Protein AF-A0A251U1X6-F1 (afdb_monomer)

InterPro domains:
  IPR000109 Proton-dependent oligopeptide transporter family [PF00854] (71-468)
  IPR036259 MFS transporter superfamily [G3DSA:1.20.1250.20] (7-477)
  IPR036259 MFS transporter superfamily [SSF103473] (5-472)

pLDDT: mean 87.87, std 9.25, range [47.47, 98.69]

Organism: Helianthus annuus (NCBI:txid4232)

Sequence (477 aa):
MATFVRISALSWADVLAAFAMFVMMNYLTNVWKLSTTHTAGIINIWNGITPVLAFAFAFFSDAFIGDFYMLVSSSISYSVGLGLLSMSTPPVFGTCKDYNQECIGHTQKVLFYTALSLIAVGMAGHMVSLAPFLDLNTKSEKDDKNENGKGNKILVQIPGLIMVLIVILAAGIGLPYIKPWSLRFGIPAICSVVATVFFLTGWARGDYIPAPIEGSPLTTTVRVFVATVCNFSKPIPSPNELYNEKDTRSTRSLRCFDKAAIKLPEGQRPDKWKVCDVREVEDTKIGIRILPMWLTFIVVGIVLSIGNTYFLEQANHMDRKLGKIKVSIPIFLLFYNATSPIFAKFYIYLAKRTKKYAPPLGIATGMVLSVLCCITAAKVETRRLHRIRDHDLLDKPDEKIPMSIFALLPQFMLLAAVDGMANSSIKGFFKNQTPESMYKYLTYCTNGVLGLGKMASVLSVYVVGKVSERNGKPNWF

Nearest PDB structures (foldseek):
  4oh3-assembly1_B  TM=7.977E-01  e=5.932E-14  Arabidopsis thaliana
  4oh3-assembly1_A  TM=7.940E-01  e=8.900E-14  Arabidopsis thaliana
  9bis-assembly1_A  TM=6.481E-01  e=1.434E-10  Rattus norvegicus
  8wx1-assembly1_A  TM=6.617E-01  e=1.005E-09  Mus musculus
  7s8u-assembly1_A  TM=7.164E-01  e=1.124E-06  Equus caballus

Solvent-accessible surface area (backbone atoms only — not comparable to full-atom values): 24238 Å² total; per-residue (Å²): 104,71,61,59,52,29,57,48,33,44,57,48,23,50,55,36,37,49,49,43,57,52,50,42,50,58,47,38,40,68,28,57,60,43,55,70,67,62,42,37,36,57,52,21,39,52,65,8,47,20,34,38,47,17,34,56,42,43,46,45,21,33,58,74,60,22,41,61,55,38,35,52,56,13,42,51,33,26,22,52,10,31,42,31,42,17,41,28,30,23,68,71,70,41,98,31,73,52,78,42,48,89,33,61,47,70,67,28,50,52,31,35,56,54,9,53,53,28,32,30,51,10,51,13,24,42,74,49,20,46,62,58,49,51,50,53,51,55,48,54,61,43,57,67,29,58,78,70,54,87,62,64,77,62,71,71,49,47,64,59,55,50,49,47,52,51,44,52,50,44,30,42,59,50,45,69,71,50,80,55,65,47,54,44,34,34,52,31,16,53,43,27,43,52,20,42,53,49,33,50,53,37,56,79,69,64,70,62,74,75,70,81,74,82,52,37,63,64,57,50,39,51,28,34,53,49,4,17,61,77,33,56,89,53,76,74,63,56,80,93,44,39,24,78,46,90,88,57,86,84,63,89,68,72,47,68,46,50,25,7,11,48,51,74,66,90,92,63,82,84,48,65,59,60,34,38,45,44,62,57,37,51,53,38,52,50,56,60,72,44,46,71,65,54,61,60,40,27,59,57,13,31,60,61,37,39,61,63,25,58,53,49,54,56,49,68,44,28,33,43,64,58,86,92,46,74,62,56,75,49,47,54,58,53,51,32,67,60,44,12,59,50,35,23,51,52,48,52,61,71,31,60,86,42,65,89,54,32,23,66,50,29,35,52,50,17,53,53,36,46,54,52,21,52,55,45,43,50,54,48,48,52,53,52,54,48,53,33,60,78,64,69,38,78,92,37,86,89,58,68,41,100,44,59,44,71,70,50,48,65,33,45,51,31,46,16,35,21,51,16,24,22,54,50,14,50,53,50,37,39,62,74,71,43,57,80,77,49,36,62,54,54,51,35,42,49,45,16,38,29,8,51,9,15,37,46,38,46,56,52,54,53,52,52,28,58,60,42,28,54,93,82,39,69,54,79,115

Foldseek 3Di:
DLLLLLLLLLVLLVLLVVLLLLCQQVLCCVQQVDDLLVSLLVSLLLLLVLLLVLLVLLQCQLAPPHLVVLLLQLLVLQLQLLVLLLCLQLCNPWPDNDSHNVRRDPSSVVSNVSSSVSNSSSSSSCVNRSVVQSVVLLVVVVVVVVVVDDDDSPPVCVVSVVSSVVSNCCSLPPLLPPPDSSCSSVVSSVSSVVSSVSSVVCVVVVSGDTDDNPHALVVLLVLLVQLLVLQVPPDQDDCVQFAASPPDDQDPPPSSSSSQGGDDDPPDDDDSSNHPHSVSSVLSVLVVVCVVVLLVCLQLLLLLSCQSRVLLVVLVQAQQDDDPDRHGSSVLVVVLVVLLQVLLVVLCVVCVVVLPCSLVVLQVVLVVLSVVLVVLVVVLVVVQVVQCVVVVCPVPRPHHRHHYSCSCVVSSNSNSNSNNRNLSSQLSVCVVRHDPSCSSSVNSVSSSSSSSSSSCNSVVLVVQQVVCCPPNHHGPD

Secondary structure (DSSP, 8-state):
-HHHHHHHHHHHHHHHHHHHHHTHHHHHHHTS---HHHHHHHHHHHHHHHHHHHHHHHHHIIIIIHHHHHHHHHHHHHHHHHHHHHHTSHHHHSS--S-SGGG--HHHHHHHHHHHHHHHHHHHHHHHHHHHHHHHHHHHHHHHHHHTS---TTTTTHHHHHHHHHHHHIIIIIGGG---HHHHHHHHHHHHHHHHHHHHHHHHTT---PPP----HHHHHHHHHHHHHHTTTSPPPPGGGBTT-TT-PPPSSSGGGGGGGBPPPTTPPP-TTT---HHHHHHHHHHHHHHHHHHTHHHHHHHHHHHTTHHHHHHHHEE-EETTEE--TTHHHHHHHHHHHHHHHHHHHHGGGGTTTHHHHHHHHHHHHHHHHHHHHHHHHHHHHHHHHHTT-TT-TTSPEEEEGGGGHHHHHHHHHHHHHHHHHHHHHHHHHS-HHHHHHHHHHHHHHHHHHHHHHHHHHHHHHHHHTTTTPPP--

Mean predicted aligned error: 7.1 Å

Structure (mmCIF, N/CA/C/O backbone):
data_AF-A0A251U1X6-F1
#
_entry.id   AF-A0A251U1X6-F1
#
loop_
_atom_site.group_PDB
_atom_site.id
_atom_site.type_symbol
_atom_site.label_atom_id
_atom_site.label_alt_id
_atom_site.label_comp_id
_atom_site.label_asym_id
_atom_site.label_entity_id
_atom_site.label_seq_id
_atom_site.pdbx_PDB_ins_code
_atom_site.Cartn_x
_atom_site.Cartn_y
_atom_site.Cartn_z
_atom_site.occupancy
_atom_site.B_iso_or_equiv
_atom_site.auth_seq_id
_atom_site.auth_comp_id
_atom_site.auth_asym_id
_atom_site.auth_atom_id
_atom_site.pdbx_PDB_model_num
ATOM 1 N N . MET A 1 1 ? 10.129 25.174 -7.044 1.00 58.00 1 MET A N 1
ATOM 2 C CA . MET A 1 1 ? 9.535 25.276 -5.675 1.00 58.00 1 MET A CA 1
ATOM 3 C C . MET A 1 1 ? 8.025 25.107 -5.752 1.00 58.00 1 MET A C 1
ATOM 5 O O . MET A 1 1 ? 7.512 24.236 -5.063 1.00 58.00 1 MET A O 1
ATOM 9 N N . ALA A 1 2 ? 7.323 25.863 -6.608 1.00 76.38 2 ALA A N 1
ATOM 10 C CA . ALA A 1 2 ? 5.884 25.681 -6.822 1.00 76.38 2 ALA A CA 1
ATOM 11 C C . ALA A 1 2 ? 5.527 24.269 -7.336 1.00 76.38 2 ALA A C 1
ATOM 13 O O . ALA A 1 2 ? 4.604 23.655 -6.808 1.00 76.38 2 ALA A O 1
ATOM 14 N N . THR A 1 3 ? 6.296 23.713 -8.280 1.00 82.50 3 THR A N 1
ATOM 15 C CA . THR A 1 3 ? 6.062 22.378 -8.866 1.00 82.50 3 THR A CA 1
ATOM 16 C C . THR A 1 3 ? 6.163 21.262 -7.824 1.00 82.50 3 THR A C 1
ATOM 18 O O . THR A 1 3 ? 5.229 20.477 -7.670 1.00 82.50 3 THR A O 1
ATOM 21 N N . PHE A 1 4 ? 7.242 21.248 -7.029 1.00 84.62 4 PHE A N 1
ATOM 22 C CA . PHE A 1 4 ? 7.419 20.298 -5.921 1.00 84.62 4 PHE A CA 1
ATOM 23 C C . PHE A 1 4 ? 6.251 20.329 -4.927 1.00 84.62 4 PHE A C 1
ATOM 25 O O . PHE A 1 4 ? 5.736 19.277 -4.553 1.00 84.62 4 PHE A O 1
ATOM 32 N N . VAL A 1 5 ? 5.821 21.525 -4.515 1.00 86.44 5 VAL A N 1
ATOM 33 C CA . VAL A 1 5 ? 4.736 21.695 -3.538 1.00 86.44 5 VAL A CA 1
ATOM 34 C C . VAL A 1 5 ? 3.391 21.243 -4.116 1.00 86.44 5 VAL A C 1
ATOM 36 O O . VAL A 1 5 ? 2.649 20.549 -3.427 1.00 86.44 5 VAL A O 1
ATOM 39 N N . ARG A 1 6 ? 3.099 21.549 -5.388 1.00 89.62 6 ARG A N 1
ATOM 40 C CA . ARG A 1 6 ? 1.867 21.098 -6.062 1.00 89.62 6 ARG A CA 1
ATOM 41 C C . ARG A 1 6 ? 1.766 19.583 -6.172 1.00 89.62 6 ARG A C 1
ATOM 43 O O . ARG A 1 6 ? 0.710 19.034 -5.889 1.00 89.62 6 ARG A O 1
ATOM 50 N N . ILE A 1 7 ? 2.855 18.908 -6.540 1.00 91.19 7 ILE A N 1
ATOM 51 C CA . ILE A 1 7 ? 2.867 17.440 -6.627 1.00 91.19 7 ILE A CA 1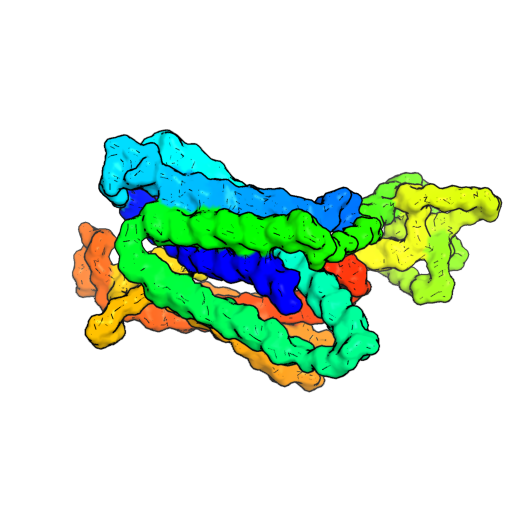
ATOM 52 C C . ILE A 1 7 ? 2.813 16.826 -5.218 1.00 91.19 7 ILE A C 1
ATOM 54 O O . ILE A 1 7 ? 2.061 15.885 -4.976 1.00 91.19 7 ILE A O 1
ATOM 58 N N . SER A 1 8 ? 3.553 17.390 -4.255 1.00 90.19 8 SER A N 1
ATOM 59 C CA . SER A 1 8 ? 3.578 16.895 -2.868 1.00 90.19 8 SER A CA 1
ATOM 60 C C . SER A 1 8 ? 2.233 17.031 -2.149 1.00 90.19 8 SER A C 1
ATOM 62 O O . SER A 1 8 ? 1.958 16.248 -1.243 1.00 90.19 8 SER A O 1
ATOM 64 N N . ALA A 1 9 ? 1.378 17.975 -2.558 1.00 92.56 9 ALA A N 1
ATOM 65 C CA . ALA A 1 9 ? 0.043 18.142 -1.989 1.00 92.56 9 ALA A CA 1
ATOM 66 C C . ALA A 1 9 ? -0.817 16.872 -2.108 1.00 92.56 9 ALA A C 1
ATOM 68 O O . ALA A 1 9 ? -1.558 16.559 -1.175 1.00 92.56 9 ALA A O 1
ATOM 69 N N . LEU A 1 10 ? -0.672 16.107 -3.200 1.00 95.06 10 LEU A N 1
ATOM 70 C CA . LEU A 1 10 ? -1.338 14.808 -3.360 1.00 95.06 10 LEU A CA 1
ATOM 71 C C . LEU A 1 10 ? -0.903 13.833 -2.258 1.00 95.06 10 LEU A C 1
ATOM 73 O O . LEU A 1 10 ? -1.742 13.252 -1.577 1.00 95.06 10 LEU A O 1
ATOM 77 N N . SER A 1 11 ? 0.404 13.745 -1.991 1.00 92.56 11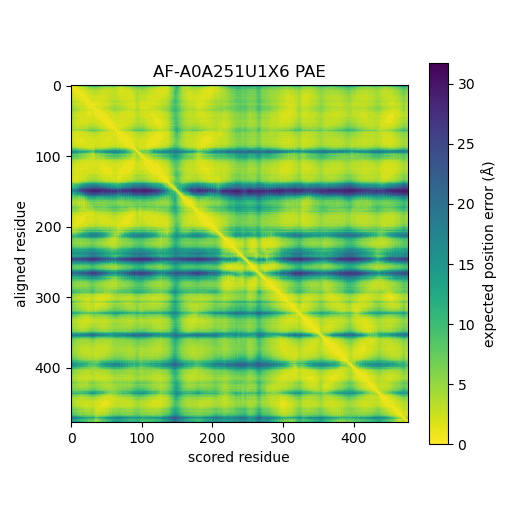 SER A N 1
ATOM 78 C CA . SER A 1 11 ? 0.938 12.895 -0.919 1.00 92.56 11 SER A CA 1
ATOM 79 C C . SER A 1 11 ? 0.423 13.306 0.465 1.00 92.56 11 SER A C 1
ATOM 81 O O . SER A 1 11 ? 0.163 12.449 1.307 1.00 92.56 11 SER A O 1
ATOM 83 N N . TRP A 1 12 ? 0.248 14.604 0.720 1.00 92.12 12 TRP A N 1
ATOM 84 C CA . TRP A 1 12 ? -0.302 15.084 1.991 1.00 92.12 12 TRP A CA 1
ATOM 85 C C . TRP A 1 12 ? -1.765 14.672 2.170 1.00 92.12 12 TRP A C 1
ATOM 87 O O . TRP A 1 12 ? -2.148 14.222 3.252 1.00 92.12 12 TRP A O 1
ATOM 97 N N . ALA A 1 13 ? -2.571 14.776 1.111 1.00 94.62 13 ALA A N 1
ATOM 98 C CA . ALA A 1 13 ? -3.946 14.292 1.128 1.00 94.62 13 ALA A CA 1
ATOM 99 C C . ALA A 1 13 ? -4.009 12.769 1.348 1.00 94.62 13 ALA A C 1
ATOM 101 O O . ALA A 1 13 ? -4.799 12.314 2.178 1.00 94.62 13 ALA A O 1
ATOM 102 N N . ASP A 1 14 ? -3.128 12.003 0.695 1.00 94.06 14 ASP A N 1
ATOM 103 C CA . ASP A 1 14 ? -3.029 10.547 0.861 1.00 94.06 14 ASP A CA 1
ATOM 104 C C . ASP A 1 14 ? -2.721 10.154 2.312 1.00 94.06 14 ASP A C 1
ATOM 106 O O . ASP A 1 14 ? -3.337 9.235 2.853 1.00 94.06 14 ASP A O 1
ATOM 110 N N . VAL A 1 15 ? -1.800 10.866 2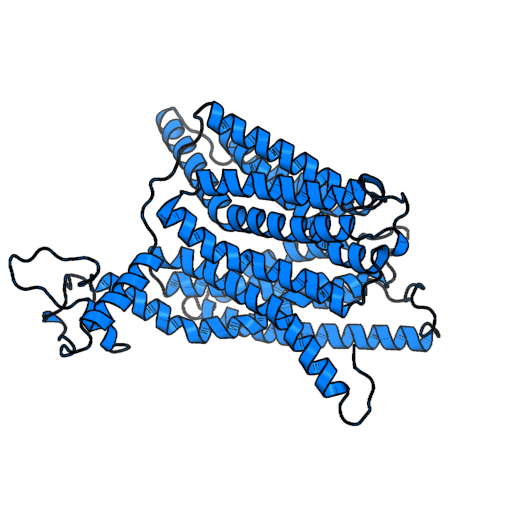.976 1.00 92.25 15 VAL A N 1
ATOM 111 C CA . VAL A 1 15 ? -1.481 10.629 4.395 1.00 92.25 15 VAL A CA 1
ATOM 112 C C . VAL A 1 15 ? -2.725 10.809 5.258 1.00 92.25 15 VAL A C 1
ATOM 114 O O . VAL A 1 15 ? -3.042 9.944 6.074 1.00 92.25 15 VAL A O 1
ATOM 117 N N . LEU A 1 16 ? -3.447 11.916 5.083 1.00 92.69 16 LEU A N 1
ATOM 118 C CA . LEU A 1 16 ? -4.642 12.209 5.872 1.00 92.69 16 LEU A CA 1
ATOM 119 C C . LEU A 1 16 ? -5.739 11.154 5.659 1.00 92.69 16 LEU A C 1
ATOM 121 O O . LEU A 1 16 ? -6.338 10.666 6.621 1.00 92.69 16 LEU A O 1
ATOM 125 N N . ALA A 1 17 ? -5.969 10.763 4.408 1.00 94.81 17 ALA A N 1
ATOM 126 C CA . ALA A 1 17 ? -6.921 9.722 4.056 1.00 94.81 17 ALA A CA 1
ATOM 127 C C . ALA A 1 17 ? -6.495 8.334 4.564 1.00 94.81 17 ALA A C 1
ATOM 129 O O . ALA A 1 17 ? -7.353 7.571 5.001 1.00 94.81 17 ALA A O 1
ATOM 130 N N . ALA A 1 18 ? -5.197 8.019 4.623 1.00 93.56 18 ALA A N 1
ATOM 131 C CA . ALA A 1 18 ? -4.708 6.770 5.210 1.00 93.56 18 ALA A CA 1
ATOM 132 C C . ALA A 1 18 ? -5.094 6.637 6.694 1.00 93.56 18 ALA A C 1
ATOM 134 O O . ALA A 1 18 ? -5.503 5.560 7.125 1.00 93.56 18 ALA A O 1
ATOM 135 N N . PHE A 1 19 ? -5.046 7.726 7.470 1.00 92.75 19 PHE A N 1
ATOM 136 C CA . PHE A 1 19 ? -5.525 7.730 8.860 1.00 92.75 19 PHE A CA 1
ATOM 137 C C . PHE A 1 19 ? -7.042 7.543 8.968 1.00 92.75 19 PHE A C 1
ATOM 139 O O . PHE A 1 19 ? -7.513 6.849 9.873 1.00 92.75 19 PHE A O 1
ATOM 146 N N . ALA A 1 20 ? -7.809 8.126 8.046 1.00 93.00 20 ALA A N 1
ATOM 147 C CA . ALA A 1 20 ? -9.256 7.939 7.991 1.00 93.00 20 ALA A CA 1
ATOM 148 C C . ALA A 1 20 ? -9.626 6.490 7.632 1.00 93.00 20 ALA A C 1
ATOM 150 O O . ALA A 1 20 ? -10.471 5.881 8.287 1.00 93.00 20 ALA A O 1
ATOM 151 N N . MET A 1 21 ? -8.936 5.908 6.650 1.00 93.75 21 MET A N 1
ATOM 152 C CA . MET A 1 21 ? -9.103 4.510 6.254 1.00 93.75 21 MET A CA 1
ATOM 153 C C . MET A 1 21 ? -8.608 3.536 7.324 1.00 93.75 21 MET A C 1
ATOM 155 O O . MET A 1 21 ? -9.174 2.456 7.471 1.00 93.75 21 MET A O 1
ATOM 159 N N . PHE A 1 22 ? -7.607 3.911 8.124 1.00 91.62 22 PHE A N 1
ATOM 160 C CA . PHE A 1 22 ? -7.131 3.076 9.225 1.00 91.62 22 PHE A CA 1
ATOM 161 C C . PHE A 1 22 ? -8.240 2.791 10.237 1.00 91.62 22 PHE A C 1
ATOM 163 O O . PHE A 1 22 ? -8.386 1.653 10.651 1.00 91.62 22 PHE A O 1
ATOM 170 N N . VAL A 1 23 ? -9.083 3.772 10.577 1.00 91.31 23 VAL A N 1
ATOM 171 C CA . VAL A 1 23 ? -10.206 3.581 11.520 1.00 91.31 23 VAL A CA 1
ATOM 172 C C . VAL A 1 23 ? -11.468 2.985 10.882 1.00 91.31 23 VAL A C 1
ATOM 174 O O . VAL A 1 23 ? -12.513 2.928 11.534 1.00 91.31 23 VAL A O 1
ATOM 177 N N . MET A 1 24 ? -11.393 2.519 9.631 1.00 93.81 24 MET A N 1
ATOM 178 C CA . MET A 1 24 ? -12.531 1.928 8.918 1.00 93.81 24 MET A CA 1
ATOM 179 C C . MET A 1 24 ? -13.091 0.694 9.632 1.00 93.81 24 MET A C 1
ATOM 181 O O . MET A 1 24 ? -14.306 0.510 9.668 1.00 93.81 24 MET A O 1
ATOM 185 N N . MET A 1 25 ? -12.220 -0.105 10.264 1.00 93.62 25 MET A N 1
ATOM 186 C CA . MET A 1 25 ? -12.624 -1.262 11.077 1.00 93.62 25 MET A CA 1
ATOM 187 C C . MET A 1 25 ? -13.646 -0.839 12.127 1.00 93.62 25 MET A C 1
ATOM 189 O O . MET A 1 25 ? -14.740 -1.385 12.185 1.00 93.62 25 MET A O 1
ATOM 193 N N . ASN A 1 26 ? -13.332 0.220 12.875 1.00 91.81 26 ASN A N 1
ATOM 194 C CA . ASN A 1 26 ? -14.201 0.737 13.923 1.00 91.81 26 ASN A CA 1
ATOM 195 C C . ASN A 1 26 ? -15.492 1.351 13.370 1.00 91.81 26 ASN A C 1
ATOM 197 O O . ASN A 1 26 ? -16.501 1.353 14.066 1.00 91.81 26 ASN A O 1
ATOM 201 N N . TYR A 1 27 ? -15.481 1.925 12.166 1.00 93.44 27 TYR A N 1
ATOM 202 C CA . TYR A 1 27 ? -16.706 2.446 11.557 1.00 93.44 27 TYR A CA 1
ATOM 203 C C . TYR A 1 27 ? -17.682 1.308 11.243 1.00 93.44 27 TYR A C 1
ATOM 205 O O . TYR A 1 27 ? -18.846 1.356 11.640 1.00 93.44 27 TYR A O 1
ATOM 213 N N . LEU A 1 28 ? -17.192 0.253 10.598 1.00 95.38 28 LEU A N 1
ATOM 214 C CA . LEU A 1 28 ? -17.999 -0.902 10.221 1.00 95.38 28 LEU A CA 1
ATOM 215 C C . LEU A 1 28 ? -18.453 -1.729 11.439 1.00 95.38 28 LEU A C 1
ATOM 217 O O . LEU A 1 28 ? -19.602 -2.169 11.478 1.00 95.38 28 LEU A O 1
ATOM 221 N N . THR A 1 29 ? -17.623 -1.883 12.475 1.00 93.12 29 THR A N 1
ATOM 222 C CA . THR A 1 29 ? -18.044 -2.595 13.696 1.00 93.12 29 THR A CA 1
ATOM 223 C C . THR A 1 29 ? -18.981 -1.764 14.570 1.00 93.12 29 THR A C 1
ATOM 225 O O . THR A 1 29 ? -19.986 -2.282 15.046 1.00 93.12 29 THR A O 1
ATOM 228 N N . ASN A 1 30 ? -18.735 -0.461 14.752 1.00 90.69 30 ASN A N 1
ATOM 229 C CA . ASN A 1 30 ? -19.557 0.348 15.663 1.00 90.69 30 ASN A CA 1
ATOM 230 C C . ASN A 1 30 ? -20.852 0.876 15.023 1.00 90.69 30 ASN A C 1
ATOM 232 O O . ASN A 1 30 ? -21.864 0.950 15.716 1.00 90.69 30 ASN A O 1
ATOM 236 N N . VAL A 1 31 ? -20.826 1.267 13.741 1.00 92.38 31 VAL A N 1
ATOM 237 C CA . VAL A 1 31 ? -21.976 1.895 13.055 1.00 92.38 31 VAL A CA 1
ATOM 238 C C . VAL A 1 31 ? -22.774 0.871 12.260 1.00 92.38 31 VAL A C 1
ATOM 240 O O . VAL A 1 31 ? -23.992 0.814 12.387 1.00 92.38 31 VAL A O 1
ATOM 243 N N . TRP A 1 32 ? -22.101 0.046 11.453 1.00 94.12 32 TRP A N 1
ATOM 244 C CA . TRP A 1 32 ? -22.784 -0.977 10.654 1.00 94.12 32 TRP A CA 1
ATOM 245 C C . TRP A 1 32 ? -23.083 -2.248 11.450 1.00 94.12 32 TRP A C 1
ATOM 247 O O . TRP A 1 32 ? -23.838 -3.087 10.963 1.00 94.12 32 TRP A O 1
ATOM 257 N N . LYS A 1 33 ? -22.492 -2.389 12.648 1.00 92.69 33 LYS A N 1
ATOM 258 C CA . LYS A 1 33 ? -22.658 -3.544 13.543 1.00 92.69 33 LYS A CA 1
ATOM 259 C C . LYS A 1 33 ? -22.359 -4.879 12.847 1.00 92.69 33 LYS A C 1
ATOM 261 O O . LYS A 1 33 ? -22.953 -5.910 13.149 1.00 92.69 33 LYS A O 1
ATOM 266 N N . LEU A 1 34 ? -21.415 -4.866 11.903 1.00 93.88 34 LEU A N 1
ATOM 267 C CA . LEU A 1 34 ? -20.926 -6.081 11.258 1.00 93.88 34 LEU A CA 1
ATOM 268 C C . LEU A 1 34 ? -20.057 -6.882 12.235 1.00 93.88 34 LEU A C 1
ATOM 270 O O . LEU A 1 34 ? -19.300 -6.310 13.017 1.00 93.88 34 LEU A O 1
ATOM 274 N N . SER A 1 35 ? -20.095 -8.213 12.131 1.00 92.44 35 SER A N 1
ATOM 275 C CA . SER A 1 35 ? -19.172 -9.086 12.869 1.00 92.44 35 SER A CA 1
ATOM 276 C C . SER A 1 35 ? -17.710 -8.728 12.571 1.00 92.44 35 SER A C 1
ATOM 278 O O . SER A 1 35 ? -17.381 -8.345 11.440 1.00 92.44 35 SER A O 1
ATOM 280 N N . THR A 1 36 ? -16.821 -8.931 13.543 1.00 91.50 36 THR A N 1
ATOM 281 C CA . THR A 1 36 ? -15.379 -8.670 13.413 1.00 91.50 36 THR A CA 1
ATOM 282 C C . THR A 1 36 ? -14.764 -9.364 12.198 1.00 91.50 36 THR A C 1
ATOM 284 O O . THR A 1 36 ? -14.010 -8.742 11.454 1.00 91.50 36 THR A O 1
ATOM 287 N N . THR A 1 37 ? -15.119 -10.624 11.939 1.00 92.75 37 THR A N 1
ATOM 288 C CA . THR A 1 37 ? -14.593 -11.397 10.802 1.00 92.75 37 THR A CA 1
ATOM 289 C C . THR A 1 37 ? -15.063 -10.863 9.454 1.00 92.75 37 THR A C 1
ATOM 291 O O . THR A 1 37 ? -14.241 -10.678 8.557 1.00 92.75 37 THR A O 1
ATOM 294 N N . HIS A 1 38 ? -16.353 -10.547 9.309 1.00 94.25 38 HIS A N 1
ATOM 295 C CA . HIS A 1 38 ? -16.883 -9.931 8.088 1.00 94.25 38 HIS A CA 1
ATOM 296 C C . HIS A 1 38 ? -16.225 -8.570 7.818 1.00 94.25 38 HIS A C 1
ATOM 298 O O . HIS A 1 38 ? -15.777 -8.303 6.702 1.00 94.25 38 HIS A O 1
ATOM 304 N N . THR A 1 39 ? -16.083 -7.740 8.854 1.00 95.62 39 THR A N 1
ATOM 305 C CA . THR A 1 39 ? -15.432 -6.429 8.741 1.00 95.62 39 THR A CA 1
ATOM 306 C C . THR A 1 39 ? -13.964 -6.552 8.340 1.00 95.62 39 THR A C 1
ATOM 308 O O . THR A 1 39 ? -13.514 -5.888 7.401 1.00 95.62 39 THR A O 1
ATOM 311 N N . ALA A 1 40 ? -13.221 -7.438 9.011 1.00 95.62 40 ALA A N 1
ATOM 312 C CA . ALA A 1 40 ? -11.837 -7.735 8.665 1.00 95.62 40 ALA A CA 1
ATOM 313 C C . ALA A 1 40 ? -11.729 -8.241 7.220 1.00 95.62 40 ALA A C 1
ATOM 315 O O . ALA A 1 40 ? -10.800 -7.860 6.512 1.00 95.62 40 ALA A O 1
ATOM 316 N N . GLY A 1 41 ? -12.704 -9.030 6.757 1.00 96.62 41 GLY A N 1
ATOM 317 C CA . GLY A 1 41 ? -12.815 -9.487 5.375 1.00 96.62 41 GLY A CA 1
ATOM 318 C C . GLY A 1 41 ? -12.869 -8.344 4.363 1.00 96.62 41 GLY A C 1
ATOM 319 O O . GLY A 1 41 ? -12.030 -8.288 3.463 1.00 96.62 41 GLY A O 1
ATOM 320 N N . ILE A 1 42 ? -13.795 -7.398 4.547 1.00 96.94 42 ILE A N 1
ATOM 321 C CA . ILE A 1 42 ? -13.942 -6.218 3.675 1.00 96.94 42 ILE A CA 1
ATOM 322 C C . ILE A 1 42 ? -12.624 -5.431 3.609 1.00 96.94 42 ILE A C 1
ATOM 324 O O . ILE A 1 42 ? -12.123 -5.121 2.526 1.00 96.94 42 ILE A O 1
ATOM 328 N N . ILE A 1 43 ? -12.028 -5.147 4.770 1.00 96.44 43 ILE A N 1
ATOM 329 C CA . ILE A 1 43 ? -10.814 -4.327 4.874 1.00 96.44 43 ILE A CA 1
ATOM 330 C C . ILE A 1 43 ? -9.594 -5.041 4.293 1.00 96.44 43 ILE A C 1
ATOM 332 O O . ILE A 1 43 ? -8.779 -4.409 3.622 1.00 96.44 43 ILE A O 1
ATOM 336 N N . ASN A 1 44 ? -9.453 -6.346 4.521 1.00 96.94 44 ASN A N 1
ATOM 337 C CA . ASN A 1 44 ? -8.326 -7.124 4.013 1.00 96.94 44 ASN A CA 1
ATOM 338 C C . ASN A 1 44 ? -8.400 -7.337 2.500 1.00 96.94 44 ASN A C 1
ATOM 340 O O . ASN A 1 44 ? -7.360 -7.288 1.841 1.00 96.94 44 ASN A O 1
ATOM 344 N N . ILE A 1 45 ? -9.604 -7.498 1.940 1.00 97.06 45 ILE A N 1
ATOM 345 C CA . ILE A 1 45 ? -9.805 -7.523 0.487 1.00 97.06 45 ILE A CA 1
ATOM 346 C C . ILE A 1 45 ? -9.404 -6.177 -0.116 1.00 97.06 45 ILE A C 1
ATOM 348 O O . ILE A 1 45 ? -8.591 -6.140 -1.036 1.00 97.06 45 ILE A O 1
ATOM 352 N N . TRP A 1 46 ? -9.899 -5.070 0.438 1.00 97.00 46 TRP A N 1
ATOM 353 C CA . TRP A 1 46 ? -9.595 -3.726 -0.057 1.00 97.00 46 TRP A CA 1
ATOM 354 C C . TRP A 1 46 ? -8.101 -3.351 0.063 1.00 97.00 46 TRP A C 1
ATOM 356 O O . TRP A 1 46 ? -7.475 -2.888 -0.897 1.00 97.00 46 TRP A O 1
ATOM 366 N N . ASN A 1 47 ? -7.484 -3.626 1.216 1.00 95.06 47 ASN A N 1
ATOM 367 C CA . ASN A 1 47 ? -6.045 -3.424 1.430 1.00 95.06 47 ASN A CA 1
ATOM 368 C C . ASN A 1 47 ? -5.179 -4.341 0.556 1.00 95.06 47 ASN A C 1
ATOM 370 O O . ASN A 1 47 ? -4.008 -4.036 0.321 1.00 95.06 47 ASN A O 1
ATOM 374 N N . GLY A 1 48 ? -5.718 -5.490 0.149 1.00 96.19 48 GLY A N 1
ATOM 375 C CA . GLY A 1 48 ? -5.029 -6.472 -0.673 1.00 96.19 48 GLY A CA 1
ATOM 376 C C . GLY A 1 48 ? -5.121 -6.184 -2.169 1.00 96.19 48 GLY A C 1
ATOM 377 O O . GLY A 1 48 ? -4.107 -6.259 -2.860 1.00 96.19 48 GLY A O 1
ATOM 378 N N . ILE A 1 49 ? -6.295 -5.777 -2.661 1.00 97.00 49 ILE A N 1
ATOM 379 C CA . ILE A 1 49 ? -6.510 -5.481 -4.083 1.00 97.00 49 ILE A CA 1
ATOM 380 C C . ILE A 1 49 ? -5.764 -4.220 -4.531 1.00 97.00 49 ILE A C 1
ATOM 382 O O . ILE A 1 49 ? -5.269 -4.176 -5.650 1.00 97.00 49 ILE A O 1
ATOM 386 N N . THR A 1 50 ? -5.608 -3.222 -3.654 1.00 96.94 50 THR A N 1
ATOM 387 C CA . THR A 1 50 ? -4.902 -1.964 -3.964 1.00 96.94 50 THR A CA 1
ATOM 388 C C . THR A 1 50 ? -3.485 -2.194 -4.525 1.00 96.94 50 THR A C 1
ATOM 390 O O . THR A 1 50 ? -3.206 -1.758 -5.641 1.00 96.94 50 THR A O 1
ATOM 393 N N . PRO A 1 51 ? -2.562 -2.890 -3.831 1.00 95.25 51 PRO A N 1
ATOM 394 C CA . PRO A 1 51 ? -1.228 -3.134 -4.378 1.00 95.25 51 PRO A CA 1
ATOM 395 C C . PRO A 1 51 ? -1.208 -4.138 -5.548 1.00 95.25 51 PRO A C 1
ATOM 397 O O . PRO A 1 51 ? -0.279 -4.097 -6.352 1.00 95.25 51 PRO A O 1
ATOM 400 N N . VAL A 1 52 ? -2.216 -5.012 -5.685 1.00 95.75 52 VAL A N 1
ATOM 401 C CA . VAL A 1 52 ? -2.379 -5.866 -6.880 1.00 95.75 52 VAL A CA 1
ATOM 402 C C . VAL A 1 52 ? -2.711 -5.009 -8.105 1.00 95.75 52 VAL A C 1
ATOM 404 O O . VAL A 1 52 ? -2.085 -5.163 -9.153 1.00 95.75 52 VAL A O 1
ATOM 407 N N . LEU A 1 53 ? -3.633 -4.052 -7.961 1.00 96.94 53 LEU A N 1
ATOM 408 C CA . LEU A 1 53 ? -3.941 -3.061 -8.995 1.00 96.94 53 LEU A CA 1
ATOM 409 C C . LEU A 1 53 ? -2.724 -2.191 -9.315 1.00 96.94 53 LEU A C 1
ATOM 411 O O . LEU A 1 53 ? -2.477 -1.925 -10.485 1.00 96.94 53 LEU A O 1
ATOM 415 N N . ALA A 1 54 ? -1.925 -1.806 -8.315 1.00 96.00 54 ALA A N 1
ATOM 416 C CA . ALA A 1 54 ? -0.708 -1.024 -8.535 1.00 96.00 54 ALA A CA 1
ATOM 417 C C . ALA A 1 54 ? 0.284 -1.752 -9.462 1.00 96.00 54 ALA A C 1
ATOM 419 O O . ALA A 1 54 ? 0.893 -1.130 -10.326 1.00 96.00 54 ALA A O 1
ATOM 420 N N . PHE A 1 55 ? 0.413 -3.077 -9.355 1.00 93.00 55 PHE A N 1
ATOM 421 C CA . PHE A 1 55 ? 1.229 -3.845 -10.300 1.00 93.00 55 PHE A CA 1
ATOM 422 C C . PHE A 1 55 ? 0.699 -3.756 -11.741 1.00 93.00 55 PHE A C 1
ATOM 424 O O . PHE A 1 55 ? 1.477 -3.513 -12.663 1.00 93.00 55 PHE A O 1
ATOM 431 N N . ALA A 1 56 ? -0.617 -3.876 -11.939 1.00 92.81 56 ALA A N 1
ATOM 432 C CA . ALA A 1 56 ? -1.226 -3.692 -13.256 1.00 92.81 56 ALA A CA 1
ATOM 433 C C . ALA A 1 56 ? -1.052 -2.251 -13.768 1.00 92.81 56 ALA A C 1
ATOM 435 O O . ALA A 1 56 ? -0.730 -2.032 -14.932 1.00 92.81 56 ALA A O 1
ATOM 436 N N . PHE A 1 57 ? -1.208 -1.253 -12.903 1.00 95.12 57 PHE A N 1
ATOM 437 C CA . PHE A 1 57 ? -1.072 0.156 -13.269 1.00 95.12 57 PHE A CA 1
ATOM 438 C C . PHE A 1 57 ? 0.369 0.551 -13.587 1.00 95.12 57 PHE A C 1
ATOM 440 O O . PHE A 1 57 ? 0.570 1.388 -14.460 1.00 95.12 57 PHE A O 1
ATOM 447 N N . ALA A 1 58 ? 1.371 -0.094 -12.984 1.00 92.56 58 ALA A N 1
ATOM 448 C CA . ALA A 1 58 ? 2.767 0.064 -13.392 1.00 92.56 58 ALA A CA 1
ATOM 449 C C . ALA A 1 58 ? 2.970 -0.304 -14.865 1.00 92.56 58 ALA A C 1
ATOM 451 O O . ALA A 1 58 ? 3.591 0.454 -15.608 1.00 92.56 58 ALA A O 1
ATOM 452 N N . PHE A 1 59 ? 2.373 -1.413 -15.306 1.00 91.00 59 PHE A N 1
ATOM 453 C CA . PHE A 1 59 ? 2.364 -1.789 -16.716 1.00 91.00 59 PHE A CA 1
ATOM 454 C C . PHE A 1 59 ? 1.636 -0.756 -17.583 1.00 91.00 59 PHE A C 1
ATOM 456 O O . PHE A 1 59 ? 2.184 -0.315 -18.589 1.00 91.00 59 PHE A O 1
ATOM 463 N N . PHE A 1 60 ? 0.424 -0.343 -17.194 1.00 91.81 60 PHE A N 1
ATOM 464 C CA . PHE A 1 60 ? -0.357 0.615 -17.985 1.00 91.81 60 PHE A CA 1
ATOM 465 C C . PHE A 1 60 ? 0.315 1.987 -18.113 1.00 91.81 60 PHE A C 1
ATOM 467 O O . PHE A 1 60 ? 0.284 2.579 -19.195 1.00 91.81 60 PHE A O 1
ATOM 474 N N . SER A 1 61 ? 0.929 2.475 -17.032 1.00 91.69 61 SER A N 1
ATOM 475 C CA . SER A 1 61 ? 1.669 3.737 -17.023 1.00 91.69 61 SER A CA 1
ATOM 476 C C . SER A 1 61 ? 2.847 3.675 -17.994 1.00 91.69 61 SER A C 1
ATOM 478 O O . SER A 1 61 ? 2.915 4.472 -18.925 1.00 91.69 61 SER A O 1
ATOM 480 N N . ASP A 1 62 ? 3.717 2.672 -17.859 1.00 89.19 62 ASP A N 1
ATOM 481 C CA . ASP A 1 62 ? 4.946 2.593 -18.655 1.00 89.19 62 ASP A CA 1
ATOM 482 C C . ASP A 1 62 ? 4.700 2.187 -20.124 1.00 89.19 62 ASP A C 1
ATOM 484 O O . ASP A 1 62 ? 5.542 2.455 -20.980 1.00 89.19 62 ASP A O 1
ATOM 488 N N . ALA A 1 63 ? 3.583 1.513 -20.435 1.00 88.25 63 ALA A N 1
ATOM 489 C CA . ALA A 1 63 ? 3.298 1.013 -21.784 1.00 88.25 63 ALA A CA 1
ATOM 490 C C . ALA A 1 63 ? 2.367 1.906 -22.620 1.00 88.25 63 ALA A C 1
ATOM 492 O O . ALA A 1 63 ? 2.472 1.870 -23.845 1.00 88.25 63 ALA A O 1
ATOM 493 N N . PHE A 1 64 ? 1.450 2.665 -22.003 1.00 88.50 64 PHE A N 1
ATOM 494 C CA . PHE A 1 64 ? 0.371 3.329 -22.750 1.00 88.50 64 PHE A CA 1
ATOM 495 C C . PHE A 1 64 ? 0.150 4.797 -22.397 1.00 88.50 64 PHE A C 1
ATOM 497 O O . PHE A 1 64 ? 0.063 5.615 -23.308 1.00 88.50 64 PHE A O 1
ATOM 504 N N . ILE A 1 65 ? -0.009 5.134 -21.111 1.00 90.62 65 ILE A N 1
ATOM 505 C CA . ILE A 1 65 ? -0.549 6.453 -20.724 1.00 90.62 65 ILE A CA 1
ATOM 506 C C . ILE A 1 65 ? 0.473 7.392 -20.077 1.00 90.62 65 ILE A C 1
ATOM 508 O O . ILE A 1 65 ? 0.266 8.600 -20.083 1.00 90.62 65 ILE A O 1
ATOM 512 N N . GLY A 1 66 ? 1.573 6.872 -19.535 1.00 91.69 66 GLY A N 1
ATOM 513 C CA . GLY A 1 66 ? 2.570 7.646 -18.799 1.00 91.69 66 GLY A CA 1
ATOM 514 C C . GLY A 1 66 ? 2.137 8.062 -17.386 1.00 91.69 66 GLY A C 1
ATOM 515 O O . GLY A 1 66 ? 0.952 8.111 -17.041 1.00 91.69 66 GLY A O 1
ATOM 516 N N . ASP A 1 67 ? 3.129 8.423 -16.565 1.00 92.00 67 ASP A N 1
ATOM 517 C CA . ASP A 1 67 ? 2.928 8.709 -15.138 1.00 92.00 67 ASP A CA 1
ATOM 518 C C . ASP A 1 67 ? 2.024 9.921 -14.880 1.00 92.00 67 ASP A C 1
ATOM 520 O O . ASP A 1 67 ? 1.272 9.940 -13.906 1.00 92.00 67 ASP A O 1
ATOM 524 N N . PHE A 1 68 ? 2.056 10.925 -15.760 1.00 93.25 68 PHE A N 1
ATOM 525 C CA . PHE A 1 68 ? 1.226 12.120 -15.613 1.00 93.25 68 PHE A CA 1
ATOM 526 C C . PHE A 1 68 ? -0.272 11.801 -15.738 1.00 93.25 68 PHE A C 1
ATOM 528 O O . PHE A 1 68 ? -1.050 12.120 -14.840 1.00 93.25 68 PHE A O 1
ATOM 535 N N . TYR A 1 69 ? -0.688 11.143 -16.825 1.00 94.00 69 TYR A N 1
ATOM 536 C CA . TYR A 1 69 ? -2.099 10.811 -17.041 1.00 94.00 69 TYR A CA 1
ATOM 537 C C . TYR A 1 69 ? -2.592 9.737 -16.066 1.00 94.00 69 TYR A C 1
ATOM 539 O O . TYR A 1 69 ? -3.748 9.790 -15.629 1.00 94.00 69 TYR A O 1
ATOM 547 N N . MET A 1 70 ? -1.712 8.812 -15.660 1.00 95.88 70 MET A N 1
ATOM 548 C CA . MET A 1 70 ? -1.997 7.891 -14.560 1.00 95.88 70 MET A CA 1
ATOM 549 C C . MET A 1 70 ? -2.322 8.666 -13.278 1.00 95.88 70 MET A C 1
ATOM 551 O O . MET A 1 70 ? -3.376 8.437 -12.694 1.00 95.88 70 MET A O 1
ATOM 555 N N . LEU A 1 71 ? -1.497 9.650 -12.897 1.00 95.75 71 LEU A N 1
ATOM 556 C CA . LEU A 1 71 ? -1.744 10.487 -11.717 1.00 95.75 71 LEU A CA 1
ATOM 557 C C . LEU A 1 71 ? -3.020 11.318 -11.805 1.00 95.75 71 LEU A C 1
ATOM 559 O O . LEU A 1 71 ? -3.739 11.422 -10.813 1.00 95.75 71 LEU A O 1
ATOM 563 N N . VAL A 1 72 ? -3.315 11.918 -12.960 1.00 96.62 72 VAL A N 1
ATOM 564 C CA . VAL A 1 72 ? -4.542 12.709 -13.144 1.00 96.62 72 VAL A CA 1
ATOM 565 C C . VAL A 1 72 ? -5.773 11.826 -12.947 1.00 96.62 72 VAL A C 1
ATOM 567 O O . VAL A 1 72 ? -6.635 12.137 -12.123 1.00 96.62 72 VAL A O 1
ATOM 570 N N . SER A 1 73 ? -5.845 10.708 -13.672 1.00 97.06 73 SER A N 1
ATOM 571 C CA . SER A 1 73 ? -6.988 9.793 -13.596 1.00 97.06 73 SER A CA 1
ATOM 572 C C . SER A 1 73 ? -7.138 9.174 -12.202 1.00 97.06 73 SER A C 1
ATOM 574 O O . SER A 1 73 ? -8.247 9.127 -11.662 1.00 97.06 73 SER A O 1
ATOM 576 N N . SER A 1 74 ? -6.030 8.787 -11.565 1.00 97.81 74 SER A N 1
ATOM 577 C CA . SER A 1 74 ? -6.048 8.235 -10.214 1.00 97.81 74 SER A CA 1
ATOM 578 C C . SER A 1 74 ? -6.422 9.276 -9.157 1.00 97.81 74 SER A C 1
ATOM 580 O O . SER A 1 74 ? -7.200 8.952 -8.266 1.00 97.81 74 SER A O 1
ATOM 582 N N . SER A 1 75 ? -5.959 10.528 -9.270 1.00 98.12 75 SER A N 1
ATOM 583 C CA . SER A 1 75 ? -6.300 11.609 -8.324 1.00 98.12 75 SER A CA 1
ATOM 584 C C . SER A 1 75 ? -7.791 11.947 -8.366 1.00 98.12 75 SER A C 1
ATOM 586 O O . SER A 1 75 ? -8.422 12.153 -7.325 1.00 98.12 75 SER A O 1
ATOM 588 N N . ILE A 1 76 ? -8.381 11.947 -9.568 1.00 98.25 76 ILE A N 1
ATOM 589 C CA . ILE A 1 76 ? -9.826 12.127 -9.755 1.00 98.25 76 ILE A CA 1
ATOM 590 C C . ILE A 1 76 ? -10.582 10.947 -9.136 1.00 98.25 76 ILE A C 1
ATOM 592 O O . ILE A 1 76 ? -11.476 11.165 -8.318 1.00 98.25 76 ILE A O 1
ATOM 596 N N . SER A 1 77 ? -10.194 9.705 -9.457 1.00 98.50 77 SER A N 1
ATOM 597 C CA . SER A 1 77 ? -10.796 8.498 -8.866 1.00 98.50 77 SER A CA 1
ATOM 598 C C . SER A 1 77 ? -10.713 8.512 -7.338 1.00 98.50 77 SER A C 1
ATOM 600 O O . SER A 1 77 ? -11.694 8.217 -6.659 1.00 98.50 77 SER A O 1
ATOM 602 N N . TYR A 1 78 ? -9.563 8.903 -6.787 1.00 98.44 78 TYR A N 1
ATOM 603 C CA . TYR A 1 78 ? -9.332 8.988 -5.350 1.00 98.44 78 TYR A CA 1
ATOM 604 C C . TYR A 1 78 ? -10.239 10.027 -4.685 1.00 98.44 78 TYR A C 1
ATOM 606 O O . TYR A 1 78 ? -10.921 9.714 -3.709 1.00 98.44 78 TYR A O 1
ATOM 614 N N . SER A 1 79 ? -10.309 11.232 -5.258 1.00 98.50 79 SER A N 1
ATOM 615 C CA . SER A 1 79 ? -11.144 12.329 -4.757 1.00 98.50 79 SER A CA 1
ATOM 616 C C . SER A 1 79 ? -12.630 11.968 -4.780 1.00 98.50 79 SER A C 1
ATOM 618 O O . SER A 1 79 ? -13.331 12.151 -3.783 1.00 98.50 79 SER A O 1
ATOM 620 N N . VAL A 1 80 ? -13.111 11.406 -5.896 1.00 98.56 80 VAL A N 1
ATOM 621 C CA . VAL A 1 80 ? -14.501 10.943 -6.031 1.00 98.56 80 VAL A CA 1
ATOM 622 C C . VAL A 1 80 ? -14.780 9.814 -5.044 1.00 98.56 80 VAL A C 1
ATOM 624 O O . VAL A 1 80 ? -15.795 9.847 -4.352 1.00 98.56 80 VAL A O 1
ATOM 627 N N . GLY A 1 81 ? -13.868 8.849 -4.921 1.00 98.44 81 GLY A N 1
ATOM 628 C CA . GLY A 1 81 ? -13.987 7.744 -3.977 1.00 98.44 81 GLY A CA 1
ATOM 629 C C . GLY A 1 81 ? -14.102 8.217 -2.526 1.00 98.44 81 GLY A C 1
ATOM 630 O O . GLY A 1 81 ? -15.022 7.808 -1.820 1.00 98.44 81 GLY A O 1
ATOM 631 N N . LEU A 1 82 ? -13.236 9.131 -2.080 1.00 98.25 82 LEU A N 1
ATOM 632 C CA . LEU A 1 82 ? -13.317 9.712 -0.734 1.00 98.25 82 LEU A CA 1
ATOM 633 C C . LEU A 1 82 ? -14.597 10.540 -0.532 1.00 98.25 82 LEU A C 1
ATOM 635 O O . LEU A 1 82 ? -15.203 10.483 0.541 1.00 98.25 82 LEU A O 1
ATOM 639 N N . GLY A 1 83 ? -15.043 11.263 -1.562 1.00 97.62 83 GLY A N 1
ATOM 640 C CA . GLY A 1 83 ? -16.324 11.970 -1.554 1.00 97.62 83 GLY A CA 1
ATOM 641 C C . GLY A 1 83 ? -17.502 11.018 -1.348 1.00 97.62 83 GLY A C 1
ATOM 642 O O . GLY A 1 83 ? -18.307 11.223 -0.442 1.00 97.62 83 GLY A O 1
ATOM 643 N N . LEU A 1 84 ? -17.567 9.933 -2.125 1.00 97.94 84 LEU A N 1
ATOM 644 C CA . LEU A 1 84 ? -18.581 8.881 -1.987 1.00 97.94 84 LEU A CA 1
ATOM 645 C C . LEU A 1 84 ? -18.522 8.199 -0.622 1.00 97.94 84 LEU A C 1
ATOM 647 O O . LEU A 1 84 ? -19.569 7.915 -0.044 1.00 97.94 84 LEU A O 1
ATOM 651 N N . LEU A 1 85 ? -17.327 8.003 -0.061 1.00 97.44 85 LEU A N 1
ATOM 652 C CA . LEU A 1 85 ? -17.183 7.470 1.290 1.00 97.44 85 LEU A CA 1
ATOM 653 C C . LEU A 1 85 ? -17.789 8.419 2.331 1.00 97.44 85 LEU A C 1
ATOM 655 O O . LEU A 1 85 ? -18.544 7.976 3.194 1.00 97.44 85 LEU A O 1
ATOM 659 N N . SER A 1 86 ? -17.512 9.721 2.241 1.00 96.06 86 SER A N 1
ATOM 660 C CA . SER A 1 86 ? -18.127 10.714 3.130 1.00 96.06 86 SER A CA 1
ATOM 661 C C . SER A 1 86 ? -19.652 10.749 2.966 1.00 96.06 86 SER A C 1
ATOM 663 O O . SER A 1 86 ? -20.379 10.700 3.962 1.00 96.06 86 SER A O 1
ATOM 665 N N . MET A 1 87 ? -20.141 10.722 1.723 1.00 94.94 87 MET A N 1
ATOM 666 C CA . MET A 1 87 ? -21.572 10.667 1.401 1.00 94.94 87 MET A CA 1
ATOM 667 C C . MET A 1 87 ? -22.254 9.376 1.871 1.00 94.94 87 MET A C 1
ATOM 669 O O . MET A 1 87 ? -23.436 9.400 2.198 1.00 94.94 87 MET A O 1
ATOM 673 N N . SER A 1 88 ? -21.527 8.258 1.968 1.00 95.25 88 SER A N 1
ATOM 674 C CA . SER A 1 88 ? -22.064 6.992 2.486 1.00 95.25 88 SER A CA 1
ATOM 675 C C . SER A 1 88 ? -22.431 7.047 3.973 1.00 95.25 88 SER A C 1
ATOM 677 O O . SER A 1 88 ? -23.148 6.175 4.465 1.00 95.25 88 SER A O 1
ATOM 679 N N . THR A 1 89 ? -21.974 8.070 4.705 1.00 94.00 89 THR A N 1
ATOM 680 C CA . THR A 1 89 ? -22.341 8.230 6.113 1.00 94.00 89 THR A CA 1
ATOM 681 C C . THR A 1 89 ? -23.804 8.679 6.257 1.00 94.00 89 THR A C 1
ATOM 683 O O . THR A 1 89 ? -24.235 9.578 5.528 1.00 94.00 89 THR A O 1
ATOM 686 N N . PRO A 1 90 ? -24.574 8.110 7.211 1.00 90.06 90 PRO A N 1
ATOM 687 C CA . PRO A 1 90 ? -26.001 8.411 7.361 1.00 90.06 90 PRO A CA 1
ATOM 688 C C . PRO A 1 90 ? -26.357 9.906 7.394 1.00 90.06 90 PRO A C 1
ATOM 690 O O . PRO A 1 90 ? -27.263 10.302 6.668 1.00 90.06 90 PRO A O 1
ATOM 693 N N . PRO A 1 91 ? -25.632 10.787 8.113 1.00 87.50 91 PRO A N 1
ATOM 694 C CA . PRO A 1 91 ? -26.058 12.182 8.234 1.00 87.50 91 PRO A CA 1
ATOM 695 C C . PRO A 1 91 ? -25.944 13.018 6.954 1.00 87.50 91 PRO A C 1
ATOM 697 O O . PRO A 1 91 ? -26.440 14.142 6.947 1.00 87.50 91 PRO A O 1
ATOM 700 N N . VAL A 1 92 ? -25.250 12.531 5.916 1.00 84.00 92 VAL A N 1
ATOM 701 C CA . VAL A 1 92 ? -24.984 13.305 4.691 1.00 84.00 92 VAL A CA 1
ATOM 702 C C . VAL A 1 92 ? -26.021 13.002 3.609 1.00 84.00 92 VAL A C 1
ATOM 704 O O . VAL A 1 92 ? -26.646 13.925 3.100 1.00 84.00 92 VAL A O 1
ATOM 707 N N . PHE A 1 93 ? -26.225 11.721 3.278 1.00 76.56 93 PHE A N 1
ATOM 708 C CA . PHE A 1 93 ? -27.175 11.268 2.244 1.00 76.56 93 PHE A CA 1
ATOM 709 C C . PHE A 1 93 ? -28.127 10.160 2.731 1.00 76.56 93 PHE A C 1
ATOM 711 O O . PHE A 1 93 ? -28.689 9.404 1.937 1.00 76.56 93 PHE A O 1
ATOM 718 N N . GLY A 1 94 ? -28.293 10.013 4.045 1.00 72.50 94 GLY A N 1
ATOM 719 C CA . GLY A 1 94 ? -29.226 9.069 4.652 1.00 72.50 94 GLY A CA 1
ATOM 720 C C . GLY A 1 94 ? -30.585 9.659 4.984 1.00 72.50 94 GLY A C 1
ATOM 721 O O . GLY A 1 94 ? -30.768 10.865 5.117 1.00 72.50 94 GLY A O 1
ATOM 722 N N . THR A 1 95 ? -31.546 8.756 5.159 1.00 73.56 95 THR A N 1
ATOM 723 C CA . THR A 1 95 ? -32.887 9.054 5.680 1.00 73.56 95 THR A CA 1
ATOM 724 C C . THR A 1 95 ? -32.874 9.352 7.181 1.00 73.56 95 THR A C 1
ATOM 726 O O . THR A 1 95 ? -33.872 9.800 7.734 1.00 73.56 95 THR A O 1
ATOM 729 N N . CYS A 1 96 ? -31.742 9.107 7.841 1.00 82.06 96 CYS A N 1
ATOM 730 C CA . CYS A 1 96 ? -31.547 9.205 9.277 1.00 82.06 96 CYS A CA 1
ATOM 731 C C . CYS A 1 96 ? -30.213 9.906 9.583 1.00 82.06 96 CYS A C 1
ATOM 733 O O . CYS A 1 96 ? -29.222 9.714 8.878 1.00 82.06 96 CYS A O 1
ATOM 735 N N . LYS A 1 97 ? -30.189 10.709 10.655 1.00 84.81 97 LYS A N 1
ATOM 736 C CA . LYS A 1 97 ? -29.006 11.467 11.101 1.00 84.81 97 LYS A CA 1
ATOM 737 C C . LYS A 1 97 ? -28.157 10.744 12.151 1.00 84.81 97 LYS A C 1
ATOM 739 O O . LYS A 1 97 ? -27.074 11.224 12.477 1.00 84.81 97 LYS A O 1
ATOM 744 N N . ASP A 1 98 ? -28.619 9.610 12.661 1.00 87.62 98 ASP A N 1
ATOM 745 C CA . ASP A 1 98 ? -27.919 8.843 13.685 1.00 87.62 98 ASP A CA 1
ATOM 746 C C . ASP A 1 98 ? -26.962 7.811 13.082 1.00 87.62 98 ASP A C 1
ATOM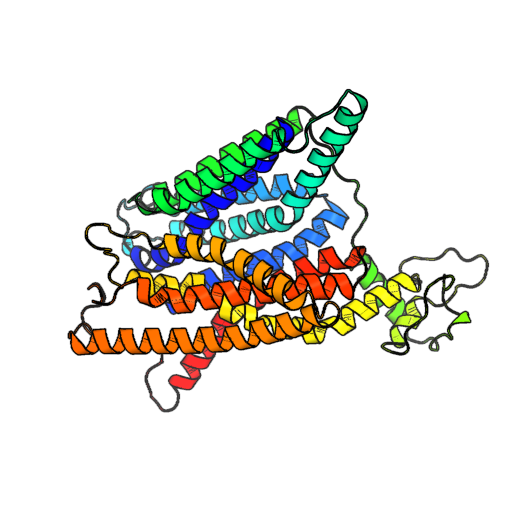 748 O O . ASP A 1 98 ? -27.158 7.279 11.987 1.00 87.62 98 ASP A O 1
ATOM 752 N N . TYR A 1 99 ? -25.892 7.513 13.819 1.00 88.44 99 TYR A N 1
ATOM 753 C CA . TYR A 1 99 ? -24.882 6.529 13.428 1.00 88.44 99 TYR A CA 1
ATOM 754 C C . TYR A 1 99 ? -25.253 5.124 13.907 1.00 88.44 99 TYR A C 1
ATOM 756 O O . TYR A 1 99 ? -24.489 4.492 14.638 1.00 88.44 99 TYR A O 1
ATOM 764 N N . ASN A 1 100 ? -26.412 4.643 13.460 1.00 88.00 100 ASN A N 1
ATOM 765 C CA . ASN A 1 100 ? -26.975 3.355 13.858 1.00 88.00 100 ASN A CA 1
ATOM 766 C C . ASN A 1 100 ? -27.136 2.425 12.647 1.00 88.00 100 ASN A C 1
ATOM 768 O O . ASN A 1 100 ? -27.256 2.887 11.510 1.00 88.00 100 ASN A O 1
ATOM 772 N N . GLN A 1 101 ? -27.195 1.114 12.897 1.00 88.31 101 GLN A N 1
ATOM 773 C CA . GLN A 1 101 ? -27.327 0.093 11.850 1.00 88.31 101 GLN A CA 1
ATOM 774 C C . GLN A 1 101 ? -28.594 0.283 10.999 1.00 88.31 101 GLN A C 1
ATOM 776 O O . GLN A 1 101 ? -28.544 0.117 9.783 1.00 88.31 101 GLN A O 1
ATOM 781 N N . GLU A 1 102 ? -29.710 0.676 11.615 1.00 88.44 102 GLU A N 1
ATOM 782 C CA . GLU A 1 102 ? -30.998 0.921 10.942 1.00 88.44 102 GLU A CA 1
ATOM 783 C C . GLU A 1 102 ? -30.919 2.039 9.894 1.00 88.44 102 GLU A C 1
ATOM 785 O O . GLU A 1 102 ? -31.657 2.045 8.912 1.00 88.44 102 GLU A O 1
ATOM 790 N N . CYS A 1 103 ? -29.970 2.959 10.067 1.00 88.38 103 CYS A N 1
ATOM 791 C CA . CYS A 1 103 ? -29.751 4.095 9.182 1.00 88.38 103 CYS A CA 1
ATOM 792 C C . CYS A 1 103 ? -28.838 3.746 7.988 1.00 88.38 103 CYS A C 1
ATOM 794 O O . CYS A 1 103 ? -28.603 4.586 7.117 1.00 88.38 103 CYS A O 1
ATOM 796 N N . ILE A 1 104 ? -28.332 2.506 7.920 1.00 91.25 104 ILE A N 1
ATOM 797 C CA . ILE A 1 104 ? -27.520 1.985 6.813 1.00 91.25 104 ILE A CA 1
ATOM 798 C C . ILE A 1 104 ? -28.418 1.245 5.814 1.00 91.25 104 ILE A C 1
ATOM 800 O O . ILE A 1 104 ? -28.575 0.020 5.839 1.00 91.25 104 ILE A O 1
ATOM 804 N N . GLY A 1 105 ? -28.992 2.019 4.895 1.00 90.50 105 GLY A N 1
ATOM 805 C CA . GLY A 1 105 ? -29.818 1.520 3.802 1.00 90.50 105 GLY A CA 1
ATO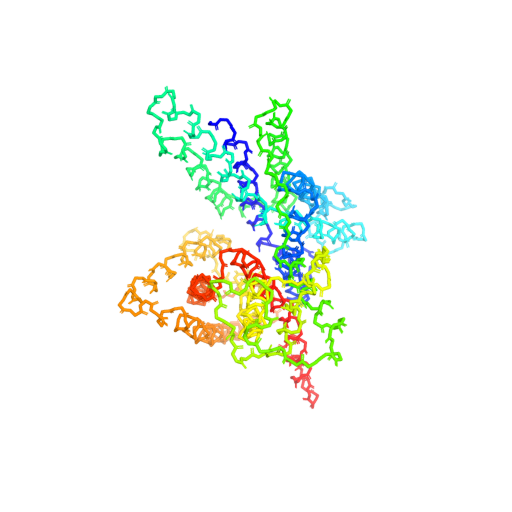M 806 C C . GLY A 1 105 ? -29.018 1.015 2.597 1.00 90.50 105 GLY A C 1
ATOM 807 O O . GLY A 1 105 ? -27.786 0.947 2.589 1.00 90.50 105 GLY A O 1
ATOM 808 N N . HIS A 1 106 ? -29.745 0.665 1.533 1.00 92.19 106 HIS A N 1
ATOM 809 C CA . HIS A 1 106 ? -29.159 0.212 0.269 1.00 92.19 106 HIS A CA 1
ATOM 810 C C . HIS A 1 106 ? -28.247 1.279 -0.360 1.00 92.19 106 HIS A C 1
ATOM 812 O O . HIS A 1 106 ? -27.135 0.973 -0.783 1.00 92.19 106 HIS A O 1
ATOM 818 N N . THR A 1 107 ? -28.678 2.543 -0.357 1.00 92.25 107 THR A N 1
ATOM 819 C CA . THR A 1 107 ? -27.917 3.666 -0.923 1.00 92.25 107 THR A CA 1
ATOM 820 C C . THR A 1 107 ? -26.555 3.832 -0.251 1.00 92.25 107 THR A C 1
ATOM 822 O O . THR A 1 107 ? -25.544 3.910 -0.942 1.00 92.25 107 THR A O 1
ATOM 825 N N . GLN A 1 108 ? -26.497 3.808 1.086 1.00 93.81 108 GLN A N 1
ATOM 826 C CA . GLN A 1 108 ? -25.244 3.922 1.845 1.00 93.81 108 GLN A CA 1
ATOM 827 C C . GLN A 1 108 ? -24.291 2.779 1.493 1.00 93.81 108 GLN A C 1
ATOM 829 O O . GLN A 1 108 ? -23.102 3.014 1.288 1.00 93.81 108 GLN A O 1
ATOM 834 N N . LYS A 1 109 ? -24.815 1.554 1.357 1.00 95.06 109 LYS A N 1
ATOM 835 C CA . LYS A 1 109 ? -24.021 0.380 0.972 1.00 95.06 109 LYS A CA 1
ATOM 836 C C . LYS A 1 109 ? -23.445 0.511 -0.437 1.00 95.06 109 LYS A C 1
ATOM 838 O O . LYS A 1 109 ? -22.253 0.276 -0.619 1.00 95.06 109 LYS A O 1
ATOM 843 N N . VAL A 1 110 ? -24.255 0.926 -1.415 1.00 96.62 110 VAL A N 1
ATOM 844 C CA . VAL A 1 110 ? -23.798 1.142 -2.800 1.00 96.62 110 VAL A CA 1
ATOM 845 C C . VAL A 1 110 ? -22.727 2.228 -2.855 1.00 96.62 110 VAL A C 1
ATOM 847 O O . VAL A 1 110 ? -21.670 2.008 -3.449 1.00 96.62 110 VAL A O 1
ATOM 850 N N . LEU A 1 111 ? -22.958 3.367 -2.193 1.00 97.00 111 LEU A N 1
ATOM 851 C CA . LEU A 1 111 ? -21.980 4.453 -2.105 1.00 97.00 111 LEU A CA 1
ATOM 852 C C . LEU A 1 111 ? -20.673 3.972 -1.468 1.00 97.00 111 LEU A C 1
ATOM 854 O O . LEU A 1 111 ? -19.605 4.226 -2.015 1.00 97.00 111 LEU A O 1
ATOM 858 N N . PHE A 1 112 ? -20.753 3.231 -0.362 1.00 97.50 112 PHE A N 1
ATOM 859 C CA . PHE A 1 112 ? -19.596 2.718 0.367 1.00 97.50 112 PHE A CA 1
ATOM 860 C C . PHE A 1 112 ? -18.741 1.752 -0.465 1.00 97.50 112 PHE A C 1
ATOM 862 O O . PHE A 1 112 ? -17.527 1.930 -0.563 1.00 97.50 112 PHE A O 1
ATOM 869 N N . TYR A 1 113 ? -19.343 0.743 -1.100 1.00 97.88 113 TYR A N 1
ATOM 870 C CA . TYR A 1 113 ? -18.575 -0.219 -1.899 1.00 97.88 113 TYR A CA 1
ATOM 871 C C . TYR A 1 113 ? -18.028 0.399 -3.190 1.00 97.88 113 TYR A C 1
ATOM 873 O O . TYR A 1 113 ? -16.900 0.096 -3.581 1.00 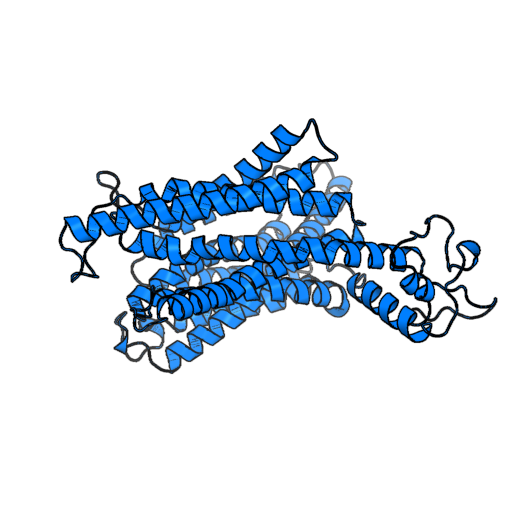97.88 113 TYR A O 1
ATOM 881 N N . THR A 1 114 ? -18.773 1.320 -3.810 1.00 98.25 114 THR A N 1
ATOM 882 C CA . THR A 1 114 ? -18.275 2.100 -4.956 1.00 98.25 114 THR A CA 1
ATOM 883 C C . THR A 1 114 ? -17.093 2.974 -4.540 1.00 98.25 114 THR A C 1
ATOM 885 O O . THR A 1 114 ? -16.071 3.010 -5.226 1.00 98.25 114 THR A O 1
ATOM 888 N N . ALA A 1 115 ? -17.198 3.623 -3.376 1.00 98.44 115 ALA A N 1
ATOM 889 C CA . ALA A 1 115 ? -16.127 4.412 -2.793 1.00 98.44 115 ALA A CA 1
ATOM 890 C C . ALA A 1 115 ? -14.869 3.572 -2.571 1.00 98.44 115 ALA A C 1
ATOM 892 O O . ALA A 1 115 ? -13.807 3.947 -3.056 1.00 98.44 115 ALA A O 1
ATOM 893 N N . LEU A 1 116 ? -14.972 2.417 -1.904 1.00 98.12 116 LEU A N 1
ATOM 894 C CA . LEU A 1 116 ? -13.819 1.545 -1.660 1.00 98.12 116 LEU A CA 1
ATOM 895 C C . LEU A 1 116 ? -13.095 1.159 -2.957 1.00 98.12 116 LEU A C 1
ATOM 897 O O . LEU A 1 116 ? -11.866 1.254 -3.007 1.00 98.12 116 LEU A O 1
ATOM 901 N N . SER A 1 117 ? -13.827 0.791 -4.011 1.00 98.31 117 SER A N 1
ATOM 902 C CA . SER A 1 117 ? -13.234 0.472 -5.316 1.00 98.31 117 SER A CA 1
ATOM 903 C C . SER A 1 117 ? -12.499 1.664 -5.932 1.00 98.31 117 SER A C 1
ATOM 905 O O . SER A 1 117 ? -11.350 1.527 -6.352 1.00 98.31 117 SER A O 1
ATOM 907 N N . LEU A 1 118 ? -13.119 2.848 -5.946 1.00 98.69 118 LEU A N 1
ATOM 908 C CA . LEU A 1 118 ? -12.514 4.056 -6.522 1.00 98.69 118 LEU A CA 1
ATOM 909 C C . LEU A 1 118 ? -11.309 4.558 -5.720 1.00 98.69 118 LEU A C 1
ATOM 911 O O . LEU A 1 118 ? -10.320 5.003 -6.308 1.00 98.69 118 LEU A O 1
ATOM 915 N N . ILE A 1 119 ? -11.360 4.443 -4.390 1.00 98.62 119 ILE A N 1
ATOM 916 C CA . ILE A 1 119 ? -10.230 4.751 -3.508 1.00 98.62 119 ILE A CA 1
ATOM 917 C C . ILE A 1 119 ? -9.081 3.767 -3.782 1.00 98.62 119 ILE A C 1
ATOM 919 O O . ILE A 1 119 ? -7.937 4.201 -3.886 1.00 98.62 119 ILE A O 1
ATOM 923 N N . ALA A 1 120 ? -9.359 2.468 -3.956 1.00 98.31 120 ALA A N 1
ATOM 924 C CA . ALA A 1 120 ? -8.333 1.473 -4.289 1.00 98.31 120 ALA A CA 1
ATOM 925 C C . ALA A 1 120 ? -7.648 1.773 -5.633 1.00 98.31 120 ALA A C 1
ATOM 927 O O . ALA A 1 120 ? -6.421 1.742 -5.709 1.00 98.31 120 ALA A O 1
ATOM 928 N N . VAL A 1 121 ? -8.423 2.126 -6.666 1.00 98.50 121 VAL A N 1
ATOM 929 C CA . VAL A 1 121 ? -7.907 2.571 -7.975 1.00 98.50 121 VAL A CA 1
ATOM 930 C C . VAL A 1 121 ? -7.038 3.823 -7.824 1.00 98.50 121 VAL A C 1
ATOM 932 O O . VAL A 1 121 ? -5.914 3.862 -8.324 1.00 98.50 121 VAL A O 1
ATOM 935 N N . GLY A 1 122 ? -7.522 4.826 -7.090 1.00 98.19 122 GLY A N 1
ATOM 936 C CA . GLY A 1 122 ? -6.797 6.074 -6.867 1.00 98.19 122 GLY A CA 1
ATOM 937 C C . GLY A 1 122 ? -5.453 5.876 -6.161 1.00 98.19 122 GLY A C 1
ATOM 938 O O . GLY A 1 122 ? -4.410 6.306 -6.654 1.00 98.19 122 GLY A O 1
ATOM 939 N N . MET A 1 123 ? -5.453 5.131 -5.054 1.00 97.56 123 MET A N 1
ATOM 940 C CA . MET A 1 123 ? -4.225 4.810 -4.321 1.00 97.56 123 MET A CA 1
ATOM 941 C C . MET A 1 123 ? -3.261 3.959 -5.144 1.00 97.56 123 MET A C 1
ATOM 943 O O . MET A 1 123 ? -2.056 4.186 -5.080 1.00 97.56 123 MET A O 1
ATOM 947 N N . ALA A 1 124 ? -3.763 2.990 -5.915 1.00 97.81 124 ALA A N 1
ATOM 948 C CA . ALA A 1 124 ? -2.929 2.163 -6.779 1.00 97.81 124 ALA A CA 1
ATOM 949 C C . ALA A 1 124 ? -2.168 3.014 -7.808 1.00 97.81 124 ALA A C 1
ATOM 951 O O . ALA A 1 124 ? -0.966 2.818 -7.986 1.00 97.81 124 ALA A O 1
ATOM 952 N N . GLY A 1 125 ? -2.833 3.994 -8.430 1.00 97.06 125 GLY A N 1
ATOM 953 C CA . GLY A 1 125 ? -2.191 4.922 -9.366 1.00 97.06 125 GLY A CA 1
ATOM 954 C C . GLY A 1 125 ? -1.155 5.824 -8.688 1.00 97.06 125 GLY A C 1
ATOM 955 O O . GLY A 1 125 ? -0.035 5.953 -9.186 1.00 97.06 125 GLY A O 1
ATOM 956 N N . HIS A 1 126 ? -1.462 6.362 -7.500 1.00 96.50 126 HIS A N 1
ATOM 957 C CA . HIS A 1 126 ? -0.498 7.155 -6.721 1.00 96.50 126 HIS A CA 1
ATOM 958 C C . HIS A 1 126 ? 0.738 6.335 -6.329 1.00 96.50 126 HIS A C 1
ATOM 960 O O . HIS A 1 126 ? 1.863 6.818 -6.468 1.00 96.50 126 HIS A O 1
ATOM 966 N N . MET A 1 127 ? 0.556 5.082 -5.891 1.00 93.69 127 MET A N 1
ATOM 967 C CA . MET A 1 127 ? 1.662 4.184 -5.531 1.00 93.69 127 MET A CA 1
ATOM 968 C C . MET A 1 127 ? 2.646 3.966 -6.685 1.00 93.69 127 MET A C 1
ATOM 970 O O . MET A 1 127 ? 3.842 3.787 -6.442 1.00 93.69 127 MET A O 1
ATOM 974 N N . VAL A 1 128 ? 2.152 3.955 -7.923 1.00 93.75 128 VAL A N 1
ATOM 975 C CA . VAL A 1 128 ? 2.968 3.738 -9.119 1.00 93.75 128 VAL A CA 1
ATOM 976 C C . VAL A 1 128 ? 3.643 5.026 -9.560 1.00 93.75 128 VAL A C 1
ATOM 978 O O . VAL A 1 128 ? 4.865 5.052 -9.675 1.00 93.75 128 VAL A O 1
ATOM 981 N N . SER A 1 129 ? 2.866 6.085 -9.775 1.00 94.31 129 SER A N 1
ATOM 982 C CA . SER A 1 129 ? 3.306 7.219 -10.589 1.00 94.31 129 SER A CA 1
ATOM 983 C C . SER A 1 129 ? 3.693 8.461 -9.785 1.00 94.31 129 SER A C 1
ATOM 985 O O . SER A 1 129 ? 4.420 9.302 -10.305 1.00 94.31 129 SER A O 1
ATOM 987 N N . LEU A 1 130 ? 3.307 8.579 -8.505 1.00 94.19 130 LEU A N 1
ATOM 988 C CA . LEU A 1 130 ? 3.562 9.800 -7.722 1.00 94.19 130 LEU A CA 1
ATOM 989 C C . LEU A 1 130 ? 5.052 10.042 -7.477 1.00 94.19 130 LEU A C 1
ATOM 991 O O . LEU A 1 130 ? 5.555 11.139 -7.718 1.00 94.19 130 LEU A O 1
ATOM 995 N N . ALA A 1 131 ? 5.766 9.019 -7.003 1.00 90.94 131 ALA A N 1
ATOM 996 C CA . ALA A 1 131 ? 7.188 9.143 -6.697 1.00 90.94 131 ALA A CA 1
ATOM 997 C C . ALA A 1 131 ? 8.062 9.320 -7.957 1.00 90.94 131 ALA A C 1
ATOM 999 O O . ALA A 1 131 ? 8.885 10.238 -7.945 1.00 90.94 131 ALA A O 1
ATOM 1000 N N . PRO A 1 132 ? 7.888 8.535 -9.045 1.00 89.88 132 PRO A N 1
ATOM 1001 C CA . PRO A 1 132 ? 8.615 8.765 -10.297 1.00 89.88 132 PRO A CA 1
ATOM 1002 C C . PRO A 1 132 ? 8.358 10.153 -10.892 1.00 89.88 132 PRO A C 1
ATOM 1004 O O . PRO A 1 132 ? 9.306 10.855 -11.244 1.00 89.88 132 PRO A O 1
ATOM 1007 N N . PHE A 1 133 ? 7.096 10.595 -10.924 1.00 91.50 133 PHE A N 1
ATOM 1008 C CA . PHE A 1 133 ? 6.736 11.905 -11.462 1.00 91.50 133 PHE A CA 1
ATOM 1009 C C . PHE A 1 133 ? 7.334 13.057 -10.644 1.00 91.50 133 PHE A C 1
ATOM 1011 O O . PHE A 1 133 ? 7.855 14.024 -11.208 1.00 91.50 133 PHE A O 1
ATOM 1018 N N . LEU A 1 134 ? 7.315 12.950 -9.310 1.00 89.75 134 LEU A N 1
ATOM 1019 C CA . LEU A 1 134 ? 7.955 13.921 -8.422 1.00 89.75 134 LEU A CA 1
ATOM 1020 C C . LEU A 1 134 ? 9.480 13.949 -8.616 1.00 89.75 134 LEU A C 1
ATOM 1022 O O . LEU A 1 134 ? 10.075 15.026 -8.656 1.00 89.75 134 LEU A O 1
ATOM 1026 N N . ASP A 1 135 ? 10.130 12.790 -8.736 1.00 87.00 135 ASP A N 1
ATOM 1027 C CA . ASP A 1 135 ? 11.582 12.713 -8.937 1.00 87.00 135 ASP A CA 1
ATOM 1028 C C . ASP A 1 135 ? 12.001 13.340 -10.275 1.00 87.00 135 ASP A C 1
ATOM 1030 O O . ASP A 1 135 ? 12.919 14.159 -10.293 1.00 87.00 135 ASP A O 1
ATOM 1034 N N . LEU A 1 136 ? 11.275 13.059 -11.362 1.00 87.75 136 LEU A N 1
ATOM 1035 C CA . LEU A 1 136 ? 11.527 13.645 -12.681 1.00 87.75 136 LEU A CA 1
ATOM 1036 C C . LEU A 1 136 ? 11.434 15.177 -12.656 1.00 87.75 136 LEU A C 1
ATOM 1038 O O . LEU A 1 136 ? 12.395 15.874 -12.988 1.00 87.75 136 LEU A O 1
ATOM 1042 N N . ASN A 1 137 ? 10.304 15.707 -12.181 1.00 85.56 137 ASN A N 1
ATOM 1043 C CA . ASN A 1 137 ? 10.052 17.150 -12.158 1.00 85.56 137 ASN A CA 1
ATOM 1044 C C . ASN A 1 137 ? 10.967 17.888 -11.167 1.00 85.56 137 ASN A C 1
ATOM 1046 O O . ASN A 1 137 ? 11.271 19.065 -11.348 1.00 85.56 137 ASN A O 1
ATOM 1050 N N . THR A 1 138 ? 11.453 17.212 -10.122 1.00 79.75 138 THR A N 1
ATOM 1051 C CA . THR A 1 138 ? 12.430 17.810 -9.202 1.00 79.75 138 THR A CA 1
ATOM 1052 C C . THR A 1 138 ? 13.872 17.671 -9.665 1.00 79.75 138 THR A C 1
ATOM 1054 O O . THR A 1 138 ? 14.717 18.387 -9.133 1.00 79.75 138 THR A O 1
ATOM 1057 N N . LYS A 1 139 ? 14.217 16.731 -10.550 1.00 76.00 139 LYS A N 1
ATOM 1058 C CA . LYS A 1 139 ? 15.556 16.634 -11.153 1.00 76.00 139 LYS A CA 1
ATOM 1059 C C . LYS A 1 139 ? 15.736 17.693 -12.232 1.00 76.00 139 LYS A C 1
ATOM 1061 O O . LYS A 1 139 ? 16.690 18.448 -12.129 1.00 76.00 139 LYS A O 1
ATOM 1066 N N . SER A 1 140 ? 14.771 17.849 -13.134 1.00 64.25 140 SER A N 1
ATOM 1067 C CA . SER A 1 140 ? 14.834 18.901 -14.155 1.00 64.25 140 SER A CA 1
ATOM 1068 C C . SER A 1 140 ? 14.868 20.314 -13.551 1.00 64.25 140 SER A C 1
ATOM 1070 O O . SER A 1 140 ? 15.732 21.098 -13.923 1.00 64.25 140 SER A O 1
ATOM 1072 N N . GLU A 1 141 ? 14.076 20.602 -12.502 1.00 63.88 141 GLU A N 1
ATOM 1073 C CA . GLU A 1 141 ? 14.187 21.878 -11.760 1.00 63.88 141 GLU A CA 1
ATOM 1074 C C . GLU A 1 141 ? 15.609 22.141 -11.202 1.00 63.88 141 GLU A C 1
ATOM 1076 O O . GLU A 1 141 ? 15.926 23.284 -10.864 1.00 63.88 141 GLU A O 1
ATOM 1081 N N . LYS A 1 142 ? 16.439 21.102 -11.001 1.00 61.00 142 LYS A N 1
ATOM 1082 C CA . LYS A 1 142 ? 17.831 21.245 -10.538 1.00 61.00 142 LYS A CA 1
ATOM 1083 C C . LYS A 1 142 ? 18.785 21.518 -11.688 1.00 61.00 142 LYS A C 1
ATOM 1085 O O . LYS A 1 142 ? 19.697 22.311 -11.482 1.00 61.00 142 LYS A O 1
ATOM 1090 N N . ASP A 1 143 ? 18.599 20.865 -12.828 1.00 60.69 143 ASP A N 1
ATOM 1091 C CA . ASP A 1 143 ? 19.486 21.022 -13.981 1.00 60.69 143 ASP A CA 1
ATOM 1092 C C . ASP A 1 143 ? 19.393 22.463 -14.513 1.00 60.69 143 ASP A C 1
ATOM 1094 O O . ASP A 1 143 ? 20.415 23.146 -14.569 1.00 60.69 143 ASP A O 1
ATOM 1098 N N . ASP A 1 144 ? 18.175 23.004 -14.644 1.00 59.38 144 ASP A N 1
ATOM 1099 C CA . ASP A 1 144 ? 17.940 24.413 -15.016 1.00 59.38 144 ASP A CA 1
ATOM 1100 C C . ASP A 1 144 ? 18.535 25.424 -14.009 1.00 59.38 144 ASP A C 1
ATOM 1102 O O . ASP A 1 144 ? 18.934 26.537 -14.362 1.00 59.38 144 ASP A O 1
ATOM 1106 N N . LYS A 1 145 ? 18.584 25.072 -12.714 1.00 60.31 145 LYS A N 1
ATOM 1107 C CA . LYS A 1 145 ? 19.111 25.950 -11.647 1.00 60.31 145 LYS A CA 1
ATOM 1108 C C . LYS A 1 145 ? 20.615 25.839 -11.449 1.00 60.31 145 LYS A C 1
ATOM 1110 O O . LYS A 1 145 ? 21.231 26.795 -10.988 1.00 60.31 145 LYS A O 1
ATOM 1115 N N . ASN A 1 146 ? 21.208 24.687 -11.743 1.00 58.19 146 ASN A N 1
ATOM 1116 C CA . ASN A 1 146 ? 22.655 24.511 -11.673 1.00 58.19 146 ASN A CA 1
ATOM 1117 C C . ASN A 1 146 ? 23.359 25.274 -12.801 1.00 58.19 146 ASN A C 1
ATOM 1119 O O . ASN A 1 146 ? 24.451 25.786 -12.562 1.00 58.19 146 ASN A O 1
ATOM 1123 N N . GLU A 1 147 ? 22.714 25.434 -13.960 1.00 56.78 147 GLU A N 1
ATOM 1124 C CA . GLU A 1 147 ? 23.191 26.321 -15.030 1.00 56.78 147 GLU A CA 1
ATOM 1125 C C . GLU A 1 147 ? 23.079 27.814 -14.661 1.00 56.78 147 GLU A C 1
ATOM 1127 O O . GLU A 1 147 ? 23.960 28.594 -15.008 1.00 56.78 147 GLU A O 1
ATOM 1132 N N . ASN A 1 148 ? 22.073 28.211 -13.869 1.00 54.44 148 ASN A N 1
ATOM 1133 C CA . ASN A 1 148 ? 21.818 29.612 -13.482 1.00 54.44 148 ASN A CA 1
ATOM 1134 C C . ASN A 1 148 ? 22.302 30.025 -12.069 1.00 54.44 148 ASN A C 1
ATOM 1136 O O . ASN A 1 148 ? 21.932 31.087 -11.568 1.00 54.44 148 ASN A O 1
ATOM 1140 N N . GLY A 1 149 ? 23.166 29.233 -11.425 1.00 49.53 149 GLY A N 1
ATOM 1141 C CA . GLY A 1 149 ? 23.818 29.590 -10.157 1.00 49.53 149 GLY A CA 1
ATOM 1142 C C . GLY A 1 149 ? 23.267 28.875 -8.912 1.00 49.53 149 GLY A C 1
ATOM 1143 O O . GLY A 1 149 ? 22.088 28.948 -8.577 1.00 49.53 149 GLY A O 1
ATOM 1144 N N . LYS A 1 150 ? 24.190 28.197 -8.203 1.00 51.38 150 LYS A N 1
ATOM 1145 C CA . LYS A 1 150 ? 24.082 27.449 -6.924 1.00 51.38 150 LYS A CA 1
ATOM 1146 C C . LYS A 1 150 ? 22.692 27.419 -6.255 1.00 51.38 150 LYS A C 1
ATOM 1148 O O . LYS A 1 150 ? 22.428 28.120 -5.277 1.00 51.38 150 LYS A O 1
ATOM 1153 N N . GLY A 1 151 ? 21.851 26.480 -6.687 1.00 47.47 151 GLY A N 1
ATOM 1154 C CA . GLY A 1 151 ? 20.595 26.132 -6.021 1.00 47.47 151 GLY A CA 1
ATOM 1155 C C . GLY A 1 151 ? 20.780 25.093 -4.909 1.00 47.47 151 GLY A C 1
ATOM 1156 O O . GLY A 1 151 ? 20.978 23.907 -5.164 1.00 47.47 151 GLY A O 1
ATOM 1157 N N . ASN A 1 152 ? 20.672 25.529 -3.652 1.00 51.91 152 ASN A N 1
ATOM 1158 C CA . ASN A 1 152 ? 20.800 24.701 -2.450 1.00 51.91 152 ASN A CA 1
ATOM 1159 C C . ASN A 1 152 ? 19.677 23.632 -2.365 1.00 51.91 152 ASN A C 1
ATOM 1161 O O . ASN A 1 152 ? 18.581 23.901 -1.868 1.00 51.91 152 ASN A O 1
ATOM 1165 N N . LYS A 1 153 ? 19.960 22.408 -2.845 1.00 52.44 153 LYS A N 1
ATOM 1166 C CA . LYS A 1 153 ? 19.067 21.222 -2.935 1.00 52.44 153 LYS A CA 1
ATOM 1167 C C . LYS A 1 153 ? 18.224 20.951 -1.678 1.00 52.44 153 LYS A C 1
ATOM 1169 O O . LYS A 1 153 ? 17.113 20.439 -1.777 1.00 52.44 153 LYS A O 1
ATOM 1174 N N . ILE A 1 154 ? 18.755 21.298 -0.508 1.00 53.56 154 ILE A N 1
ATOM 1175 C CA . ILE A 1 154 ? 18.178 21.006 0.808 1.00 53.56 154 ILE A CA 1
ATOM 1176 C C . ILE A 1 154 ? 17.135 22.060 1.225 1.00 53.56 154 ILE A C 1
ATOM 1178 O O . ILE A 1 154 ? 16.123 21.710 1.825 1.00 53.56 154 ILE A O 1
ATOM 1182 N N . LEU A 1 155 ? 17.307 23.334 0.850 1.00 54.06 155 LEU A N 1
ATOM 1183 C CA . LEU A 1 155 ? 16.473 24.432 1.363 1.00 54.06 155 LEU A CA 1
ATOM 1184 C C . LEU A 1 155 ? 15.032 24.406 0.816 1.00 54.06 155 LEU A C 1
ATOM 1186 O O . LEU A 1 155 ? 14.094 24.770 1.517 1.00 54.06 155 LEU A O 1
ATOM 1190 N N . VAL A 1 156 ? 14.843 23.936 -0.422 1.00 57.91 156 VAL A N 1
ATOM 1191 C CA . VAL A 1 156 ? 13.528 23.892 -1.098 1.00 57.91 156 VAL A CA 1
ATOM 1192 C C . VAL A 1 156 ? 12.692 22.675 -0.672 1.00 57.91 156 VAL A C 1
ATOM 1194 O O . VAL A 1 156 ? 11.466 22.718 -0.738 1.00 57.91 156 VAL A O 1
ATOM 1197 N N . GLN A 1 157 ? 13.336 21.597 -0.211 1.00 65.12 157 GLN A N 1
ATOM 1198 C CA . GLN A 1 157 ? 12.665 20.353 0.196 1.00 65.12 157 GLN A CA 1
ATOM 1199 C C . GLN A 1 157 ? 12.251 20.350 1.677 1.00 65.12 157 GLN A C 1
ATOM 1201 O O . GLN A 1 157 ? 11.295 19.665 2.040 1.00 65.12 157 GLN A O 1
ATOM 1206 N N . ILE A 1 158 ? 12.928 21.138 2.523 1.00 70.88 158 ILE A N 1
ATOM 1207 C CA . ILE A 1 158 ? 12.644 21.236 3.963 1.00 70.88 158 ILE A CA 1
ATOM 1208 C C . ILE A 1 158 ? 11.184 21.633 4.257 1.00 70.88 158 ILE A C 1
ATOM 1210 O O . ILE A 1 158 ? 10.551 20.918 5.034 1.00 70.88 158 ILE A O 1
ATOM 1214 N N . PRO A 1 159 ? 10.593 22.678 3.636 1.00 71.88 159 PRO A N 1
ATOM 1215 C CA . PRO A 1 159 ? 9.208 23.055 3.921 1.00 71.88 159 PRO A CA 1
ATOM 1216 C C . PRO A 1 159 ? 8.211 21.935 3.611 1.00 71.88 159 PRO A C 1
ATOM 1218 O O . PRO A 1 159 ? 7.311 21.678 4.404 1.00 71.88 159 PRO A O 1
ATOM 1221 N N . GLY A 1 160 ? 8.393 21.212 2.501 1.00 73.44 160 GLY A N 1
ATOM 1222 C CA . GLY A 1 160 ? 7.501 20.104 2.155 1.00 73.44 160 GLY A CA 1
ATOM 1223 C C . GLY A 1 160 ? 7.636 18.907 3.095 1.00 73.44 160 GLY A C 1
ATOM 1224 O O . GLY A 1 160 ? 6.630 18.300 3.449 1.00 73.44 160 GLY A O 1
ATOM 1225 N N . LEU A 1 161 ? 8.852 18.602 3.561 1.00 72.75 161 LEU A N 1
ATOM 1226 C CA . LEU A 1 161 ? 9.083 17.561 4.569 1.00 72.75 161 LEU A CA 1
ATOM 1227 C C . LEU A 1 161 ? 8.478 17.934 5.930 1.00 72.75 161 LEU A C 1
ATOM 1229 O O . LEU A 1 161 ? 7.871 17.085 6.581 1.00 72.75 161 LEU A O 1
ATOM 1233 N N . ILE A 1 162 ? 8.590 19.201 6.339 1.00 81.69 162 ILE A N 1
ATOM 1234 C CA . ILE A 1 162 ? 7.938 19.713 7.552 1.00 81.69 162 ILE A CA 1
ATOM 1235 C C . ILE A 1 162 ? 6.415 19.595 7.422 1.00 81.69 162 ILE A C 1
ATOM 1237 O O . ILE A 1 162 ? 5.763 19.124 8.352 1.00 81.69 162 ILE A O 1
ATOM 1241 N N . MET A 1 163 ? 5.846 19.943 6.264 1.00 81.31 163 MET A N 1
ATOM 1242 C CA . MET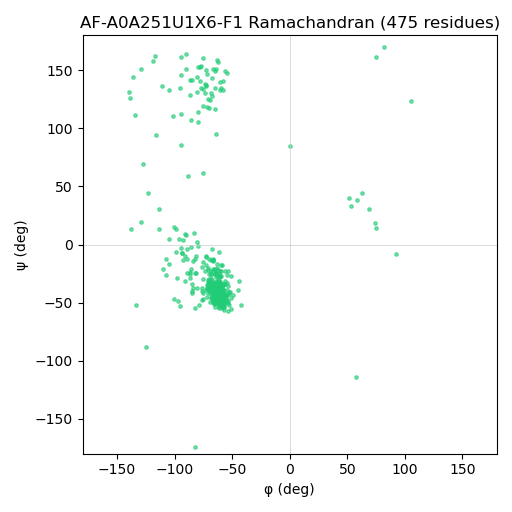 A 1 163 ? 4.407 19.801 6.020 1.00 81.31 163 MET A CA 1
ATOM 1243 C C . MET A 1 163 ? 3.933 18.349 6.114 1.00 81.31 163 MET A C 1
ATOM 1245 O O . MET A 1 163 ? 2.897 18.105 6.726 1.00 81.31 163 MET A O 1
ATOM 1249 N N . VAL A 1 164 ? 4.699 17.376 5.605 1.00 81.38 164 VAL A N 1
ATOM 1250 C CA . VAL A 1 164 ? 4.379 15.947 5.795 1.00 81.38 164 VAL A CA 1
ATOM 1251 C C . VAL A 1 164 ? 4.288 15.607 7.285 1.00 81.38 164 VAL A C 1
ATOM 1253 O O . VAL A 1 164 ? 3.321 14.978 7.709 1.00 81.38 164 VAL A O 1
ATOM 1256 N N . LEU A 1 165 ? 5.254 16.048 8.097 1.00 84.19 165 LEU A N 1
ATOM 1257 C CA . LEU A 1 165 ? 5.242 15.797 9.543 1.00 84.19 165 LEU A CA 1
ATOM 1258 C C . LEU A 1 165 ? 4.038 16.451 10.231 1.00 84.19 165 LEU A C 1
ATOM 1260 O O . LEU A 1 165 ? 3.382 15.805 11.048 1.00 84.19 165 LEU A O 1
ATOM 1264 N N . ILE A 1 166 ? 3.715 17.697 9.875 1.00 86.81 166 ILE A N 1
ATOM 1265 C CA . ILE A 1 166 ? 2.540 18.406 10.399 1.00 86.81 166 ILE A CA 1
ATOM 1266 C C . ILE A 1 166 ? 1.262 17.636 10.060 1.00 86.81 166 ILE A C 1
ATOM 1268 O O . ILE A 1 166 ? 0.438 17.411 10.943 1.00 86.81 166 ILE A O 1
ATOM 1272 N N . VAL A 1 167 ? 1.109 17.189 8.812 1.00 86.56 167 VAL A N 1
ATOM 1273 C CA . VAL A 1 167 ? -0.071 16.437 8.366 1.00 86.56 167 VAL A CA 1
ATOM 1274 C C . VAL A 1 167 ? -0.170 15.091 9.078 1.00 86.56 167 VAL A C 1
ATOM 1276 O O . VAL A 1 167 ? -1.254 14.735 9.529 1.00 86.56 167 VAL A O 1
ATOM 1279 N N . ILE A 1 168 ? 0.941 14.369 9.259 1.00 86.62 168 ILE A N 1
ATOM 1280 C CA . ILE A 1 168 ? 0.970 13.111 10.024 1.00 86.62 168 ILE A CA 1
ATOM 1281 C C . ILE A 1 168 ? 0.497 13.338 11.466 1.00 86.62 168 ILE A C 1
ATOM 1283 O O . ILE A 1 168 ? -0.341 12.585 11.964 1.00 86.62 168 ILE A O 1
ATOM 1287 N N . LEU A 1 169 ? 1.005 14.375 12.138 1.00 86.69 169 LEU A N 1
ATOM 1288 C CA . LEU A 1 169 ? 0.620 14.693 13.515 1.00 86.69 169 LEU A CA 1
ATOM 1289 C C . LEU A 1 169 ? -0.843 15.144 13.599 1.00 86.69 169 LEU A C 1
ATOM 1291 O O . LEU A 1 169 ? -1.587 14.655 14.448 1.00 86.69 169 LEU A O 1
ATOM 1295 N N . ALA A 1 170 ? -1.284 16.018 12.693 1.00 86.50 170 ALA A N 1
ATOM 1296 C CA . ALA A 1 170 ? -2.666 16.483 12.624 1.00 86.50 170 ALA A CA 1
ATOM 1297 C C . ALA A 1 170 ? -3.645 15.331 12.339 1.00 86.50 170 ALA A C 1
ATOM 1299 O O . ALA A 1 170 ? -4.696 15.242 12.974 1.00 86.50 170 ALA A O 1
ATOM 1300 N N . ALA A 1 171 ? -3.292 14.411 11.442 1.00 85.50 171 ALA A N 1
ATOM 1301 C CA . ALA A 1 171 ? -4.114 13.257 11.102 1.00 85.50 171 ALA A CA 1
ATOM 1302 C C . ALA A 1 171 ? -4.145 12.214 12.230 1.00 85.50 171 ALA A C 1
ATOM 1304 O O . ALA A 1 171 ? -5.216 11.735 12.597 1.00 85.50 171 ALA A O 1
ATOM 1305 N N . GLY A 1 172 ? -2.996 11.881 12.823 1.00 83.38 172 GLY A N 1
ATOM 1306 C CA . GLY A 1 172 ? -2.915 10.862 13.871 1.00 83.38 172 GLY A CA 1
ATOM 1307 C C . GLY A 1 172 ? -3.428 11.320 15.239 1.00 83.38 172 GLY A C 1
ATOM 1308 O O . GLY A 1 172 ? -3.949 10.503 16.004 1.00 83.38 172 GLY A O 1
ATOM 1309 N N . ILE A 1 173 ? -3.323 12.616 15.546 1.00 84.44 173 ILE A N 1
ATOM 1310 C CA . ILE A 1 173 ? -3.771 13.188 16.823 1.00 84.44 173 ILE A CA 1
ATOM 1311 C C . ILE A 1 173 ? -5.129 13.868 16.669 1.00 84.44 173 ILE A C 1
ATOM 1313 O O . ILE A 1 173 ? -5.999 13.616 17.490 1.00 84.44 173 ILE A O 1
ATOM 1317 N N . GLY A 1 174 ? -5.343 14.691 15.642 1.00 83.56 174 GLY A N 1
ATOM 1318 C CA . GLY A 1 174 ? -6.545 15.520 15.489 1.00 83.56 174 GLY A CA 1
ATOM 1319 C C . GLY A 1 174 ? -7.770 14.765 14.970 1.00 83.56 174 GLY A C 1
ATOM 1320 O O . GLY A 1 174 ? -8.825 14.799 15.608 1.00 83.56 174 GLY A O 1
ATOM 1321 N N . LEU A 1 175 ? -7.635 14.038 13.852 1.00 85.94 175 LEU A N 1
ATOM 1322 C CA . LEU A 1 175 ? -8.748 13.314 13.209 1.00 85.94 175 LEU A CA 1
ATOM 1323 C C . LEU A 1 175 ? -9.535 12.393 14.173 1.00 85.94 175 LEU A C 1
ATOM 1325 O O . LEU A 1 175 ? -10.767 12.394 14.124 1.00 85.94 175 LEU A O 1
ATOM 1329 N N . PRO A 1 176 ? -8.896 11.641 15.096 1.00 83.94 176 PRO A N 1
ATOM 1330 C CA . PRO A 1 176 ? -9.615 10.727 15.983 1.00 83.94 176 PRO A CA 1
ATOM 1331 C C . PRO A 1 176 ? -10.510 11.414 17.023 1.00 83.94 176 PRO A C 1
ATOM 1333 O O . PRO A 1 176 ? -11.438 10.777 17.527 1.00 83.94 176 PRO A O 1
ATOM 1336 N N . TYR A 1 177 ? -10.250 12.682 17.368 1.00 85.62 177 TYR A N 1
ATOM 1337 C CA . TYR A 1 177 ? -11.077 13.436 18.324 1.00 85.62 177 TYR A CA 1
ATOM 1338 C C . TYR A 1 177 ? -12.310 14.070 17.682 1.00 85.62 177 TYR A C 1
ATOM 1340 O O . TYR A 1 177 ? -13.249 14.437 18.392 1.00 85.62 177 TYR A O 1
ATOM 1348 N N . ILE A 1 178 ? -12.358 14.142 16.352 1.00 89.81 178 ILE A N 1
ATOM 1349 C CA . ILE A 1 178 ? -13.558 14.548 15.623 1.00 89.81 178 ILE A CA 1
ATOM 1350 C C . ILE A 1 178 ? -14.623 13.484 15.877 1.00 89.81 178 ILE A C 1
ATOM 1352 O O . ILE A 1 178 ? -14.414 12.324 15.544 1.00 89.81 178 ILE A O 1
ATOM 1356 N N . LYS A 1 179 ? -15.738 13.827 16.528 1.00 86.50 179 LYS A N 1
ATOM 1357 C CA . LYS A 1 179 ? -16.778 12.846 16.890 1.00 86.50 179 LYS A CA 1
ATOM 1358 C C . LYS A 1 179 ? -17.549 12.283 15.682 1.00 86.50 179 LYS A C 1
ATOM 1360 O O . LYS A 1 179 ? -17.661 11.061 15.611 1.00 86.50 179 LYS A O 1
ATOM 1365 N N . PRO A 1 180 ? -18.078 13.104 14.751 1.00 92.38 180 PRO A N 1
ATOM 1366 C CA . PRO A 1 180 ? -18.897 12.589 13.655 1.00 92.38 180 PRO A CA 1
ATOM 1367 C C . PRO A 1 180 ? -18.052 11.937 12.551 1.00 92.38 180 PRO A C 1
ATOM 1369 O O . PRO A 1 180 ? -17.061 12.507 12.088 1.00 92.38 180 PRO A O 1
ATOM 1372 N N . TRP A 1 181 ? -18.482 10.762 12.087 1.00 92.56 181 TRP A N 1
ATOM 1373 C CA . TRP A 1 181 ? -17.844 10.042 10.979 1.00 92.56 181 TRP A CA 1
ATOM 1374 C C . TRP A 1 181 ? -17.913 10.801 9.653 1.00 92.56 181 TRP A C 1
ATOM 1376 O O . TRP A 1 181 ? -16.953 10.755 8.886 1.00 92.56 181 TRP A O 1
ATOM 1386 N N . SER A 1 182 ? -18.990 11.556 9.417 1.00 92.44 182 SER A N 1
ATOM 1387 C CA . SER A 1 182 ? -19.144 12.400 8.228 1.00 92.44 182 SER A CA 1
ATOM 1388 C C . SER A 1 182 ? -17.982 13.380 8.062 1.00 92.44 182 SER A C 1
ATOM 1390 O O . SER A 1 182 ? -17.436 13.491 6.969 1.00 92.44 182 SER A O 1
ATOM 1392 N N . LEU A 1 183 ? -17.527 14.016 9.151 1.00 93.31 183 LEU A N 1
ATOM 1393 C CA . LEU A 1 183 ? -16.362 14.907 9.132 1.00 93.31 183 LEU A CA 1
ATOM 1394 C C . LEU A 1 183 ? -15.036 14.139 9.078 1.00 93.31 183 LEU A C 1
ATOM 1396 O O . LEU A 1 183 ? -14.124 14.572 8.379 1.00 93.31 183 LEU A O 1
ATOM 1400 N N . ARG A 1 184 ? -14.920 12.991 9.766 1.00 93.00 184 ARG A N 1
ATOM 1401 C CA . ARG A 1 184 ? -13.702 12.155 9.706 1.00 93.00 184 ARG A CA 1
ATOM 1402 C C . ARG A 1 184 ? -13.373 11.702 8.285 1.00 93.00 184 ARG A C 1
ATOM 1404 O O . ARG A 1 184 ? -12.199 11.644 7.943 1.00 93.00 184 ARG A O 1
ATOM 1411 N N . PHE A 1 185 ? -14.386 11.391 7.477 1.00 95.19 185 PHE A N 1
ATOM 1412 C CA . PHE A 1 185 ? -14.210 11.033 6.066 1.00 95.19 185 PHE A CA 1
ATOM 1413 C C . PHE A 1 185 ? -14.283 12.250 5.132 1.00 95.19 185 PHE A C 1
ATOM 1415 O O . PHE A 1 185 ? -13.584 12.291 4.123 1.00 95.19 185 PHE A O 1
ATOM 1422 N N . GLY A 1 186 ? -15.071 13.269 5.484 1.00 95.62 186 GLY A N 1
ATOM 1423 C CA . GLY A 1 186 ? -15.262 14.473 4.674 1.00 95.62 186 GLY A CA 1
ATOM 1424 C C . GLY A 1 186 ? -14.037 15.382 4.608 1.00 95.62 186 GLY A C 1
ATOM 1425 O O . GLY A 1 186 ? -13.730 15.900 3.540 1.00 95.62 186 GLY A O 1
ATOM 1426 N N . ILE A 1 187 ? -13.291 15.544 5.707 1.00 95.62 187 ILE A N 1
ATOM 1427 C CA . ILE A 1 187 ? -12.071 16.369 5.707 1.00 95.62 187 ILE A CA 1
ATOM 1428 C C . ILE A 1 187 ? -11.017 15.804 4.733 1.00 95.62 187 ILE A C 1
ATOM 1430 O O . ILE A 1 187 ? -10.584 16.558 3.861 1.00 95.62 187 ILE A O 1
ATOM 1434 N N . PRO A 1 188 ? -10.640 14.505 4.784 1.00 95.81 188 PRO A N 1
ATOM 1435 C CA . PRO A 1 188 ? -9.781 13.911 3.761 1.00 95.81 188 PRO A CA 1
ATOM 1436 C C . PRO A 1 188 ? -10.318 14.076 2.334 1.00 95.81 188 PRO A C 1
ATOM 1438 O O . PRO A 1 188 ? -9.533 14.355 1.432 1.00 95.81 188 PRO A O 1
ATOM 1441 N N . ALA A 1 189 ? -11.635 13.953 2.123 1.00 97.50 189 ALA A N 1
ATOM 1442 C CA . ALA A 1 189 ? -12.245 14.134 0.805 1.00 97.50 189 ALA A CA 1
ATOM 1443 C C . ALA A 1 189 ? -12.048 15.561 0.266 1.00 97.50 189 ALA A C 1
ATOM 1445 O O . ALA A 1 189 ? -11.584 15.737 -0.859 1.00 97.50 189 ALA A O 1
ATOM 1446 N N . ILE A 1 190 ? -12.319 16.584 1.084 1.00 97.50 190 ILE A N 1
ATOM 1447 C CA . ILE A 1 190 ? -12.112 17.992 0.714 1.00 97.50 190 ILE A CA 1
ATOM 1448 C C . ILE A 1 190 ? -10.628 18.256 0.442 1.00 97.50 190 ILE A C 1
ATOM 1450 O O . ILE A 1 190 ? -10.286 18.842 -0.584 1.00 97.50 190 ILE A O 1
ATOM 1454 N N . CYS A 1 191 ? -9.735 17.793 1.321 1.00 96.62 191 CYS A N 1
ATOM 1455 C CA . CYS A 1 191 ? -8.293 17.946 1.131 1.00 96.62 191 CYS A CA 1
ATOM 1456 C C . CYS A 1 191 ? -7.805 17.269 -0.157 1.00 96.62 191 CYS A C 1
ATOM 1458 O O . CYS A 1 191 ? -6.961 17.836 -0.845 1.00 96.62 191 CYS A O 1
ATOM 1460 N N . SER A 1 192 ? -8.347 16.100 -0.505 1.00 97.69 192 SER A N 1
ATOM 1461 C CA . SER A 1 192 ? -8.020 15.385 -1.743 1.00 97.69 192 SER A CA 1
ATOM 1462 C C . SER A 1 192 ? -8.478 16.146 -2.989 1.00 97.69 192 SER A C 1
ATOM 1464 O O . SER A 1 192 ? -7.690 16.301 -3.924 1.00 97.69 192 SER A O 1
ATOM 1466 N N . VAL A 1 193 ? -9.685 16.725 -2.977 1.00 98.19 193 VAL A N 1
ATOM 1467 C CA . VAL A 1 193 ? -10.169 17.590 -4.068 1.00 98.19 193 VAL A CA 1
ATOM 1468 C C . VAL A 1 193 ? -9.282 18.826 -4.215 1.00 98.19 193 VAL A C 1
ATOM 1470 O O . VAL A 1 193 ? -8.833 19.131 -5.318 1.00 98.19 193 VAL A O 1
ATOM 1473 N N . VAL A 1 194 ? -8.972 19.513 -3.110 1.00 97.69 194 VAL A N 1
ATOM 1474 C CA . VAL A 1 194 ? -8.102 20.701 -3.122 1.00 97.69 194 VAL A CA 1
ATOM 1475 C C . VAL A 1 194 ? -6.705 20.353 -3.636 1.00 97.69 194 VAL A C 1
ATOM 1477 O O . VAL A 1 194 ? -6.176 21.068 -4.484 1.00 97.69 194 VAL A O 1
ATOM 1480 N N . ALA A 1 195 ? -6.121 19.244 -3.175 1.00 96.56 195 ALA A N 1
ATOM 1481 C CA . ALA A 1 195 ? -4.822 18.772 -3.642 1.00 96.56 195 ALA A CA 1
ATOM 1482 C C . ALA A 1 195 ? -4.841 18.433 -5.138 1.00 96.56 195 ALA A C 1
ATOM 1484 O O . ALA A 1 195 ? -3.926 18.825 -5.858 1.00 96.56 195 ALA A O 1
ATOM 1485 N N . THR A 1 196 ? -5.902 17.779 -5.618 1.00 97.31 196 THR A N 1
ATOM 1486 C CA . THR A 1 196 ? -6.081 17.439 -7.038 1.00 97.31 196 THR A CA 1
ATOM 1487 C C . THR A 1 196 ? -6.200 18.693 -7.899 1.00 97.31 196 THR A C 1
ATOM 1489 O O . THR A 1 196 ? -5.495 18.819 -8.896 1.00 97.31 196 THR A O 1
ATOM 1492 N N . VAL A 1 197 ? -7.023 19.666 -7.499 1.00 96.94 197 VAL A N 1
ATOM 1493 C CA . VAL A 1 197 ? -7.141 20.950 -8.209 1.00 96.94 197 VAL A CA 1
ATOM 1494 C C . VAL A 1 197 ? -5.799 21.677 -8.221 1.00 96.94 197 VAL A C 1
ATOM 1496 O O . VAL A 1 197 ? -5.355 22.139 -9.271 1.00 96.94 197 VAL A O 1
ATOM 1499 N N . PHE A 1 198 ? -5.114 21.738 -7.078 1.00 95.19 198 PHE A N 1
ATOM 1500 C CA . PHE A 1 198 ? -3.821 22.404 -6.960 1.00 95.19 198 PHE A CA 1
ATOM 1501 C C . PHE A 1 198 ? -2.737 21.741 -7.821 1.00 95.19 198 PHE A C 1
ATOM 1503 O O . PHE A 1 198 ? -1.970 22.447 -8.479 1.00 95.19 198 PHE A O 1
ATOM 1510 N N . PHE A 1 199 ? -2.718 20.411 -7.894 1.00 95.06 199 PHE A N 1
ATOM 1511 C CA . PHE A 1 199 ? -1.895 19.654 -8.834 1.00 95.06 199 PHE A CA 1
ATOM 1512 C C . PHE A 1 199 ? -2.224 20.021 -10.292 1.00 95.06 199 PHE A C 1
ATOM 1514 O O . PHE A 1 199 ? -1.338 20.429 -11.041 1.00 95.06 199 PHE A O 1
ATOM 1521 N N . LEU A 1 200 ? -3.500 20.007 -10.687 1.00 95.06 200 LEU A N 1
ATOM 1522 C CA . LEU A 1 200 ? -3.916 20.343 -12.056 1.00 95.06 200 LEU A CA 1
ATOM 1523 C C . LEU A 1 200 ? -3.561 21.780 -12.470 1.00 95.06 200 LEU A C 1
ATOM 1525 O O . LEU A 1 200 ? -3.306 22.025 -13.649 1.00 95.06 200 LEU A O 1
ATOM 1529 N N . THR A 1 201 ? -3.450 22.725 -11.527 1.00 93.56 201 THR A N 1
ATOM 1530 C CA . THR A 1 201 ? -2.972 24.083 -11.856 1.00 93.56 201 THR A CA 1
ATOM 1531 C C . THR A 1 201 ? -1.540 24.114 -12.395 1.00 93.56 201 THR A C 1
ATOM 1533 O O . THR A 1 201 ? -1.209 25.026 -13.148 1.00 93.56 201 THR A O 1
ATOM 1536 N N . GLY A 1 202 ? -0.688 23.146 -12.033 1.00 88.44 202 GLY A N 1
ATOM 1537 C CA . GLY A 1 202 ? 0.659 23.032 -12.599 1.00 88.44 202 GLY A CA 1
ATOM 1538 C C . GLY A 1 202 ? 0.635 22.591 -14.057 1.00 88.44 202 GLY A C 1
ATOM 1539 O O . GLY A 1 202 ? 1.364 23.144 -14.875 1.00 88.44 202 GLY A O 1
ATOM 1540 N N . TRP A 1 203 ? -0.278 21.683 -14.402 1.00 88.75 203 TRP A N 1
ATOM 1541 C CA . TRP A 1 203 ? -0.485 21.270 -15.785 1.00 88.75 203 TRP A CA 1
ATOM 1542 C C . TRP A 1 203 ? -1.034 22.410 -16.645 1.00 88.75 203 TRP A C 1
ATOM 1544 O O . TRP A 1 203 ? -0.484 22.689 -17.704 1.00 88.75 203 TRP A O 1
ATOM 1554 N N . ALA A 1 204 ? -2.046 23.131 -16.153 1.00 89.94 204 ALA A N 1
ATOM 1555 C CA . ALA A 1 204 ? -2.627 24.275 -16.862 1.00 89.94 204 ALA A CA 1
ATOM 1556 C C . ALA A 1 204 ? -1.611 25.401 -17.145 1.00 89.94 204 ALA A C 1
ATOM 1558 O O . ALA A 1 204 ? -1.817 26.201 -18.052 1.00 89.94 204 ALA A O 1
ATOM 1559 N N . ARG A 1 205 ? -0.520 25.468 -16.371 1.00 88.44 205 ARG A N 1
ATOM 1560 C CA . ARG A 1 205 ? 0.577 26.432 -16.548 1.00 88.44 205 ARG A CA 1
ATOM 1561 C C . ARG A 1 205 ? 1.734 25.911 -17.402 1.00 88.44 205 ARG A C 1
ATOM 1563 O O . ARG A 1 205 ? 2.630 26.686 -17.705 1.00 88.44 205 ARG A O 1
ATOM 1570 N N . GLY A 1 206 ? 1.726 24.632 -17.782 1.00 84.94 206 GLY A N 1
ATOM 1571 C CA . GLY A 1 206 ? 2.837 24.005 -18.503 1.00 84.94 206 GLY A CA 1
ATOM 1572 C C . GLY A 1 206 ? 4.070 23.728 -17.635 1.00 84.94 206 GLY A C 1
ATOM 1573 O O . GLY A 1 206 ? 5.146 23.506 -18.173 1.00 84.94 206 GLY A O 1
ATOM 1574 N N . ASP A 1 207 ? 3.928 23.707 -16.304 1.00 85.50 207 ASP A N 1
ATOM 1575 C CA . ASP A 1 207 ? 5.051 23.565 -15.358 1.00 85.50 207 ASP A CA 1
ATOM 1576 C C . ASP A 1 207 ? 5.536 22.107 -15.195 1.00 85.50 207 ASP A C 1
ATOM 1578 O O . ASP A 1 207 ? 6.433 21.833 -14.392 1.00 85.50 207 ASP A O 1
ATOM 1582 N N . TYR A 1 208 ? 4.894 21.154 -15.879 1.00 88.38 208 TYR A N 1
ATOM 1583 C CA . TYR A 1 208 ? 5.144 19.723 -15.735 1.00 88.38 208 TYR A CA 1
ATOM 1584 C C . TYR A 1 208 ? 5.794 19.118 -16.965 1.00 88.38 208 TYR A C 1
ATOM 1586 O O . TYR A 1 208 ? 5.344 19.324 -18.090 1.00 88.38 208 TYR A O 1
ATOM 1594 N N . ILE A 1 209 ? 6.790 18.277 -16.711 1.00 84.00 209 ILE A N 1
ATOM 1595 C CA . ILE A 1 209 ? 7.508 17.532 -17.736 1.00 84.00 209 ILE A CA 1
ATOM 1596 C C . ILE A 1 209 ? 6.973 16.097 -17.735 1.00 84.00 209 ILE A C 1
ATOM 1598 O O . ILE A 1 209 ? 7.185 15.367 -16.758 1.00 84.00 209 ILE A O 1
ATOM 1602 N N . PRO A 1 210 ? 6.245 15.678 -18.784 1.00 79.94 210 PRO A N 1
ATOM 1603 C CA . PRO A 1 210 ? 5.850 14.288 -18.938 1.00 79.94 210 PRO A CA 1
ATOM 1604 C C . PRO A 1 210 ? 7.063 13.438 -19.336 1.00 79.94 210 PRO A C 1
ATOM 1606 O O . PRO A 1 210 ? 7.857 13.827 -20.192 1.00 79.94 210 PRO A O 1
ATOM 1609 N N . ALA A 1 211 ? 7.201 12.263 -18.719 1.00 78.00 211 ALA A N 1
ATOM 1610 C CA . ALA A 1 211 ? 8.200 11.284 -19.133 1.00 78.00 211 ALA A CA 1
ATOM 1611 C C . ALA A 1 211 ? 7.847 10.714 -20.521 1.00 78.00 211 ALA A C 1
ATOM 1613 O O . ALA A 1 211 ? 6.660 10.490 -20.791 1.00 78.00 211 ALA A O 1
ATOM 1614 N N . PRO A 1 212 ? 8.837 10.431 -21.386 1.00 74.94 212 PRO A N 1
ATOM 1615 C CA . PRO A 1 212 ? 8.594 9.646 -22.588 1.00 74.94 212 PRO A CA 1
ATOM 1616 C C . PRO A 1 212 ? 8.174 8.217 -22.217 1.00 74.94 212 PRO A C 1
ATOM 1618 O O . PRO A 1 212 ? 8.588 7.666 -21.198 1.00 74.94 212 PRO A O 1
ATOM 1621 N N . ILE A 1 213 ? 7.346 7.605 -23.062 1.00 80.50 213 ILE A N 1
ATOM 1622 C CA . ILE A 1 213 ? 6.906 6.218 -22.890 1.00 80.50 213 ILE A CA 1
ATOM 1623 C C . ILE A 1 213 ? 8.033 5.302 -23.389 1.00 80.50 213 ILE A C 1
ATOM 1625 O O . ILE A 1 213 ? 8.246 5.176 -24.593 1.00 80.50 213 ILE A O 1
ATOM 1629 N N . GLU A 1 214 ? 8.765 4.673 -22.468 1.00 70.12 214 GLU A N 1
ATOM 1630 C CA . GLU A 1 214 ? 9.908 3.792 -22.780 1.00 70.12 214 GLU A CA 1
ATOM 1631 C C . GLU A 1 214 ? 9.504 2.316 -22.989 1.00 70.12 214 GLU A C 1
ATOM 1633 O O . GLU A 1 214 ? 10.325 1.483 -23.382 1.00 70.12 214 GLU A O 1
ATOM 1638 N N . GLY A 1 215 ? 8.221 1.987 -22.792 1.00 76.94 215 GLY A N 1
ATOM 1639 C CA . GLY A 1 215 ? 7.695 0.625 -22.865 1.00 76.94 215 GLY A CA 1
ATOM 1640 C C . GLY A 1 215 ? 7.921 -0.171 -21.574 1.00 76.94 215 GLY A C 1
ATOM 1641 O O . GLY A 1 215 ? 8.628 0.249 -20.662 1.00 76.94 215 GLY A O 1
ATOM 1642 N N . SER A 1 216 ? 7.297 -1.351 -21.474 1.00 82.94 216 SER A N 1
ATOM 1643 C CA . SER A 1 216 ? 7.335 -2.159 -20.249 1.00 82.94 216 SER A CA 1
ATOM 1644 C C . SER A 1 216 ? 8.271 -3.380 -20.351 1.00 82.94 216 SER A C 1
ATOM 1646 O O . SER A 1 216 ? 8.134 -4.182 -21.281 1.00 82.94 216 SER A O 1
ATOM 1648 N N . PRO A 1 217 ? 9.137 -3.629 -19.346 1.00 83.12 217 PRO A N 1
ATOM 1649 C CA . PRO A 1 217 ? 9.835 -4.902 -19.133 1.00 83.12 217 PRO A CA 1
ATOM 1650 C C . PRO A 1 217 ? 8.916 -6.136 -19.124 1.00 83.12 217 PRO A C 1
ATOM 1652 O O . PRO A 1 217 ? 9.343 -7.233 -19.493 1.00 83.12 217 PRO A O 1
ATOM 1655 N N . LEU A 1 218 ? 7.640 -5.982 -18.749 1.00 84.50 218 LEU A N 1
ATOM 1656 C CA . LEU A 1 218 ? 6.663 -7.070 -18.852 1.00 84.50 218 LEU A CA 1
ATOM 1657 C C . LEU A 1 218 ? 6.330 -7.390 -20.310 1.00 84.50 218 LEU A C 1
ATOM 1659 O O . LEU A 1 218 ? 6.245 -8.564 -20.658 1.00 84.50 218 LEU A O 1
ATOM 1663 N N . THR A 1 219 ? 6.226 -6.385 -21.184 1.00 86.69 219 THR A N 1
ATOM 1664 C CA . THR A 1 219 ? 6.072 -6.608 -22.630 1.00 86.69 219 THR A CA 1
ATOM 1665 C C . THR A 1 219 ? 7.259 -7.392 -23.177 1.00 86.69 219 THR A C 1
ATOM 1667 O O . THR A 1 219 ? 7.076 -8.311 -23.969 1.00 86.69 219 THR A O 1
ATOM 1670 N N . THR A 1 220 ? 8.477 -7.082 -22.730 1.00 86.25 220 THR A N 1
ATOM 1671 C CA . THR A 1 220 ? 9.683 -7.852 -23.076 1.00 86.25 220 THR A CA 1
ATOM 1672 C C . THR A 1 220 ? 9.596 -9.300 -22.603 1.00 86.25 220 THR A C 1
ATOM 1674 O O . THR A 1 220 ? 9.835 -10.212 -23.389 1.00 86.25 220 THR A O 1
ATOM 1677 N N . THR A 1 221 ? 9.162 -9.519 -21.363 1.00 87.94 221 THR A N 1
ATOM 1678 C CA . THR A 1 221 ? 8.947 -10.868 -20.820 1.00 87.94 221 THR A CA 1
ATOM 1679 C C . THR A 1 221 ? 7.940 -11.648 -21.675 1.00 87.94 221 THR A C 1
ATOM 1681 O O . THR A 1 221 ? 8.216 -12.771 -22.093 1.00 87.94 221 THR A O 1
ATOM 1684 N N . VAL A 1 222 ? 6.796 -11.042 -22.014 1.00 89.19 222 VAL A N 1
ATOM 1685 C CA . VAL A 1 222 ? 5.766 -11.660 -22.869 1.00 89.19 222 VAL A CA 1
ATOM 1686 C C . VAL A 1 222 ? 6.308 -11.965 -24.268 1.00 89.19 222 VAL A C 1
ATOM 1688 O O . VAL A 1 222 ? 6.070 -13.061 -24.772 1.00 89.19 222 VAL A O 1
ATOM 1691 N N . ARG A 1 223 ? 7.080 -11.054 -24.877 1.00 91.25 223 ARG A N 1
ATOM 1692 C CA . ARG A 1 223 ? 7.743 -11.295 -26.172 1.00 91.25 223 ARG A CA 1
ATOM 1693 C C . ARG A 1 223 ? 8.642 -12.527 -26.121 1.00 91.25 223 ARG A C 1
ATOM 1695 O O . ARG A 1 223 ? 8.543 -13.369 -27.006 1.00 91.25 223 ARG A O 1
ATOM 1702 N N . VAL A 1 224 ? 9.436 -12.685 -25.061 1.00 92.25 224 VAL A N 1
ATOM 1703 C CA . VAL A 1 224 ? 10.296 -13.863 -24.868 1.00 92.25 224 VAL A CA 1
ATOM 1704 C C . VAL A 1 224 ? 9.475 -15.152 -24.766 1.00 92.25 224 VAL A C 1
ATOM 1706 O O . VAL A 1 224 ? 9.836 -16.153 -25.389 1.00 92.25 224 VAL A O 1
ATOM 1709 N N . PHE A 1 225 ? 8.351 -15.151 -24.041 1.00 92.19 225 PHE A N 1
ATOM 1710 C CA . PHE A 1 225 ? 7.450 -16.311 -23.993 1.00 92.19 225 PHE A CA 1
ATOM 1711 C C . PHE A 1 225 ? 6.871 -16.644 -25.372 1.00 92.19 225 PHE A C 1
ATOM 1713 O O . PHE A 1 225 ? 6.950 -17.794 -25.804 1.00 92.19 225 PHE A O 1
ATOM 1720 N N . VAL A 1 226 ? 6.335 -15.646 -26.081 1.00 92.62 226 VAL A N 1
ATOM 1721 C CA . VAL A 1 226 ? 5.753 -15.825 -27.420 1.00 92.62 226 VAL A CA 1
ATOM 1722 C C . VAL A 1 226 ? 6.804 -16.347 -28.400 1.00 92.62 226 VAL A C 1
ATOM 1724 O O . VAL A 1 226 ? 6.580 -17.375 -29.035 1.00 92.62 226 VAL A O 1
ATOM 1727 N N . ALA A 1 227 ? 7.986 -15.730 -28.453 1.00 91.38 227 ALA A N 1
ATOM 1728 C CA . ALA A 1 227 ? 9.087 -16.163 -29.309 1.00 91.38 227 ALA A CA 1
ATOM 1729 C C . ALA A 1 227 ? 9.576 -17.580 -28.960 1.00 91.38 227 ALA A C 1
ATOM 1731 O O . ALA A 1 227 ? 9.892 -18.363 -29.857 1.00 91.38 227 ALA A O 1
ATOM 1732 N N . THR A 1 228 ? 9.591 -17.952 -27.675 1.00 91.38 228 THR A N 1
ATOM 1733 C CA . THR A 1 228 ? 9.924 -19.321 -27.240 1.00 91.38 228 THR A CA 1
ATOM 1734 C C . THR A 1 228 ? 8.912 -20.335 -27.772 1.00 91.38 228 THR A C 1
ATOM 1736 O O . THR A 1 228 ? 9.307 -21.387 -28.274 1.00 91.38 228 THR A O 1
ATOM 1739 N N . VAL A 1 229 ? 7.613 -20.020 -27.695 1.00 91.50 229 VAL A N 1
ATOM 1740 C CA . VAL A 1 229 ? 6.529 -20.884 -28.192 1.00 91.50 229 VAL A CA 1
ATOM 1741 C C . VAL A 1 229 ? 6.560 -20.980 -29.719 1.00 91.50 229 VAL A C 1
ATOM 1743 O O . VAL A 1 229 ? 6.500 -22.082 -30.262 1.00 91.50 229 VAL A O 1
ATOM 1746 N N . CYS A 1 230 ? 6.739 -19.863 -30.428 1.00 88.19 230 CYS A N 1
ATOM 1747 C CA . CYS A 1 230 ? 6.847 -19.850 -31.890 1.00 88.19 230 CYS A CA 1
ATOM 1748 C C . CYS A 1 230 ? 8.039 -20.670 -32.403 1.00 88.19 230 CYS A C 1
ATOM 1750 O O . CYS A 1 230 ? 7.965 -21.268 -33.475 1.00 88.19 230 CYS A O 1
ATOM 1752 N N . ASN A 1 231 ? 9.131 -20.718 -31.639 1.00 88.06 231 ASN A N 1
ATOM 1753 C CA . ASN A 1 231 ? 10.325 -21.489 -31.974 1.00 88.06 231 ASN A CA 1
ATOM 1754 C C . ASN A 1 231 ? 10.389 -22.844 -31.248 1.00 88.06 231 ASN A C 1
ATOM 1756 O O . ASN A 1 231 ? 11.436 -23.492 -31.267 1.00 88.06 231 ASN A O 1
ATOM 1760 N N . PHE A 1 232 ? 9.299 -23.309 -30.627 1.00 88.50 232 PHE A N 1
ATOM 1761 C CA . PHE A 1 232 ? 9.326 -24.483 -29.748 1.00 88.50 232 PHE A CA 1
ATOM 1762 C C . PHE A 1 232 ? 9.783 -25.765 -30.457 1.00 88.50 232 PHE A C 1
ATOM 1764 O O . PHE A 1 232 ? 10.494 -26.569 -29.853 1.00 88.50 232 PHE A O 1
ATOM 1771 N N . SER A 1 233 ? 9.454 -25.925 -31.742 1.00 88.00 233 SER A N 1
ATOM 1772 C CA . SER A 1 233 ? 9.839 -27.089 -32.555 1.00 88.00 233 SER A CA 1
ATOM 1773 C C . SER A 1 233 ? 11.311 -27.096 -32.986 1.00 88.00 233 SER A C 1
ATOM 1775 O O . SER A 1 233 ? 11.812 -28.130 -33.418 1.00 88.00 233 SER A O 1
ATOM 1777 N N . LYS A 1 234 ? 12.025 -25.968 -32.880 1.00 87.94 234 LYS A N 1
ATOM 1778 C CA . LYS A 1 234 ? 13.445 -25.877 -33.257 1.00 87.94 234 LYS A CA 1
ATOM 1779 C C . LYS A 1 234 ? 14.344 -26.502 -32.179 1.00 87.94 234 LYS A C 1
ATOM 1781 O O . LYS A 1 234 ? 13.952 -26.525 -31.004 1.00 87.94 234 LYS A O 1
ATOM 1786 N N . PRO A 1 235 ? 15.543 -27.005 -32.526 1.00 88.25 235 PRO A N 1
ATOM 1787 C CA . PRO A 1 235 ? 16.507 -27.470 -31.532 1.00 88.25 235 PRO A CA 1
ATOM 1788 C C . PRO A 1 235 ? 16.949 -26.323 -30.611 1.00 88.25 235 PRO A C 1
ATOM 1790 O O . PRO A 1 235 ? 16.828 -25.146 -30.950 1.00 88.25 235 PRO A O 1
ATOM 1793 N N . ILE A 1 236 ? 17.425 -26.666 -29.413 1.00 86.12 236 ILE A N 1
ATOM 1794 C CA . ILE A 1 236 ? 17.966 -25.671 -28.478 1.00 86.12 236 ILE A CA 1
ATOM 1795 C C . ILE A 1 236 ? 19.283 -25.145 -29.064 1.00 86.12 236 ILE A C 1
ATOM 1797 O O . ILE A 1 236 ? 20.167 -25.970 -29.309 1.00 86.12 236 ILE A O 1
ATOM 1801 N N . PRO A 1 237 ? 19.435 -23.823 -29.257 1.00 84.06 237 PRO A N 1
ATOM 1802 C CA . PRO A 1 237 ? 20.641 -23.271 -29.857 1.00 84.06 237 PRO A CA 1
ATOM 1803 C C . PRO A 1 237 ? 21.864 -23.467 -28.952 1.00 84.06 237 PRO A C 1
ATOM 1805 O O . PRO A 1 237 ? 21.775 -23.535 -27.715 1.00 84.06 237 PRO A O 1
ATOM 1808 N N . SER A 1 238 ? 23.023 -23.575 -29.590 1.00 83.00 238 SER A N 1
ATOM 1809 C CA . SER A 1 238 ? 24.324 -23.428 -28.940 1.00 83.00 238 SER A CA 1
ATOM 1810 C C . SER A 1 238 ? 24.618 -21.945 -28.641 1.00 83.00 238 SER A C 1
ATOM 1812 O O . SER A 1 238 ? 23.990 -21.079 -29.250 1.00 83.00 238 SER A O 1
ATOM 1814 N N . PRO A 1 239 ? 25.551 -21.628 -27.715 1.00 78.69 239 PRO A N 1
ATOM 1815 C CA . PRO A 1 239 ? 25.960 -20.253 -27.400 1.00 78.69 239 PRO A CA 1
ATOM 1816 C C . PRO A 1 239 ? 26.142 -19.375 -28.653 1.00 78.69 239 PRO A C 1
ATOM 1818 O O . PRO A 1 239 ? 25.429 -18.397 -28.839 1.00 78.69 239 PRO A O 1
ATOM 1821 N N . ASN A 1 240 ? 26.935 -19.859 -29.611 1.00 78.56 240 ASN A N 1
ATOM 1822 C CA . ASN A 1 240 ? 27.300 -19.138 -30.835 1.00 78.56 240 ASN A CA 1
ATOM 1823 C C . ASN A 1 240 ? 26.132 -18.886 -31.819 1.00 78.56 240 ASN A C 1
ATOM 1825 O O . ASN A 1 240 ? 26.277 -18.120 -32.774 1.00 78.56 240 ASN A O 1
ATOM 1829 N N . GLU A 1 241 ? 24.992 -19.555 -31.630 1.00 80.62 241 GLU A N 1
ATOM 1830 C CA . GLU A 1 241 ? 23.788 -19.434 -32.465 1.00 80.62 241 GLU A CA 1
ATOM 1831 C C . GLU A 1 241 ? 22.765 -18.451 -31.879 1.00 80.62 241 GLU A C 1
ATOM 1833 O O . GLU A 1 241 ? 21.659 -18.309 -32.411 1.00 80.62 241 GLU A O 1
ATOM 1838 N N . LEU A 1 242 ? 23.116 -17.768 -30.788 1.00 82.00 242 LEU A N 1
ATOM 1839 C CA . LEU A 1 242 ? 22.257 -16.794 -30.137 1.00 82.00 242 LEU A CA 1
ATOM 1840 C C . LEU A 1 242 ? 22.365 -15.393 -30.764 1.00 82.00 242 LEU A C 1
ATOM 1842 O O . LEU A 1 242 ? 23.426 -14.905 -31.161 1.00 82.00 242 LEU A O 1
ATOM 1846 N N . TYR A 1 243 ? 21.222 -14.722 -30.842 1.00 78.94 243 TYR A N 1
ATOM 1847 C CA . TYR A 1 243 ? 21.071 -13.384 -31.388 1.00 78.94 243 TYR A CA 1
ATOM 1848 C C . TYR A 1 243 ? 21.591 -12.326 -30.403 1.00 78.94 243 TYR A C 1
ATOM 1850 O O . TYR A 1 243 ? 21.070 -12.193 -29.299 1.00 78.94 243 TYR A O 1
ATOM 1858 N N . ASN A 1 244 ? 22.602 -11.552 -30.821 1.00 75.44 244 ASN A N 1
ATOM 1859 C CA . ASN A 1 244 ? 23.255 -10.497 -30.029 1.00 75.44 244 ASN A CA 1
ATOM 1860 C C . ASN A 1 244 ? 23.973 -10.984 -28.747 1.00 75.44 244 ASN A C 1
ATOM 1862 O O . ASN A 1 244 ? 23.918 -10.339 -27.702 1.00 75.44 244 ASN A O 1
ATOM 1866 N N . GLU A 1 245 ? 24.732 -12.083 -28.835 1.00 67.94 245 GLU A N 1
ATOM 1867 C CA . GLU A 1 245 ? 25.488 -12.679 -27.710 1.00 67.94 245 GLU A CA 1
ATOM 1868 C C . GLU A 1 245 ? 26.679 -11.835 -27.186 1.00 67.94 245 GLU A C 1
ATOM 1870 O O . GLU A 1 245 ? 27.309 -12.204 -26.198 1.00 67.94 245 GLU A O 1
ATOM 1875 N N . LYS A 1 246 ? 27.007 -10.693 -27.811 1.00 59.19 246 LYS A N 1
ATOM 1876 C CA . LYS A 1 246 ? 28.328 -10.034 -27.702 1.00 59.19 246 LYS A CA 1
ATOM 1877 C C . LYS A 1 246 ? 28.832 -9.731 -26.276 1.00 59.19 246 LYS A C 1
ATOM 1879 O O . LYS A 1 246 ? 30.042 -9.685 -26.110 1.00 59.19 246 LYS A O 1
ATOM 1884 N N . ASP A 1 247 ? 27.966 -9.621 -25.259 1.00 57.94 247 ASP A N 1
ATOM 1885 C CA . ASP A 1 247 ? 28.386 -9.377 -23.863 1.00 57.94 247 ASP A CA 1
ATOM 1886 C C . ASP A 1 247 ? 27.636 -10.201 -22.791 1.00 57.94 247 ASP A C 1
ATOM 1888 O O . ASP A 1 247 ? 27.674 -9.856 -21.608 1.00 57.94 247 ASP A O 1
ATOM 1892 N N . THR A 1 248 ? 26.880 -11.250 -23.141 1.00 63.16 248 THR A N 1
ATOM 1893 C CA . THR A 1 248 ? 25.978 -11.912 -22.170 1.00 63.16 248 THR A CA 1
ATOM 1894 C C . THR A 1 248 ? 26.096 -13.429 -22.226 1.00 63.16 248 THR A C 1
ATOM 1896 O O . THR A 1 248 ? 25.685 -14.060 -23.192 1.00 63.16 248 THR A O 1
ATOM 1899 N N . ARG A 1 249 ? 26.648 -14.031 -21.161 1.00 65.56 249 ARG A N 1
ATOM 1900 C CA . ARG A 1 249 ? 26.784 -15.492 -21.048 1.00 65.56 249 ARG A CA 1
ATOM 1901 C C . ARG A 1 249 ? 25.416 -16.136 -20.813 1.00 65.56 249 ARG A C 1
ATOM 1903 O O . ARG A 1 249 ? 24.804 -15.896 -19.775 1.00 65.56 249 ARG A O 1
ATOM 1910 N N . SER A 1 250 ? 24.989 -16.996 -21.738 1.00 70.94 250 SER A N 1
ATOM 1911 C CA . SER A 1 250 ? 23.780 -17.816 -21.588 1.00 70.94 250 SER A CA 1
ATOM 1912 C C . SER A 1 250 ? 23.879 -18.743 -20.367 1.00 70.94 250 SER A C 1
ATOM 1914 O O . SER A 1 250 ? 24.893 -19.419 -20.146 1.00 70.94 250 SER A O 1
ATOM 1916 N N . THR A 1 251 ? 22.820 -18.784 -19.553 1.00 80.00 251 THR A N 1
ATOM 1917 C CA . THR A 1 251 ? 22.762 -19.660 -18.376 1.00 80.00 251 THR A CA 1
ATOM 1918 C C . THR A 1 251 ? 22.253 -21.056 -18.746 1.00 80.00 251 THR A C 1
ATOM 1920 O O . THR A 1 251 ? 21.272 -21.210 -19.469 1.00 80.00 251 THR A O 1
ATOM 1923 N N . ARG A 1 252 ? 22.834 -22.103 -18.136 1.00 81.06 252 ARG A N 1
ATOM 1924 C CA . ARG A 1 252 ? 22.421 -23.511 -18.333 1.00 81.06 252 ARG A CA 1
ATOM 1925 C C . ARG A 1 252 ? 21.022 -23.872 -17.811 1.00 81.06 252 ARG A C 1
ATOM 1927 O O . ARG A 1 252 ? 20.541 -24.960 -18.111 1.00 81.06 252 ARG A O 1
ATOM 1934 N N . SER A 1 253 ? 20.378 -23.027 -17.011 1.00 82.75 253 SER A N 1
ATOM 1935 C CA . SER A 1 253 ? 19.026 -23.271 -16.497 1.00 82.75 253 SER A CA 1
ATOM 1936 C C . SER A 1 253 ? 17.975 -22.607 -17.384 1.00 82.75 253 SER A C 1
ATOM 1938 O O . SER A 1 253 ? 18.207 -21.532 -17.935 1.00 82.75 253 SER A O 1
ATOM 1940 N N . LEU A 1 254 ? 16.803 -23.245 -17.502 1.00 88.00 254 LEU A N 1
ATOM 1941 C CA . LEU A 1 254 ? 15.693 -22.777 -18.343 1.00 88.00 254 LEU A CA 1
ATOM 1942 C C . LEU A 1 254 ? 16.078 -22.622 -19.835 1.00 88.00 254 LEU A C 1
ATOM 1944 O O . LEU A 1 254 ? 15.623 -21.698 -20.503 1.00 88.00 254 LEU A O 1
ATOM 1948 N N . ARG A 1 255 ? 16.895 -23.542 -20.379 1.00 87.56 255 ARG A N 1
ATOM 1949 C CA . ARG A 1 255 ? 17.398 -23.489 -21.773 1.00 87.56 255 ARG A CA 1
ATOM 1950 C C . ARG A 1 255 ? 16.322 -23.497 -22.857 1.00 87.56 255 ARG A C 1
ATOM 1952 O O . ARG A 1 255 ? 16.593 -23.130 -23.992 1.00 87.56 255 ARG A O 1
ATOM 1959 N N . CYS A 1 256 ? 15.095 -23.904 -22.539 1.00 89.44 256 CYS A N 1
ATOM 1960 C CA . CYS A 1 256 ? 13.985 -23.798 -23.482 1.00 89.44 256 CYS A CA 1
ATOM 1961 C C . CYS A 1 256 ? 13.766 -22.351 -23.951 1.00 89.44 256 CYS A C 1
ATOM 1963 O O . CYS A 1 256 ? 13.459 -22.152 -25.120 1.00 89.44 256 CYS A O 1
ATOM 1965 N N . PHE A 1 257 ? 14.010 -21.359 -23.089 1.00 90.56 257 PHE A N 1
ATOM 1966 C CA . PHE A 1 257 ? 13.872 -19.944 -23.434 1.00 90.56 257 PHE A CA 1
ATOM 1967 C C . PHE A 1 257 ? 14.978 -19.427 -24.360 1.00 90.56 257 PHE A C 1
ATOM 1969 O O . PHE A 1 257 ? 14.765 -18.426 -25.035 1.00 90.56 257 PHE A O 1
ATOM 1976 N N . ASP A 1 258 ? 16.117 -20.125 -24.481 1.00 89.88 258 ASP A N 1
ATOM 1977 C CA . ASP A 1 258 ? 17.150 -19.766 -25.470 1.00 89.88 258 ASP A CA 1
ATOM 1978 C C . ASP A 1 258 ? 16.604 -19.833 -26.904 1.00 89.88 258 ASP A C 1
ATOM 1980 O O . ASP A 1 258 ? 17.089 -19.136 -27.792 1.00 89.88 258 ASP A O 1
ATOM 1984 N N . LYS A 1 259 ? 15.531 -20.608 -27.130 1.00 90.06 259 LYS A N 1
ATOM 1985 C CA . LYS A 1 259 ? 14.842 -20.679 -28.425 1.00 90.06 259 LYS A CA 1
ATOM 1986 C C . LYS A 1 259 ? 14.223 -19.347 -28.862 1.00 90.06 259 LYS A C 1
ATOM 1988 O O . LYS A 1 259 ? 13.999 -19.161 -30.054 1.00 90.06 259 LYS A O 1
ATOM 1993 N N . ALA A 1 260 ? 13.953 -18.424 -27.936 1.00 89.75 260 ALA A N 1
ATOM 1994 C CA . ALA A 1 260 ? 13.486 -17.081 -28.277 1.00 89.75 260 ALA A CA 1
ATOM 1995 C C . ALA A 1 260 ? 14.577 -16.208 -28.910 1.00 89.75 260 ALA A C 1
ATOM 1997 O O . ALA A 1 260 ? 14.245 -15.240 -29.583 1.00 89.75 260 ALA A O 1
ATOM 1998 N N . ALA A 1 261 ? 15.854 -16.543 -28.724 1.00 89.50 261 ALA A N 1
ATOM 1999 C CA . ALA A 1 261 ? 16.987 -15.756 -29.199 1.00 89.50 261 ALA A CA 1
ATOM 2000 C C . ALA A 1 261 ? 17.789 -16.484 -30.292 1.00 89.50 261 ALA A C 1
ATOM 2002 O O . ALA A 1 261 ? 18.991 -16.286 -30.411 1.00 89.50 261 ALA A O 1
ATOM 2003 N N . ILE A 1 262 ? 17.151 -17.333 -31.105 1.00 87.50 262 ILE A N 1
ATOM 2004 C CA . ILE A 1 262 ? 17.819 -18.000 -32.237 1.00 87.50 262 ILE A CA 1
ATOM 2005 C C . ILE A 1 262 ? 18.193 -16.957 -33.301 1.00 87.50 262 ILE A C 1
ATOM 2007 O O . ILE A 1 262 ? 17.338 -16.195 -33.759 1.00 87.50 262 ILE A O 1
ATOM 2011 N N . LYS A 1 263 ? 19.464 -16.945 -33.721 1.00 82.94 263 LYS A N 1
ATOM 2012 C CA . LYS A 1 263 ? 19.978 -16.038 -34.754 1.00 82.94 263 LYS A CA 1
ATOM 2013 C C . LYS A 1 263 ? 19.244 -16.239 -36.085 1.00 82.94 263 LYS A C 1
ATOM 2015 O O . LYS A 1 263 ? 19.031 -17.362 -36.538 1.00 82.94 263 LYS A O 1
ATOM 2020 N N . LEU A 1 264 ? 18.856 -15.130 -36.711 1.00 79.94 264 LEU A N 1
ATOM 2021 C CA . LEU A 1 264 ? 18.209 -15.133 -38.023 1.00 79.94 264 LEU A CA 1
ATOM 2022 C C . LEU A 1 264 ? 19.241 -15.310 -39.149 1.00 79.94 264 LEU A C 1
ATOM 2024 O O . LEU A 1 264 ? 20.392 -14.895 -38.980 1.00 79.94 264 LEU A O 1
ATOM 2028 N N . PRO A 1 265 ? 18.836 -15.875 -40.303 1.00 77.88 265 PRO A N 1
ATOM 2029 C CA . PRO A 1 265 ? 19.641 -15.853 -41.521 1.00 77.88 265 PRO A CA 1
ATOM 2030 C C . PRO A 1 265 ? 20.042 -14.421 -41.908 1.00 77.88 265 PRO A C 1
ATOM 2032 O O . PRO A 1 265 ? 19.285 -13.471 -41.679 1.00 77.88 265 PRO A O 1
ATOM 2035 N N . GLU A 1 266 ? 21.225 -14.259 -42.505 1.00 70.62 266 GLU A N 1
ATOM 2036 C CA . GLU A 1 266 ? 21.733 -12.946 -42.918 1.00 70.62 266 GLU A CA 1
ATOM 2037 C C . GLU A 1 266 ? 20.764 -12.246 -43.890 1.00 70.62 266 GLU A C 1
ATOM 2039 O O . GLU A 1 266 ? 20.251 -12.851 -44.828 1.00 70.62 266 GLU A O 1
ATOM 2044 N N . GLY A 1 267 ? 20.481 -10.961 -43.641 1.00 67.25 267 GLY A N 1
ATOM 2045 C CA . GLY A 1 267 ? 19.587 -10.136 -44.466 1.00 67.25 267 GLY A CA 1
ATOM 2046 C C . GLY A 1 267 ? 18.114 -10.099 -44.033 1.00 67.25 267 GLY A C 1
ATOM 2047 O O . GLY A 1 267 ? 17.358 -9.271 -44.544 1.00 67.25 267 GLY A O 1
ATOM 2048 N N . GLN A 1 268 ? 17.686 -10.919 -43.066 1.00 75.31 268 GLN A N 1
ATOM 2049 C CA . GLN A 1 268 ? 16.308 -10.892 -42.563 1.00 75.31 268 GLN A CA 1
ATOM 2050 C C . GLN A 1 268 ? 16.138 -9.858 -41.438 1.00 75.31 268 GLN A C 1
ATOM 2052 O O . GLN A 1 268 ? 16.890 -9.848 -40.462 1.00 75.31 268 GLN A O 1
ATOM 2057 N N . ARG A 1 269 ? 15.133 -8.974 -41.550 1.00 74.94 269 ARG A N 1
ATOM 2058 C CA . ARG A 1 269 ? 14.821 -8.012 -40.479 1.00 74.94 269 ARG A CA 1
ATOM 2059 C C . ARG A 1 269 ? 14.269 -8.756 -39.253 1.00 74.94 269 ARG A C 1
ATOM 2061 O O . ARG A 1 269 ? 13.344 -9.553 -39.417 1.00 74.94 269 ARG A O 1
ATOM 2068 N N . PRO A 1 270 ? 14.787 -8.494 -38.040 1.00 76.69 270 PRO A N 1
ATOM 2069 C CA . PRO A 1 270 ? 14.307 -9.149 -36.832 1.00 76.69 270 PRO A CA 1
ATOM 2070 C C . PRO A 1 270 ? 12.900 -8.667 -36.469 1.00 76.69 270 PRO A C 1
ATOM 2072 O O . PRO A 1 270 ? 12.683 -7.494 -36.166 1.00 76.69 270 PRO A O 1
ATOM 2075 N N . ASP A 1 271 ? 11.941 -9.592 -36.482 1.00 83.19 271 ASP A N 1
ATOM 2076 C CA . ASP A 1 271 ? 10.634 -9.393 -35.860 1.00 83.19 271 ASP A CA 1
ATOM 2077 C C . ASP A 1 271 ? 10.774 -9.616 -34.348 1.00 83.19 271 ASP A C 1
ATOM 2079 O O . ASP A 1 271 ? 11.029 -10.738 -33.903 1.00 83.19 271 ASP A O 1
ATOM 2083 N N . LYS A 1 272 ? 10.587 -8.547 -33.562 1.00 80.81 272 LYS A N 1
ATOM 2084 C CA . LYS A 1 272 ? 10.739 -8.536 -32.095 1.00 80.81 272 LYS A CA 1
ATOM 2085 C C . LYS A 1 272 ? 9.831 -9.533 -31.362 1.00 80.81 272 LYS A C 1
ATOM 2087 O O . LYS A 1 272 ? 10.075 -9.801 -30.186 1.00 80.81 272 LYS A O 1
ATOM 2092 N N . TRP A 1 273 ? 8.776 -10.031 -32.011 1.00 84.56 273 TRP A N 1
ATOM 2093 C CA . TRP A 1 273 ? 7.870 -11.047 -31.459 1.00 84.56 273 TRP A CA 1
ATOM 2094 C C . TRP A 1 273 ? 8.268 -12.482 -31.820 1.00 84.56 273 TRP A C 1
ATOM 2096 O O . TRP A 1 273 ? 7.762 -13.426 -31.217 1.00 84.56 273 TRP A O 1
ATOM 2106 N N . LYS A 1 274 ? 9.178 -12.658 -32.785 1.00 83.19 274 LYS A N 1
ATOM 2107 C CA . LYS A 1 274 ? 9.691 -13.969 -33.214 1.00 83.19 274 LYS A CA 1
ATOM 2108 C C . LYS A 1 274 ? 11.123 -14.221 -32.764 1.00 83.19 274 LYS A C 1
ATOM 2110 O O . LYS A 1 274 ? 11.496 -15.386 -32.629 1.00 83.19 274 LYS A O 1
ATOM 2115 N N . VAL A 1 275 ? 11.905 -13.161 -32.558 1.00 87.62 275 VAL A N 1
ATOM 2116 C CA . VAL A 1 275 ? 13.291 -13.215 -32.083 1.00 87.62 275 VAL A CA 1
ATOM 2117 C C . VAL A 1 275 ? 13.539 -12.088 -31.079 1.00 87.62 275 VAL A C 1
ATOM 2119 O O . VAL A 1 275 ? 13.201 -10.932 -31.336 1.00 87.62 275 VAL A O 1
ATOM 2122 N N . CYS A 1 276 ? 14.126 -12.440 -29.938 1.00 88.31 276 CYS A N 1
ATOM 2123 C CA . CYS A 1 276 ? 14.495 -11.545 -28.841 1.00 88.31 276 CYS A CA 1
ATOM 2124 C C . CYS A 1 276 ? 16.016 -11.541 -28.636 1.00 88.31 276 CYS A C 1
ATOM 2126 O O . CYS A 1 276 ? 16.712 -12.462 -29.069 1.00 88.31 276 CYS A O 1
ATOM 2128 N N . ASP A 1 277 ? 16.535 -10.529 -27.944 1.00 88.00 277 ASP A N 1
ATOM 2129 C CA . ASP A 1 277 ? 17.954 -10.500 -27.567 1.00 88.00 277 ASP A CA 1
ATOM 2130 C C . ASP A 1 277 ? 18.253 -11.509 -26.446 1.00 88.00 277 ASP A C 1
ATOM 2132 O O . ASP A 1 277 ? 17.420 -11.730 -25.561 1.00 88.00 277 ASP A O 1
ATOM 2136 N N . VAL A 1 278 ? 19.479 -12.060 -26.402 1.00 87.50 278 VAL A N 1
ATOM 2137 C CA . VAL A 1 278 ? 19.912 -12.949 -25.293 1.00 87.50 278 VAL A CA 1
ATOM 2138 C C . VAL A 1 278 ? 19.710 -12.293 -23.927 1.00 87.50 278 VAL A C 1
ATOM 2140 O O . VAL A 1 278 ? 19.342 -12.960 -22.965 1.00 87.50 278 VAL A O 1
ATOM 2143 N N . ARG A 1 279 ? 19.919 -10.975 -23.840 1.00 86.38 279 ARG A N 1
ATOM 2144 C CA . ARG A 1 279 ? 19.717 -10.198 -22.610 1.00 86.38 279 ARG A CA 1
ATOM 2145 C C . ARG A 1 279 ? 18.263 -10.244 -22.142 1.00 86.38 279 ARG A C 1
ATOM 2147 O O . ARG A 1 279 ? 18.016 -10.578 -20.992 1.00 86.38 279 ARG A O 1
ATOM 2154 N N . GLU A 1 280 ? 17.309 -10.005 -23.045 1.00 87.69 280 GLU A N 1
ATOM 2155 C CA . GLU A 1 280 ? 15.869 -10.069 -22.743 1.00 87.69 280 GLU A CA 1
ATOM 2156 C C . GLU A 1 280 ? 15.461 -11.476 -22.261 1.00 87.69 280 GLU A C 1
ATOM 2158 O O . GLU A 1 280 ? 14.651 -11.630 -21.338 1.00 87.69 280 GLU A O 1
ATOM 2163 N N . VAL A 1 281 ? 16.059 -12.511 -22.862 1.00 89.31 281 VAL A N 1
ATOM 2164 C CA . VAL A 1 281 ? 15.856 -13.913 -22.480 1.00 89.31 281 VAL A CA 1
ATOM 2165 C C . VAL A 1 281 ? 16.418 -14.209 -21.088 1.00 89.31 281 VAL A C 1
ATOM 2167 O O . VAL A 1 281 ? 15.715 -14.792 -20.260 1.00 89.31 281 VAL A O 1
ATOM 2170 N N . GLU A 1 282 ? 17.659 -13.819 -20.797 1.00 88.38 282 GLU A N 1
ATOM 2171 C CA . GLU A 1 282 ? 18.276 -14.044 -19.484 1.00 88.38 282 GLU A CA 1
ATOM 2172 C C . GLU A 1 282 ? 17.559 -13.271 -18.369 1.00 88.38 282 GLU A C 1
ATOM 2174 O O . GLU A 1 282 ? 17.292 -13.846 -17.311 1.00 88.38 282 GLU A O 1
ATOM 2179 N N . ASP A 1 283 ? 17.141 -12.032 -18.627 1.00 86.88 283 ASP A N 1
ATOM 2180 C CA . ASP A 1 283 ? 16.323 -11.234 -17.709 1.00 86.88 283 ASP A CA 1
ATOM 2181 C C . ASP A 1 283 ? 15.001 -11.954 -17.381 1.00 86.88 283 ASP A C 1
ATOM 2183 O O . ASP A 1 283 ? 14.638 -12.143 -16.213 1.00 86.88 283 ASP A O 1
ATOM 2187 N N . THR A 1 284 ? 14.324 -12.483 -18.405 1.00 88.88 284 THR A N 1
ATOM 2188 C CA . THR A 1 284 ? 13.100 -13.285 -18.237 1.00 88.88 284 THR A CA 1
ATOM 2189 C C . THR A 1 284 ? 13.354 -14.541 -17.402 1.00 88.88 284 THR A C 1
ATOM 2191 O O . THR A 1 284 ? 12.597 -14.843 -16.471 1.00 88.88 284 THR A O 1
ATOM 2194 N N . LYS A 1 285 ? 14.448 -15.266 -17.672 1.00 90.25 285 LYS A N 1
ATOM 2195 C CA . LYS A 1 285 ? 14.835 -16.448 -16.887 1.00 90.25 285 LYS A CA 1
ATOM 2196 C C . LYS A 1 285 ? 15.082 -16.094 -15.420 1.00 90.25 285 LYS A C 1
ATOM 2198 O O . LYS A 1 285 ? 14.681 -16.867 -14.550 1.00 90.25 285 LYS A O 1
ATOM 2203 N N . ILE A 1 286 ? 15.731 -14.963 -15.129 1.00 87.38 286 ILE A N 1
ATOM 2204 C CA . ILE A 1 286 ? 15.951 -14.482 -13.756 1.00 87.38 286 ILE A CA 1
ATOM 2205 C C . ILE A 1 286 ? 14.607 -14.259 -13.055 1.00 87.38 286 ILE A C 1
ATOM 2207 O O . ILE A 1 286 ? 14.407 -14.779 -11.955 1.00 87.38 286 ILE A O 1
ATOM 2211 N N . GLY A 1 287 ? 13.664 -13.570 -13.708 1.00 85.88 287 GLY A N 1
ATOM 2212 C CA . GLY A 1 287 ? 12.314 -13.357 -13.176 1.00 85.88 287 GLY A CA 1
ATOM 2213 C C . GLY A 1 287 ? 11.599 -14.666 -12.823 1.00 85.88 287 GLY A C 1
ATOM 2214 O O . GLY A 1 287 ? 11.085 -14.813 -11.714 1.00 85.88 287 GLY A O 1
ATOM 2215 N N . ILE A 1 288 ? 11.642 -15.658 -13.719 1.00 86.25 288 ILE A N 1
ATOM 2216 C CA . ILE A 1 288 ? 11.018 -16.974 -13.498 1.00 86.25 288 ILE A CA 1
ATOM 2217 C C . ILE A 1 288 ? 11.654 -17.709 -12.312 1.00 86.25 288 ILE A C 1
ATOM 2219 O O . ILE A 1 288 ? 10.941 -18.293 -11.495 1.00 86.25 288 ILE A O 1
ATOM 2223 N N . ARG A 1 289 ? 12.985 -17.664 -12.169 1.00 86.94 289 ARG A N 1
ATOM 2224 C CA . ARG A 1 289 ? 13.691 -18.310 -11.042 1.00 86.94 289 ARG A CA 1
ATOM 2225 C C . ARG A 1 289 ? 13.329 -17.701 -9.686 1.00 86.94 289 ARG A C 1
ATOM 2227 O O . ARG A 1 289 ? 13.459 -18.377 -8.669 1.00 86.94 289 ARG A O 1
ATOM 2234 N N . ILE A 1 290 ? 12.887 -16.447 -9.664 1.00 85.31 290 ILE A N 1
ATOM 2235 C CA . ILE A 1 290 ? 12.497 -15.735 -8.444 1.00 85.31 290 ILE A CA 1
ATOM 2236 C C . ILE A 1 290 ? 11.060 -16.080 -8.011 1.00 85.31 290 ILE A C 1
ATOM 2238 O O . ILE A 1 290 ? 10.764 -16.017 -6.815 1.00 85.31 290 ILE A O 1
ATOM 2242 N N . LEU A 1 291 ? 10.186 -16.512 -8.933 1.00 83.25 291 LEU A N 1
ATOM 2243 C CA . LEU A 1 291 ? 8.769 -16.797 -8.655 1.00 83.25 291 LEU A CA 1
ATOM 2244 C C . LEU A 1 291 ? 8.521 -17.721 -7.444 1.00 83.25 291 LEU A C 1
ATOM 2246 O O . LEU A 1 291 ? 7.673 -17.367 -6.624 1.00 83.25 291 LEU A O 1
ATOM 2250 N N . PRO A 1 292 ? 9.232 -18.855 -7.253 1.00 84.75 292 PRO A N 1
ATOM 2251 C CA . PRO A 1 292 ? 8.966 -19.739 -6.117 1.00 84.75 292 PRO A CA 1
ATOM 2252 C C . PRO A 1 292 ? 9.223 -19.066 -4.766 1.00 84.75 292 PRO A C 1
ATOM 2254 O O . PRO A 1 292 ? 8.409 -19.176 -3.854 1.00 84.75 292 PRO A O 1
ATOM 2257 N N . MET A 1 293 ? 10.331 -18.323 -4.646 1.00 83.75 293 MET A N 1
ATOM 2258 C CA . MET A 1 293 ? 10.634 -17.543 -3.442 1.00 83.75 293 MET A CA 1
ATOM 2259 C C . MET A 1 293 ? 9.568 -16.473 -3.223 1.00 83.75 293 MET A C 1
ATOM 2261 O O . MET A 1 293 ? 9.096 -16.276 -2.108 1.00 83.75 293 MET A O 1
ATOM 2265 N N . TRP A 1 294 ? 9.162 -15.809 -4.296 1.00 81.06 294 TRP A N 1
ATOM 2266 C CA . TRP A 1 294 ? 8.197 -14.728 -4.252 1.00 81.06 294 TRP A CA 1
ATOM 2267 C C . TRP A 1 294 ? 6.823 -15.186 -3.731 1.00 81.06 294 TRP A C 1
ATOM 2269 O O . TRP A 1 294 ? 6.255 -14.512 -2.875 1.00 81.06 294 TRP A O 1
ATOM 2279 N N . LEU A 1 295 ? 6.346 -16.380 -4.113 1.00 84.94 295 LEU A N 1
ATOM 2280 C CA . LEU A 1 295 ? 5.101 -16.967 -3.584 1.00 84.94 295 LEU A CA 1
ATOM 2281 C C . LEU A 1 295 ? 5.115 -17.171 -2.059 1.00 84.94 295 LEU A C 1
ATOM 2283 O O . LEU A 1 295 ? 4.064 -17.107 -1.421 1.00 84.94 295 LEU A O 1
ATOM 2287 N N . THR A 1 296 ? 6.284 -17.357 -1.439 1.00 88.62 296 THR A N 1
ATOM 2288 C CA . THR A 1 296 ? 6.373 -17.506 0.027 1.00 88.62 296 THR A CA 1
ATOM 2289 C C . THR A 1 296 ? 6.000 -16.224 0.782 1.00 88.62 296 THR A C 1
ATOM 2291 O O . THR A 1 296 ? 5.586 -16.286 1.942 1.00 88.62 296 THR A O 1
ATOM 2294 N N . PHE A 1 297 ? 6.062 -15.053 0.133 1.00 90.31 297 PHE A N 1
ATOM 2295 C CA . PHE A 1 297 ? 5.719 -13.770 0.757 1.00 90.31 297 PHE A CA 1
ATOM 2296 C C . PHE A 1 297 ? 4.213 -13.587 0.980 1.00 90.31 297 PHE A C 1
ATOM 2298 O O . PHE A 1 297 ? 3.823 -12.717 1.757 1.00 90.31 297 PHE A O 1
ATOM 2305 N N . ILE A 1 298 ? 3.364 -14.452 0.412 1.00 92.19 298 ILE A N 1
ATOM 2306 C CA . ILE A 1 298 ? 1.927 -14.505 0.730 1.00 92.19 298 ILE A CA 1
ATOM 2307 C C . ILE A 1 298 ? 1.717 -14.632 2.248 1.00 92.19 298 ILE A C 1
ATOM 2309 O O . ILE A 1 298 ? 0.873 -13.937 2.812 1.00 92.19 298 ILE A O 1
ATOM 2313 N N . VAL A 1 299 ? 2.531 -15.445 2.934 1.00 90.56 299 VAL A N 1
ATOM 2314 C CA . VAL A 1 299 ? 2.442 -15.634 4.393 1.00 90.56 299 VAL A CA 1
ATOM 2315 C C . VAL A 1 299 ? 2.730 -14.334 5.146 1.00 90.56 299 VAL A C 1
ATOM 2317 O O . VAL A 1 299 ? 2.023 -14.000 6.095 1.00 90.56 299 VAL A O 1
ATOM 2320 N N . VAL A 1 300 ? 3.715 -13.555 4.690 1.00 91.56 300 VAL A N 1
ATOM 2321 C CA . VAL A 1 300 ? 4.011 -12.232 5.263 1.00 91.56 300 VAL A CA 1
ATOM 2322 C C . VAL A 1 300 ? 2.808 -11.304 5.082 1.00 91.56 300 VAL A C 1
ATOM 2324 O O . VAL A 1 300 ? 2.404 -10.632 6.028 1.00 91.56 300 VAL A O 1
ATOM 2327 N N . GLY A 1 301 ? 2.179 -11.321 3.903 1.00 93.62 301 GLY A N 1
ATOM 2328 C CA . GLY A 1 301 ? 0.951 -10.571 3.634 1.00 93.62 301 GLY A CA 1
ATOM 2329 C C . GLY A 1 301 ? -0.209 -10.927 4.572 1.00 93.62 301 GLY A C 1
ATOM 2330 O O . GLY A 1 301 ? -0.898 -10.022 5.045 1.00 93.62 301 GLY A O 1
ATOM 2331 N N . ILE A 1 302 ? -0.389 -12.214 4.898 1.00 94.31 302 ILE A N 1
ATOM 2332 C CA . ILE A 1 302 ? -1.395 -12.674 5.873 1.00 94.31 302 ILE A CA 1
ATOM 2333 C C . ILE A 1 302 ? -1.123 -12.060 7.251 1.00 94.31 302 ILE A C 1
ATOM 2335 O O . ILE A 1 302 ? -2.034 -11.513 7.861 1.00 94.31 302 ILE A O 1
ATOM 2339 N N . VAL A 1 303 ? 0.120 -12.099 7.740 1.00 93.81 303 VAL A N 1
ATOM 2340 C CA . VAL A 1 303 ? 0.458 -11.544 9.065 1.00 93.81 303 VAL A CA 1
ATOM 2341 C C . VAL A 1 303 ? 0.273 -10.023 9.096 1.00 93.81 303 VAL A C 1
ATOM 2343 O O . VAL A 1 303 ? -0.280 -9.486 10.056 1.00 93.81 303 VAL A O 1
ATOM 2346 N N . LEU A 1 304 ? 0.659 -9.324 8.023 1.00 93.12 304 LEU A N 1
ATOM 2347 C CA . LEU A 1 304 ? 0.462 -7.876 7.894 1.00 93.12 304 LEU A CA 1
ATOM 2348 C C . LEU A 1 304 ? -1.020 -7.463 7.863 1.00 93.12 304 LEU A C 1
ATOM 2350 O O . LEU A 1 304 ? -1.334 -6.328 8.221 1.00 93.12 304 LEU A O 1
ATOM 2354 N N . SER A 1 305 ? -1.940 -8.350 7.466 1.00 94.00 305 SER A N 1
ATOM 2355 C CA . SER A 1 305 ? -3.378 -8.042 7.425 1.00 94.00 305 SER A CA 1
ATOM 2356 C C . SER A 1 305 ? -4.002 -7.893 8.821 1.00 94.00 305 SER A C 1
ATOM 2358 O O . SER A 1 305 ? -4.968 -7.149 9.002 1.00 94.00 305 SER A O 1
ATOM 2360 N N . ILE A 1 306 ? -3.409 -8.535 9.832 1.00 91.19 306 ILE A N 1
ATOM 2361 C CA . ILE A 1 306 ? -3.926 -8.583 11.207 1.00 91.19 306 ILE A CA 1
ATOM 2362 C C . ILE A 1 306 ? -3.830 -7.206 11.894 1.00 91.19 306 ILE A C 1
ATOM 2364 O O . ILE A 1 306 ? -4.697 -6.841 12.693 1.00 91.19 306 ILE A O 1
ATOM 2368 N N . GLY A 1 307 ? -2.810 -6.410 11.550 1.00 88.12 307 GLY A N 1
ATOM 2369 C CA . GLY A 1 307 ? -2.522 -5.127 12.201 1.00 88.12 307 GLY A CA 1
ATOM 2370 C C . GLY A 1 307 ? -3.606 -4.062 12.033 1.00 88.12 307 GLY A C 1
ATOM 2371 O O . GLY A 1 307 ? -3.949 -3.377 12.993 1.00 88.12 307 GLY A O 1
ATOM 2372 N N . ASN A 1 308 ? -4.182 -3.954 10.834 1.00 84.94 308 ASN A N 1
ATOM 2373 C CA . ASN A 1 308 ? -5.207 -2.949 10.519 1.00 84.94 308 ASN A CA 1
ATOM 2374 C C . ASN A 1 308 ? -6.641 -3.467 10.734 1.00 84.94 308 ASN A C 1
ATOM 2376 O O . ASN A 1 308 ? -7.598 -2.763 10.420 1.00 84.94 308 ASN A O 1
ATOM 2380 N N . THR A 1 309 ? -6.798 -4.697 11.233 1.00 92.44 309 THR A N 1
ATOM 2381 C CA . THR A 1 309 ? -8.101 -5.341 11.443 1.00 92.44 309 THR A CA 1
ATOM 2382 C C . THR A 1 309 ? -8.246 -5.801 12.888 1.00 92.44 309 THR A C 1
ATOM 2384 O O . THR A 1 309 ? -8.702 -5.040 13.738 1.00 92.44 309 THR A O 1
ATOM 2387 N N . TYR A 1 310 ? -7.804 -7.014 13.206 1.00 91.75 310 TYR A N 1
ATOM 2388 C CA . TYR A 1 310 ? -7.996 -7.625 14.519 1.00 91.75 310 TYR A CA 1
ATOM 2389 C C . TYR A 1 310 ? -7.316 -6.848 15.647 1.00 91.75 310 TYR A C 1
ATOM 2391 O O . TYR A 1 310 ? -7.922 -6.667 16.699 1.00 91.75 310 TYR A O 1
ATOM 2399 N N . PHE A 1 311 ? -6.101 -6.327 15.440 1.00 92.62 311 PHE A N 1
ATOM 2400 C CA . PHE A 1 311 ? -5.428 -5.539 16.484 1.00 92.62 311 PHE A CA 1
ATOM 2401 C C . PHE A 1 311 ? -6.163 -4.226 16.775 1.00 92.62 311 PHE A C 1
ATOM 2403 O O . PHE A 1 311 ? -6.205 -3.766 17.916 1.00 92.62 311 PHE A O 1
ATOM 2410 N N . LEU A 1 312 ? -6.760 -3.631 15.743 1.00 90.19 312 LEU A N 1
ATOM 2411 C CA . LEU A 1 312 ? -7.546 -2.410 15.856 1.00 90.19 312 LEU A CA 1
ATOM 2412 C C . LEU A 1 312 ? -8.886 -2.661 16.560 1.00 90.19 312 LEU A C 1
ATOM 2414 O O . LEU A 1 312 ? -9.322 -1.843 17.372 1.00 90.19 312 LEU A O 1
ATOM 2418 N N . GLU A 1 313 ? -9.510 -3.806 16.299 1.00 89.81 313 GLU A N 1
ATOM 2419 C CA . GLU A 1 313 ? -10.728 -4.200 17.003 1.00 89.81 313 GLU A CA 1
ATOM 2420 C C . GLU A 1 313 ? -10.446 -4.545 18.471 1.00 89.81 313 GLU A C 1
ATOM 2422 O O . GLU A 1 313 ? -11.157 -4.067 19.351 1.00 89.81 313 GLU A O 1
ATOM 2427 N N . GLN A 1 314 ? -9.349 -5.252 18.774 1.00 90.00 314 GLN A N 1
ATOM 2428 C CA . GLN A 1 314 ? -8.884 -5.454 20.156 1.00 90.00 314 GLN A CA 1
ATOM 2429 C C . GLN A 1 314 ? -8.719 -4.113 20.881 1.00 90.00 314 GLN A C 1
ATOM 2431 O O . GLN A 1 314 ? -9.254 -3.912 21.970 1.00 90.00 314 GLN A O 1
ATOM 2436 N N . ALA A 1 315 ? -8.034 -3.161 20.244 1.00 90.19 315 ALA A N 1
ATOM 2437 C CA . ALA A 1 315 ? -7.814 -1.824 20.780 1.00 90.19 315 ALA A CA 1
ATOM 2438 C C . ALA A 1 315 ? -9.111 -1.031 21.041 1.00 90.19 315 ALA A C 1
ATOM 2440 O O . ALA A 1 315 ? -9.121 -0.143 21.901 1.00 90.19 315 ALA A O 1
ATOM 2441 N N . ASN A 1 316 ? -10.197 -1.320 20.316 1.00 89.12 316 ASN A N 1
ATOM 2442 C CA . ASN A 1 316 ? -11.480 -0.633 20.472 1.00 89.12 316 ASN A CA 1
ATOM 2443 C C . ASN A 1 316 ? -12.139 -0.931 21.829 1.00 89.12 316 ASN A C 1
ATOM 2445 O O . ASN A 1 316 ? -12.688 -0.019 22.453 1.00 89.12 316 ASN A O 1
ATOM 2449 N N . HIS A 1 317 ? -12.005 -2.175 22.299 1.00 88.69 317 HIS A N 1
ATOM 2450 C CA . HIS A 1 317 ? -12.655 -2.702 23.510 1.00 88.69 317 HIS A CA 1
ATOM 2451 C C . HIS A 1 317 ? -11.792 -2.629 24.776 1.00 88.69 317 HIS A C 1
ATOM 2453 O O . HIS A 1 317 ? -12.238 -2.985 25.864 1.00 88.69 317 HIS A O 1
ATOM 2459 N N . MET A 1 318 ? -10.549 -2.163 24.659 1.00 91.12 318 MET A N 1
ATOM 2460 C CA . MET A 1 318 ? -9.604 -2.047 25.775 1.00 91.12 318 MET A CA 1
ATOM 2461 C C . MET A 1 318 ? -9.679 -0.686 26.481 1.00 91.12 318 MET A C 1
ATOM 2463 O O . MET A 1 318 ? -10.191 0.308 25.942 1.00 91.12 318 MET A O 1
ATOM 2467 N N . ASP A 1 319 ? -9.118 -0.606 27.692 1.00 91.12 319 ASP A N 1
ATOM 2468 C CA . ASP A 1 319 ? -8.980 0.673 28.379 1.00 91.12 319 ASP A CA 1
ATOM 2469 C C . ASP A 1 319 ? -7.923 1.548 27.695 1.00 91.12 319 ASP A C 1
ATOM 2471 O O . ASP A 1 319 ? -6.763 1.181 27.501 1.00 91.12 319 ASP A O 1
ATOM 2475 N N . ARG A 1 320 ? -8.360 2.752 27.338 1.00 90.88 320 ARG A N 1
ATOM 2476 C CA . ARG A 1 320 ? -7.614 3.743 26.559 1.00 90.88 320 ARG A CA 1
ATOM 2477 C C . ARG A 1 320 ? -7.089 4.883 27.424 1.00 90.88 320 ARG A C 1
ATOM 2479 O O . ARG A 1 320 ? -6.582 5.860 26.876 1.00 90.88 320 ARG A O 1
ATOM 2486 N N . LYS A 1 321 ? -7.261 4.821 28.744 1.00 88.88 321 LYS A N 1
ATOM 2487 C CA . LYS A 1 321 ? -6.774 5.852 29.661 1.00 88.88 321 LYS A CA 1
ATOM 2488 C C . LYS A 1 321 ? -5.279 5.662 29.941 1.00 88.88 321 LYS A C 1
ATOM 2490 O O . LYS A 1 321 ? -4.828 4.576 30.288 1.00 88.88 321 LYS A O 1
ATOM 2495 N N . LEU A 1 322 ? -4.521 6.746 29.814 1.00 85.75 322 LEU A N 1
ATOM 2496 C CA . LEU A 1 322 ? -3.166 6.903 30.333 1.00 85.75 322 LEU A CA 1
ATOM 2497 C C . LEU A 1 322 ? -3.214 8.018 31.381 1.00 85.75 322 LEU A C 1
ATOM 2499 O O . LEU A 1 322 ? -3.193 9.207 31.049 1.00 85.75 322 LEU A O 1
ATOM 2503 N N . GLY A 1 323 ? -3.383 7.635 32.647 1.00 85.25 323 GLY A N 1
ATOM 2504 C CA . GLY A 1 323 ? -3.718 8.582 33.709 1.00 85.25 323 GLY A CA 1
ATOM 2505 C C . GLY A 1 323 ? -5.019 9.325 33.383 1.00 85.25 323 GLY A C 1
ATOM 2506 O O . GLY A 1 323 ? -6.084 8.717 33.299 1.00 85.25 323 GLY A O 1
ATOM 2507 N N . LYS A 1 324 ? -4.930 10.642 33.161 1.00 85.94 324 LYS A N 1
ATOM 2508 C CA . LYS A 1 324 ? -6.081 11.500 32.818 1.00 85.94 324 LYS A CA 1
ATOM 2509 C C . LYS A 1 324 ? -6.364 11.601 31.310 1.00 85.94 324 LYS A C 1
ATOM 2511 O O . LYS A 1 324 ? -7.422 12.093 30.929 1.00 85.94 324 LYS A O 1
ATOM 2516 N N . ILE A 1 325 ? -5.447 11.156 30.447 1.00 85.81 325 ILE A N 1
ATOM 2517 C CA . ILE A 1 325 ? -5.544 11.333 28.989 1.00 85.81 325 ILE A CA 1
ATOM 2518 C C . ILE A 1 325 ? -6.163 10.085 28.352 1.00 85.81 325 ILE A C 1
ATOM 2520 O O . ILE A 1 325 ? -5.759 8.966 28.653 1.00 85.81 325 ILE A O 1
ATOM 2524 N N . LYS A 1 326 ? -7.121 10.259 27.434 1.00 87.25 326 LYS A N 1
ATOM 2525 C CA . LYS A 1 326 ? -7.684 9.158 26.637 1.00 87.25 326 LYS A CA 1
ATOM 2526 C C . LYS A 1 326 ? -6.954 9.055 25.300 1.00 87.25 326 LYS A C 1
ATOM 2528 O O . LYS A 1 326 ? -7.118 9.911 24.440 1.00 87.25 326 LYS A O 1
ATOM 2533 N N . VAL A 1 327 ? -6.204 7.980 25.108 1.00 89.25 327 VAL A N 1
ATOM 2534 C CA . VAL A 1 327 ? -5.389 7.736 23.916 1.00 89.25 327 VAL A CA 1
ATOM 2535 C C . VAL A 1 327 ? -6.267 7.357 22.711 1.00 89.25 327 VAL A C 1
ATOM 2537 O O . VAL A 1 327 ? -7.252 6.609 22.820 1.00 89.25 327 VAL A O 1
ATOM 2540 N N . SER A 1 328 ? -5.944 7.901 21.535 1.00 87.62 328 SER A N 1
ATOM 2541 C CA . SER A 1 328 ? -6.587 7.570 20.260 1.00 87.62 328 SER A CA 1
ATOM 2542 C C . SER A 1 328 ? -6.019 6.272 19.680 1.00 87.62 328 SER A C 1
ATOM 2544 O O . SER A 1 328 ? -4.834 6.004 19.824 1.00 87.62 328 SER A O 1
ATOM 2546 N N . ILE A 1 329 ? -6.836 5.445 19.017 1.00 88.19 329 ILE A N 1
ATOM 2547 C CA . ILE A 1 329 ? -6.322 4.190 18.438 1.00 88.19 329 ILE A CA 1
ATOM 2548 C C . ILE A 1 329 ? -5.330 4.426 17.279 1.00 88.19 329 ILE A C 1
ATOM 2550 O O . ILE A 1 329 ? -4.342 3.698 17.190 1.00 88.19 329 ILE A O 1
ATOM 2554 N N . PRO A 1 330 ? -5.483 5.472 16.441 1.00 89.62 330 PRO A N 1
ATOM 2555 C CA . PRO A 1 330 ? -4.505 5.771 15.390 1.00 89.62 330 PRO A CA 1
ATOM 2556 C C . PRO A 1 330 ? -3.080 6.089 15.866 1.00 89.62 330 PRO A C 1
ATOM 2558 O O . PRO A 1 330 ? -2.169 6.140 15.040 1.00 89.62 330 PRO A O 1
ATOM 2561 N N . ILE A 1 331 ? -2.842 6.207 17.180 1.00 89.25 331 ILE A N 1
ATOM 2562 C CA . ILE A 1 331 ? -1.485 6.220 17.741 1.00 89.25 331 ILE A CA 1
ATOM 2563 C C . ILE A 1 331 ? -0.683 4.969 17.356 1.00 89.25 331 ILE A C 1
ATOM 2565 O O . ILE A 1 331 ? 0.530 5.056 17.191 1.00 89.25 331 ILE A O 1
ATOM 2569 N N . PHE A 1 332 ? -1.338 3.816 17.171 1.00 91.06 332 PHE A N 1
ATOM 2570 C CA . PHE A 1 332 ? -0.658 2.591 16.753 1.00 91.06 332 PHE A CA 1
ATOM 2571 C C . PHE A 1 332 ? -0.190 2.663 15.306 1.00 91.06 332 PHE A C 1
ATOM 2573 O O . PHE A 1 332 ? 0.890 2.163 15.011 1.00 91.06 332 PHE A O 1
ATOM 2580 N N . LEU A 1 333 ? -0.937 3.337 14.424 1.00 91.00 333 LEU A N 1
ATOM 2581 C CA . LEU A 1 333 ? -0.474 3.599 13.063 1.00 91.00 333 LEU A CA 1
ATOM 2582 C C . LEU A 1 333 ? 0.735 4.544 13.066 1.00 91.00 333 LEU A C 1
ATOM 2584 O O . LEU A 1 333 ? 1.707 4.291 12.359 1.00 91.00 333 LEU A O 1
ATOM 2588 N N . LEU A 1 334 ? 0.712 5.595 13.898 1.00 91.25 334 LEU A N 1
ATOM 2589 C CA . LEU A 1 334 ? 1.868 6.482 14.088 1.00 91.25 334 LEU A CA 1
ATOM 2590 C C . LEU A 1 334 ? 3.092 5.706 14.587 1.00 91.25 334 LEU A C 1
ATOM 2592 O O . LEU A 1 334 ? 4.174 5.813 14.011 1.00 91.25 334 LEU A O 1
ATOM 2596 N N . PHE A 1 335 ? 2.910 4.899 15.633 1.00 92.38 335 PHE A N 1
ATOM 2597 C CA . PHE A 1 335 ? 3.964 4.069 16.207 1.00 92.38 335 PHE A CA 1
ATOM 2598 C C . PHE A 1 335 ? 4.521 3.070 15.188 1.00 92.38 335 PHE A C 1
ATOM 2600 O O . PHE A 1 335 ? 5.737 2.943 15.058 1.00 92.38 335 PHE A O 1
ATOM 2607 N N . TYR A 1 336 ? 3.648 2.401 14.436 1.00 92.44 336 TYR A N 1
ATOM 2608 C CA . TYR A 1 336 ? 4.016 1.458 13.385 1.00 92.44 336 TYR A CA 1
ATOM 2609 C C . TYR A 1 336 ? 4.835 2.138 12.276 1.00 92.44 336 TYR A C 1
ATOM 2611 O O . TYR A 1 336 ? 5.940 1.687 11.967 1.00 92.44 336 TYR A O 1
ATOM 2619 N N . ASN A 1 337 ? 4.353 3.271 11.748 1.00 90.75 337 ASN A N 1
ATOM 2620 C CA . ASN A 1 337 ? 5.019 4.029 10.682 1.00 90.75 337 ASN A CA 1
ATOM 2621 C C . ASN A 1 337 ? 6.372 4.612 11.119 1.00 90.75 337 ASN A C 1
ATOM 2623 O O . ASN A 1 337 ? 7.285 4.714 10.301 1.00 90.75 337 ASN A O 1
ATOM 2627 N N . ALA A 1 338 ? 6.525 4.983 12.394 1.00 91.69 338 ALA A N 1
ATOM 2628 C CA . ALA A 1 338 ? 7.797 5.457 12.935 1.00 91.69 338 ALA A CA 1
ATOM 2629 C C . ALA A 1 338 ? 8.787 4.305 13.173 1.00 91.69 338 ALA A C 1
ATOM 2631 O O . ALA A 1 338 ? 9.977 4.429 12.884 1.00 91.69 338 ALA A O 1
ATOM 2632 N N . THR A 1 339 ? 8.295 3.171 13.675 1.00 94.06 339 THR A N 1
ATOM 2633 C CA . THR A 1 339 ? 9.116 2.036 14.122 1.00 94.06 339 THR A CA 1
ATOM 2634 C C . THR A 1 339 ? 9.588 1.141 12.965 1.00 94.06 339 THR A C 1
ATOM 2636 O O . THR A 1 339 ? 10.738 0.698 12.971 1.00 94.06 339 THR A O 1
ATOM 2639 N N . SER A 1 340 ? 8.763 0.915 11.935 1.00 93.88 340 SER A N 1
ATOM 2640 C CA . SER A 1 340 ? 9.116 0.092 10.760 1.00 93.88 340 SER A CA 1
ATOM 2641 C C . SER A 1 340 ? 10.436 0.519 10.075 1.00 93.88 340 SER A C 1
ATOM 2643 O O . SER A 1 340 ? 11.355 -0.303 9.959 1.00 93.88 340 SER A O 1
ATOM 2645 N N . PRO A 1 341 ? 10.652 1.802 9.709 1.00 93.31 341 PRO A N 1
ATOM 2646 C CA . PRO A 1 341 ? 11.911 2.230 9.092 1.00 93.31 341 PRO A CA 1
ATOM 2647 C C . PRO A 1 341 ? 13.114 2.178 10.047 1.00 93.31 341 PRO A C 1
ATOM 2649 O O . PRO A 1 341 ? 14.251 2.053 9.582 1.00 93.31 341 PRO A O 1
ATOM 2652 N N . ILE A 1 342 ? 12.898 2.264 11.365 1.00 94.56 342 ILE A N 1
ATOM 2653 C CA . ILE A 1 342 ? 13.966 2.104 12.365 1.00 94.56 342 ILE A CA 1
ATOM 2654 C C . ILE A 1 342 ? 14.477 0.664 12.336 1.00 94.56 342 ILE A C 1
ATOM 2656 O O . ILE A 1 342 ? 15.685 0.463 12.218 1.00 94.56 342 ILE A O 1
ATOM 2660 N N . PHE A 1 343 ? 13.582 -0.329 12.348 1.00 94.50 343 PHE A N 1
ATOM 2661 C CA . PHE A 1 343 ? 13.969 -1.738 12.231 1.00 94.50 343 PHE A CA 1
ATOM 2662 C C . PHE A 1 343 ? 14.655 -2.052 10.901 1.00 94.50 343 PHE A C 1
ATOM 2664 O O . PHE A 1 343 ? 15.663 -2.758 10.893 1.00 94.50 343 PHE A O 1
ATOM 2671 N N . ALA A 1 344 ? 14.180 -1.477 9.791 1.00 92.06 344 ALA A N 1
ATOM 2672 C CA . ALA A 1 344 ? 14.844 -1.609 8.495 1.00 92.06 344 ALA A CA 1
ATOM 2673 C C . ALA A 1 344 ? 16.303 -1.113 8.551 1.00 92.06 344 ALA A C 1
ATOM 2675 O O . ALA A 1 344 ? 17.233 -1.826 8.170 1.00 92.06 344 ALA A O 1
ATOM 2676 N N . LYS A 1 345 ? 16.525 0.102 9.073 1.00 91.25 345 LYS A N 1
ATOM 2677 C CA . LYS A 1 345 ? 17.868 0.693 9.208 1.00 91.25 345 LYS A CA 1
ATOM 2678 C C . LYS A 1 345 ? 18.745 -0.086 10.182 1.00 91.25 345 LYS A C 1
ATOM 2680 O O . LYS A 1 345 ? 19.919 -0.301 9.889 1.00 91.25 345 LYS A O 1
ATOM 2685 N N . PHE A 1 346 ? 18.185 -0.503 11.313 1.00 90.56 346 PHE A N 1
ATOM 2686 C CA . PHE A 1 346 ? 18.876 -1.298 12.322 1.00 90.56 346 PHE A CA 1
ATOM 2687 C C . PHE A 1 346 ? 19.359 -2.629 11.741 1.00 90.56 346 PHE A C 1
ATOM 2689 O O . PHE A 1 346 ? 20.531 -2.975 11.884 1.00 90.56 346 PHE A O 1
ATOM 2696 N N . TYR A 1 347 ? 18.499 -3.324 10.995 1.00 89.50 347 TYR A N 1
ATOM 2697 C CA . TYR A 1 347 ? 18.872 -4.560 10.318 1.00 89.50 347 TYR A CA 1
ATOM 2698 C C . TYR A 1 347 ? 19.983 -4.344 9.289 1.00 89.50 347 TYR A C 1
ATOM 2700 O O . TYR A 1 347 ? 21.004 -5.030 9.329 1.00 89.50 347 TYR A O 1
ATOM 2708 N N . ILE A 1 348 ? 19.829 -3.352 8.404 1.00 87.25 348 ILE A N 1
ATOM 2709 C CA . ILE A 1 348 ? 20.850 -3.021 7.401 1.00 87.25 348 ILE A CA 1
ATOM 2710 C C . ILE A 1 348 ? 22.181 -2.689 8.081 1.00 87.25 348 ILE A C 1
ATOM 2712 O O . ILE A 1 348 ? 23.231 -3.112 7.601 1.00 87.25 348 ILE A O 1
ATOM 2716 N N . TYR A 1 349 ? 22.149 -1.954 9.196 1.00 87.81 349 TYR A N 1
ATOM 2717 C CA . TYR A 1 349 ? 23.332 -1.626 9.985 1.00 87.81 349 TYR A CA 1
ATOM 2718 C C . TYR A 1 349 ? 24.030 -2.881 10.527 1.00 87.81 349 TYR A C 1
ATOM 2720 O O . TYR A 1 349 ? 25.236 -3.024 10.325 1.00 87.81 349 TYR A O 1
ATOM 2728 N N . LEU A 1 350 ? 23.287 -3.805 11.144 1.00 86.19 350 LEU A N 1
ATOM 2729 C CA . LEU A 1 350 ? 23.829 -5.074 11.643 1.00 86.19 350 LEU A CA 1
ATOM 2730 C C . LEU A 1 350 ? 24.393 -5.944 10.514 1.00 86.19 350 LEU A C 1
ATOM 2732 O O . LEU A 1 350 ? 25.471 -6.525 10.637 1.00 86.19 350 LEU A O 1
ATOM 2736 N N . ALA A 1 351 ? 23.697 -5.985 9.381 1.00 83.94 351 ALA A N 1
ATOM 2737 C CA . ALA A 1 351 ? 24.057 -6.810 8.237 1.00 83.94 351 ALA A CA 1
ATOM 2738 C C . ALA A 1 351 ? 25.163 -6.195 7.349 1.00 83.94 351 ALA A C 1
ATOM 2740 O O . ALA A 1 351 ? 25.567 -6.800 6.353 1.00 83.94 351 ALA A O 1
ATOM 2741 N N . LYS A 1 352 ? 25.720 -5.023 7.713 1.00 77.38 352 LYS A N 1
ATOM 2742 C CA . LYS A 1 352 ? 26.807 -4.354 6.963 1.00 77.38 352 LYS A CA 1
ATOM 2743 C C . LYS A 1 352 ? 28.029 -5.244 6.742 1.00 77.38 352 LYS A C 1
ATOM 2745 O O . LYS A 1 352 ? 28.693 -5.098 5.717 1.00 77.38 352 LYS A O 1
ATOM 2750 N N . ARG A 1 353 ? 28.337 -6.140 7.688 1.00 73.00 353 ARG A N 1
ATOM 2751 C CA . ARG A 1 353 ? 29.492 -7.054 7.609 1.00 73.00 353 ARG A CA 1
ATOM 2752 C C . ARG A 1 353 ? 29.269 -8.226 6.646 1.00 73.00 353 ARG A C 1
ATOM 2754 O O . ARG A 1 353 ? 30.238 -8.799 6.166 1.00 73.00 353 ARG A O 1
ATOM 2761 N N . THR A 1 354 ? 28.022 -8.550 6.304 1.00 74.94 354 THR A N 1
ATOM 2762 C CA . THR A 1 354 ? 27.642 -9.717 5.489 1.00 74.94 354 THR A CA 1
ATOM 2763 C C . THR A 1 354 ? 26.850 -9.307 4.242 1.00 74.94 354 THR A C 1
ATOM 2765 O O . THR A 1 354 ? 25.861 -9.945 3.886 1.00 74.94 354 THR A O 1
ATOM 2768 N N . LYS A 1 355 ? 27.304 -8.256 3.531 1.00 73.50 355 LYS A N 1
ATOM 2769 C CA . LYS A 1 355 ? 26.579 -7.602 2.414 1.00 73.50 355 LYS A CA 1
ATOM 2770 C C . LYS A 1 355 ? 25.935 -8.560 1.399 1.00 73.50 355 LYS A C 1
ATOM 2772 O O . LYS A 1 355 ? 24.829 -8.292 0.946 1.00 73.50 355 LYS A O 1
ATOM 2777 N N . LYS A 1 356 ? 26.604 -9.669 1.052 1.00 73.50 356 LYS A N 1
ATOM 2778 C CA . LYS A 1 356 ? 26.104 -10.654 0.073 1.00 73.50 356 LYS A CA 1
ATOM 2779 C C . LYS A 1 356 ? 24.931 -11.493 0.600 1.00 73.50 356 LYS A C 1
ATOM 2781 O O . LYS A 1 356 ? 24.004 -11.774 -0.151 1.00 73.50 356 LYS A O 1
ATOM 2786 N N . TYR A 1 357 ? 24.963 -11.878 1.876 1.00 79.44 357 TYR A N 1
ATOM 2787 C CA . TYR A 1 357 ? 23.955 -12.745 2.506 1.00 79.44 357 TYR A CA 1
ATOM 2788 C C . TYR A 1 357 ? 22.905 -11.971 3.308 1.00 79.44 357 TYR A C 1
ATOM 2790 O O . TYR A 1 357 ? 21.921 -12.558 3.753 1.00 79.44 357 TYR A O 1
ATOM 2798 N N . ALA A 1 358 ? 23.090 -10.659 3.463 1.00 83.38 358 ALA A N 1
ATOM 2799 C CA . ALA A 1 358 ? 22.170 -9.787 4.176 1.00 83.38 358 ALA A CA 1
ATOM 2800 C C . ALA A 1 358 ? 20.727 -9.876 3.636 1.00 83.38 358 ALA A C 1
ATOM 2802 O O . ALA A 1 358 ? 19.828 -10.126 4.430 1.00 83.38 358 ALA A O 1
ATOM 2803 N N . PRO A 1 359 ? 20.440 -9.779 2.323 1.00 86.75 359 PRO A N 1
ATOM 2804 C CA . PRO A 1 359 ? 19.043 -9.786 1.887 1.00 86.75 359 PRO A CA 1
ATOM 2805 C C . PRO A 1 359 ? 18.303 -11.118 2.154 1.00 86.75 359 PRO A C 1
ATOM 2807 O O . PRO A 1 359 ? 17.237 -11.077 2.765 1.00 86.75 359 PRO A O 1
ATOM 2810 N N . PRO A 1 360 ? 18.846 -12.309 1.814 1.00 87.88 360 PRO A N 1
ATOM 2811 C CA . PRO A 1 360 ? 18.193 -13.578 2.157 1.00 87.88 360 PRO A CA 1
ATOM 2812 C C . PRO A 1 360 ? 18.019 -13.798 3.666 1.00 87.88 360 PRO A C 1
ATOM 2814 O O . PRO A 1 360 ? 16.963 -14.251 4.108 1.00 87.88 360 PRO A O 1
ATOM 2817 N N . LEU A 1 361 ? 19.029 -13.449 4.472 1.00 88.94 361 LEU A N 1
ATOM 2818 C CA . LEU A 1 361 ? 18.957 -13.601 5.926 1.00 88.94 361 LEU A CA 1
ATOM 2819 C C . LEU A 1 361 ? 17.887 -12.685 6.532 1.00 88.94 361 LEU A C 1
ATOM 2821 O O . LEU A 1 361 ? 17.190 -13.082 7.464 1.00 88.94 361 LEU A O 1
ATOM 2825 N N . GLY A 1 362 ? 17.734 -11.474 6.002 1.00 90.25 362 GLY A N 1
ATOM 2826 C CA . GLY A 1 362 ? 16.744 -10.511 6.474 1.00 90.25 362 GLY A CA 1
ATOM 2827 C C . GLY A 1 362 ? 15.318 -10.937 6.154 1.00 90.25 362 GLY A C 1
ATOM 2828 O O . GLY A 1 362 ? 14.440 -10.799 7.005 1.00 90.25 362 GLY A O 1
ATOM 2829 N N . ILE A 1 363 ? 15.109 -11.556 4.987 1.00 90.69 363 ILE A N 1
ATOM 2830 C CA . ILE A 1 363 ? 13.843 -12.214 4.631 1.00 90.69 363 ILE A CA 1
ATOM 2831 C C . ILE A 1 363 ? 13.525 -13.326 5.639 1.00 90.69 363 ILE A C 1
ATOM 2833 O O . ILE A 1 363 ? 12.450 -13.318 6.238 1.00 90.69 363 ILE A O 1
ATOM 2837 N N . ALA A 1 364 ? 14.472 -14.240 5.882 1.00 90.69 364 ALA A N 1
ATOM 2838 C CA . ALA A 1 364 ? 14.285 -15.337 6.833 1.00 90.69 364 ALA A CA 1
ATOM 2839 C C . ALA A 1 364 ? 14.018 -14.827 8.260 1.00 90.69 364 ALA A C 1
ATOM 2841 O O . ALA A 1 364 ? 13.116 -15.312 8.941 1.00 90.69 364 ALA A O 1
ATOM 2842 N N . THR A 1 365 ? 14.747 -13.797 8.694 1.00 91.06 365 THR A N 1
ATOM 2843 C CA . THR A 1 365 ? 14.544 -13.175 10.009 1.00 91.06 365 THR A CA 1
ATOM 2844 C C . THR A 1 365 ? 13.156 -12.545 10.110 1.00 91.06 365 THR A C 1
ATOM 2846 O O . THR A 1 365 ? 12.466 -12.746 11.106 1.00 91.06 365 THR A O 1
ATOM 2849 N N . GLY A 1 366 ? 12.706 -11.837 9.068 1.00 92.38 366 GLY A N 1
ATOM 2850 C CA . GLY A 1 366 ? 11.353 -11.283 8.996 1.00 92.38 366 GLY A CA 1
ATOM 2851 C C . GLY A 1 366 ? 10.267 -12.361 9.084 1.00 92.38 366 GLY A C 1
ATOM 2852 O O . GLY A 1 366 ? 9.288 -12.185 9.805 1.00 92.38 366 GLY A O 1
ATOM 2853 N N . MET A 1 367 ? 10.466 -13.515 8.439 1.00 91.75 367 MET A N 1
ATOM 2854 C CA . MET A 1 367 ? 9.550 -14.657 8.555 1.00 91.75 367 MET A CA 1
ATOM 2855 C C . MET A 1 367 ? 9.513 -15.229 9.980 1.00 91.75 367 MET A C 1
ATOM 2857 O O . MET A 1 367 ? 8.426 -15.452 10.510 1.00 91.75 367 MET A O 1
ATOM 2861 N N . VAL A 1 368 ? 10.658 -15.397 10.647 1.00 93.94 368 VAL A N 1
ATOM 2862 C CA . VAL A 1 368 ? 10.697 -15.835 12.059 1.00 93.94 368 VAL A CA 1
ATOM 2863 C C . VAL A 1 368 ? 9.994 -14.825 12.973 1.00 93.94 368 VAL A C 1
ATOM 2865 O O . VAL A 1 368 ? 9.178 -15.208 13.813 1.00 93.94 368 VAL A O 1
ATOM 2868 N N . LEU A 1 369 ? 10.242 -13.526 12.778 1.00 94.19 369 LEU A N 1
ATOM 2869 C CA . LEU A 1 369 ? 9.568 -12.461 13.526 1.00 94.19 369 LEU A CA 1
ATOM 2870 C C . LEU A 1 369 ? 8.053 -12.460 13.291 1.00 94.19 369 LEU A C 1
ATOM 2872 O O . LEU A 1 369 ? 7.305 -12.136 14.210 1.00 94.19 369 LEU A O 1
ATOM 2876 N N . SER A 1 370 ? 7.587 -12.872 12.108 1.00 93.62 370 SER A N 1
ATOM 2877 C CA . SER A 1 370 ? 6.155 -12.986 11.810 1.00 93.62 370 SER A CA 1
ATOM 2878 C C . SER A 1 370 ? 5.480 -14.073 12.654 1.00 93.62 370 SER A C 1
ATOM 2880 O O . SER A 1 370 ? 4.410 -13.843 13.217 1.00 93.62 370 SER A O 1
ATOM 2882 N N . VAL A 1 371 ? 6.158 -15.206 12.868 1.00 94.19 371 VAL A N 1
ATOM 2883 C CA . VAL A 1 371 ? 5.696 -16.270 13.773 1.00 94.19 371 VAL A CA 1
ATOM 2884 C C . VAL A 1 371 ? 5.668 -15.770 15.219 1.00 94.19 371 VAL A C 1
ATOM 2886 O O . VAL A 1 371 ? 4.667 -15.942 15.917 1.00 94.19 371 VAL A O 1
ATOM 2889 N N . LEU A 1 372 ? 6.731 -15.091 15.663 1.00 96.06 372 LEU A N 1
ATOM 2890 C CA . LEU A 1 372 ? 6.791 -14.496 17.003 1.00 96.06 372 LEU A CA 1
ATOM 2891 C C . LEU A 1 372 ? 5.710 -13.425 17.214 1.00 96.06 372 LEU A C 1
ATOM 2893 O O . LEU A 1 372 ? 5.160 -13.326 18.313 1.00 96.06 372 LEU A O 1
ATOM 2897 N N . CYS A 1 373 ? 5.370 -12.660 16.173 1.00 95.88 373 CYS A N 1
ATOM 2898 C CA . CYS A 1 373 ? 4.276 -11.691 16.183 1.00 95.88 373 CYS A CA 1
ATOM 2899 C C . CYS A 1 373 ? 2.938 -12.386 16.460 1.00 95.88 373 CYS A C 1
ATOM 2901 O O . CYS A 1 373 ? 2.230 -11.992 17.386 1.00 95.88 373 CYS A O 1
ATOM 2903 N N . CYS A 1 374 ? 2.626 -13.462 15.731 1.00 94.56 374 CYS A N 1
ATOM 2904 C CA . CYS A 1 374 ? 1.403 -14.241 15.935 1.00 94.56 374 CYS A CA 1
ATOM 2905 C C . CYS A 1 374 ? 1.346 -14.896 17.324 1.00 94.56 374 CYS A C 1
ATOM 2907 O O . CYS A 1 374 ? 0.312 -14.833 17.985 1.00 94.56 374 CYS A O 1
ATOM 2909 N N . ILE A 1 375 ? 2.457 -15.465 17.810 1.00 96.12 375 ILE A N 1
ATOM 2910 C CA . ILE A 1 375 ? 2.537 -16.039 19.166 1.00 96.12 375 ILE A CA 1
ATOM 2911 C C . ILE A 1 375 ? 2.286 -14.962 20.226 1.00 96.12 375 ILE A C 1
ATOM 2913 O O . ILE A 1 375 ? 1.563 -15.190 21.197 1.00 96.12 375 ILE A O 1
ATOM 2917 N N . THR A 1 376 ? 2.884 -13.783 20.054 1.00 96.50 376 THR A N 1
ATOM 2918 C CA . THR A 1 376 ? 2.704 -12.658 20.978 1.00 96.50 376 THR A CA 1
ATOM 2919 C C . THR A 1 376 ? 1.256 -12.186 20.978 1.00 96.50 376 THR A C 1
ATOM 2921 O O . THR A 1 376 ? 0.680 -12.036 22.053 1.00 96.50 376 THR A O 1
ATOM 2924 N N . ALA A 1 377 ? 0.648 -12.041 19.799 1.00 94.50 377 ALA A N 1
ATOM 2925 C CA . ALA A 1 377 ? -0.757 -11.676 19.668 1.00 94.50 377 ALA A CA 1
ATOM 2926 C C . ALA A 1 377 ? -1.692 -12.699 20.325 1.00 94.50 377 ALA A C 1
ATOM 2928 O O . ALA A 1 377 ? -2.582 -12.316 21.082 1.00 94.50 377 ALA A O 1
ATOM 2929 N N . ALA A 1 378 ? -1.439 -13.996 20.131 1.00 93.88 378 ALA A N 1
ATOM 2930 C CA . ALA A 1 378 ? -2.194 -15.057 20.790 1.00 93.88 378 ALA A CA 1
ATOM 2931 C C . ALA A 1 378 ? -2.081 -14.972 22.321 1.00 93.88 378 ALA A C 1
ATOM 2933 O O . ALA A 1 378 ? -3.085 -15.059 23.018 1.00 93.88 378 ALA A O 1
ATOM 2934 N N . LYS A 1 379 ? -0.881 -14.729 22.868 1.00 95.75 379 LYS A N 1
ATOM 2935 C CA . LYS A 1 379 ? -0.691 -14.556 24.321 1.00 95.75 379 LYS A CA 1
ATOM 2936 C C . LYS A 1 379 ? -1.420 -13.328 24.870 1.00 95.75 379 LYS A C 1
ATOM 2938 O O . LYS A 1 379 ? -1.979 -13.399 25.966 1.00 95.75 379 LYS A O 1
ATOM 2943 N N . VAL A 1 380 ? -1.386 -12.207 24.149 1.00 95.31 380 VAL A N 1
ATOM 2944 C CA . VAL A 1 380 ? -2.104 -10.983 24.536 1.00 95.31 380 VAL A CA 1
ATOM 2945 C C . VAL A 1 380 ? -3.610 -11.230 24.528 1.00 95.31 380 VAL A C 1
ATOM 2947 O O . VAL A 1 380 ? -4.282 -10.882 25.499 1.00 95.31 380 VAL A O 1
ATOM 2950 N N . GLU A 1 381 ? -4.120 -11.910 23.503 1.00 92.44 381 GLU A N 1
ATOM 2951 C CA . GLU A 1 381 ? -5.534 -12.262 23.399 1.00 92.44 381 GLU A CA 1
ATOM 2952 C C . GLU A 1 381 ? -5.972 -13.231 24.501 1.00 92.44 381 GLU A C 1
ATOM 2954 O O . GLU A 1 381 ? -6.978 -12.990 25.163 1.00 92.44 381 GLU A O 1
ATOM 2959 N N . THR A 1 382 ? -5.177 -14.261 24.805 1.00 93.19 382 THR A N 1
ATOM 2960 C CA . THR A 1 382 ? -5.449 -15.161 25.933 1.00 93.19 382 THR A CA 1
ATOM 2961 C C . THR A 1 382 ? -5.562 -14.386 27.242 1.00 93.19 382 THR A C 1
ATOM 2963 O O . THR A 1 382 ? -6.490 -14.621 28.014 1.00 93.19 382 THR A O 1
ATOM 2966 N N . ARG A 1 383 ? -4.664 -13.426 27.501 1.00 93.38 383 ARG A N 1
ATOM 2967 C CA . ARG A 1 383 ? -4.748 -12.570 28.697 1.00 93.38 383 ARG A CA 1
ATOM 2968 C C . ARG A 1 383 ? -6.009 -11.704 28.701 1.00 93.38 383 ARG A C 1
ATOM 2970 O O . ARG A 1 383 ? -6.628 -11.565 29.752 1.00 93.38 383 ARG A O 1
ATOM 2977 N N . ARG A 1 384 ? -6.400 -11.152 27.549 1.00 92.69 384 ARG A N 1
ATOM 2978 C CA . ARG A 1 384 ? -7.631 -10.360 27.399 1.00 92.69 384 ARG A CA 1
ATOM 2979 C C . ARG A 1 384 ? -8.871 -11.197 27.716 1.00 92.69 384 ARG A C 1
ATOM 2981 O O . ARG A 1 384 ? -9.711 -10.755 28.492 1.00 92.69 384 ARG A O 1
ATOM 2988 N N . LEU A 1 385 ? -8.948 -12.419 27.185 1.00 90.25 385 LEU A N 1
ATOM 2989 C CA . LEU A 1 385 ? -10.054 -13.350 27.430 1.00 90.25 385 LEU A CA 1
ATOM 2990 C C . LEU A 1 385 ? -10.154 -13.778 28.901 1.00 90.25 385 LEU A C 1
ATOM 2992 O O . LEU A 1 385 ? -11.260 -13.879 29.422 1.00 90.25 385 LEU A O 1
ATOM 2996 N N . HIS A 1 386 ? -9.027 -13.977 29.595 1.00 91.88 386 HIS A N 1
ATOM 2997 C CA . HIS A 1 386 ? -9.049 -14.236 31.042 1.00 91.88 386 HIS A CA 1
ATOM 2998 C C . HIS A 1 386 ? -9.638 -13.049 31.811 1.00 91.88 386 HIS A C 1
ATOM 3000 O O . HIS A 1 386 ? -10.516 -13.247 32.636 1.00 91.88 386 HIS A O 1
ATOM 3006 N N . ARG A 1 387 ? -9.259 -11.808 31.473 1.00 90.62 387 ARG A N 1
ATOM 3007 C CA . ARG A 1 387 ? -9.825 -10.613 32.125 1.00 90.62 387 ARG A CA 1
ATOM 3008 C C . ARG A 1 387 ? -11.330 -10.467 31.923 1.00 90.62 387 ARG A C 1
ATOM 3010 O O . ARG A 1 387 ? -11.994 -10.009 32.844 1.00 90.62 387 ARG A O 1
ATOM 3017 N N . ILE A 1 388 ? -11.848 -10.849 30.754 1.00 89.19 388 ILE A N 1
ATOM 3018 C CA . ILE A 1 388 ? -13.294 -10.872 30.485 1.00 89.19 388 ILE A CA 1
ATOM 3019 C C . ILE A 1 388 ? -13.997 -11.861 31.417 1.00 89.19 388 ILE A C 1
ATOM 3021 O O . ILE A 1 388 ? -15.033 -11.522 31.978 1.00 89.19 388 ILE A O 1
ATOM 3025 N N . ARG A 1 389 ? -13.422 -13.055 31.603 1.00 88.62 389 ARG A N 1
ATOM 3026 C CA . ARG A 1 389 ? -13.966 -14.080 32.504 1.00 88.62 389 ARG A CA 1
ATOM 3027 C C . ARG A 1 389 ? -13.884 -13.656 33.969 1.00 88.62 389 ARG A C 1
ATOM 3029 O O . ARG A 1 389 ? -14.877 -13.755 34.666 1.00 88.62 389 ARG A O 1
ATOM 3036 N N . ASP A 1 390 ? -12.744 -13.126 34.407 1.00 91.12 390 ASP A N 1
ATOM 3037 C CA . ASP A 1 390 ? -12.516 -12.726 35.804 1.00 91.12 390 ASP A CA 1
ATOM 3038 C C . ASP A 1 390 ? -13.413 -11.560 36.265 1.00 91.12 390 ASP A C 1
ATOM 3040 O O . ASP A 1 390 ? -13.553 -11.337 37.463 1.00 91.12 390 ASP A O 1
ATOM 3044 N N . HIS A 1 391 ? -13.958 -10.774 35.330 1.00 87.56 391 HIS A N 1
ATOM 3045 C CA . HIS A 1 391 ? -14.812 -9.611 35.616 1.00 87.56 391 HIS A CA 1
ATOM 3046 C C . HIS A 1 391 ? -16.264 -9.816 35.153 1.00 87.56 391 HIS A C 1
ATOM 3048 O O . HIS A 1 391 ? -17.000 -8.835 35.055 1.00 87.56 391 HIS A O 1
ATOM 3054 N N . ASP A 1 392 ? -16.660 -11.052 34.822 1.00 86.56 392 ASP A N 1
ATOM 3055 C CA . ASP A 1 392 ? -18.011 -11.407 34.360 1.00 86.56 392 ASP A CA 1
ATOM 3056 C C . ASP A 1 392 ? -18.522 -10.527 33.199 1.00 86.56 392 ASP A C 1
ATOM 3058 O O . ASP A 1 392 ? -19.687 -10.136 33.123 1.00 86.56 392 ASP A O 1
ATOM 3062 N N . LEU A 1 393 ? -17.627 -10.206 32.258 1.00 86.7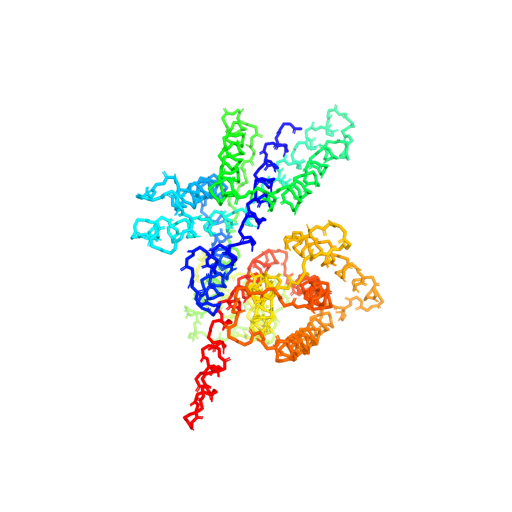5 393 LEU A N 1
ATOM 3063 C CA . LEU A 1 393 ? -17.920 -9.354 31.096 1.00 86.75 393 LEU A CA 1
ATOM 3064 C C . LEU A 1 393 ? -18.404 -10.147 29.871 1.00 86.75 393 LEU A C 1
ATOM 3066 O O . LEU A 1 393 ? -18.511 -9.585 28.783 1.00 86.75 393 LEU A O 1
ATOM 3070 N N . LEU A 1 394 ? -18.671 -11.450 30.015 1.00 80.25 394 LEU A N 1
ATOM 3071 C CA . LEU A 1 394 ? -19.087 -12.313 28.900 1.00 80.25 394 LEU A CA 1
ATOM 3072 C C . LEU A 1 394 ? -20.418 -11.862 28.281 1.00 80.25 394 LEU A C 1
ATOM 3074 O O . LEU A 1 394 ? -20.522 -11.803 27.059 1.00 80.25 394 LEU A O 1
ATOM 3078 N N . ASP A 1 395 ? -21.384 -11.464 29.112 1.00 80.31 395 ASP A N 1
ATOM 3079 C CA . ASP A 1 395 ? -22.717 -11.029 28.669 1.00 80.31 395 ASP A CA 1
ATOM 3080 C C . ASP A 1 395 ? -22.803 -9.511 28.419 1.00 80.31 395 ASP A C 1
ATOM 3082 O O . ASP A 1 395 ? -23.886 -8.958 28.218 1.00 80.31 395 ASP A O 1
ATOM 3086 N N . LYS A 1 396 ? -21.660 -8.811 28.439 1.00 82.19 396 LYS A N 1
ATOM 3087 C CA . LYS A 1 396 ? -21.585 -7.345 28.376 1.00 82.19 396 LYS A CA 1
ATOM 3088 C C . LYS A 1 396 ? -20.639 -6.855 27.273 1.00 82.19 396 LYS A C 1
ATOM 3090 O O . LYS A 1 396 ? -19.585 -6.287 27.565 1.00 82.19 396 LYS A O 1
ATOM 3095 N N . PRO A 1 397 ? -21.009 -7.028 25.992 1.00 72.31 397 PRO A N 1
ATOM 3096 C CA . PRO A 1 397 ? -20.118 -6.773 24.856 1.00 72.31 397 PRO A CA 1
ATOM 3097 C C . PRO A 1 397 ? -19.725 -5.298 24.675 1.00 72.31 397 PRO A C 1
ATOM 3099 O O . PRO A 1 397 ? -18.701 -5.019 24.059 1.00 72.31 397 PRO A O 1
ATOM 3102 N N . ASP A 1 398 ? -20.513 -4.359 25.207 1.00 74.31 398 ASP A N 1
ATOM 3103 C CA . ASP A 1 398 ? -20.248 -2.918 25.105 1.00 74.31 398 ASP A CA 1
ATOM 3104 C C . ASP A 1 398 ? -19.413 -2.364 26.281 1.00 74.31 398 ASP A C 1
ATOM 3106 O O . ASP A 1 398 ? -18.968 -1.208 26.244 1.00 74.31 398 ASP A O 1
ATOM 3110 N N . GLU A 1 399 ? -19.186 -3.156 27.338 1.00 82.31 399 GLU A N 1
ATOM 3111 C CA . GLU A 1 399 ? -18.356 -2.737 28.467 1.00 82.31 399 GLU A CA 1
ATOM 3112 C C . GLU A 1 399 ? -16.862 -2.847 28.134 1.00 82.31 399 GLU A C 1
ATOM 3114 O O . GLU A 1 399 ? -16.381 -3.775 27.483 1.00 82.31 399 GLU A O 1
ATOM 3119 N N . LYS A 1 400 ? -16.087 -1.865 28.603 1.00 84.31 400 LYS A N 1
ATOM 3120 C CA . LYS A 1 400 ? -14.646 -1.844 28.359 1.00 84.31 400 LYS A CA 1
ATOM 3121 C C . LYS A 1 400 ? -13.925 -2.851 29.226 1.00 84.31 400 LYS A C 1
ATOM 3123 O O . LYS A 1 400 ? -14.067 -2.858 30.445 1.00 84.31 400 LYS A O 1
ATOM 3128 N N . ILE A 1 401 ? -13.029 -3.591 28.594 1.00 88.69 401 ILE A N 1
ATOM 3129 C CA . ILE A 1 401 ? -12.214 -4.594 29.262 1.00 88.69 401 ILE A CA 1
ATOM 3130 C C . ILE A 1 401 ? -11.147 -3.876 30.099 1.00 88.69 401 ILE A C 1
ATOM 3132 O O . ILE A 1 401 ? -10.438 -3.017 29.555 1.00 88.69 401 ILE A O 1
ATOM 3136 N N . PRO A 1 402 ? -10.975 -4.233 31.389 1.00 88.56 402 PRO A N 1
ATOM 3137 C CA . PRO A 1 402 ? -9.996 -3.635 32.298 1.00 88.56 402 PRO A CA 1
ATOM 3138 C C . PRO A 1 402 ? -8.575 -4.128 31.984 1.00 88.56 402 PRO A C 1
ATOM 3140 O O . PRO A 1 402 ? -7.892 -4.775 32.777 1.00 88.56 402 PRO A O 1
ATOM 3143 N N . MET A 1 403 ? -8.124 -3.835 30.770 1.00 91.88 403 MET A N 1
ATOM 3144 C CA . MET A 1 403 ? -6.801 -4.131 30.255 1.00 91.88 403 MET A CA 1
ATOM 3145 C C . MET A 1 403 ? -6.328 -2.924 29.456 1.00 91.88 403 MET A C 1
ATOM 3147 O O . MET A 1 403 ? -7.014 -2.461 28.546 1.00 91.88 403 MET A O 1
ATOM 3151 N N . SER A 1 404 ? -5.148 -2.414 29.800 1.00 92.75 404 SER A N 1
ATOM 3152 C CA . SER A 1 404 ? -4.588 -1.246 29.127 1.00 92.75 404 SER A CA 1
ATOM 3153 C C . SER A 1 404 ? -4.281 -1.545 27.661 1.00 92.75 404 SER A C 1
ATOM 3155 O O . SER A 1 404 ? -3.639 -2.551 27.347 1.00 92.75 404 SER A O 1
ATOM 3157 N N . ILE A 1 405 ? -4.663 -0.627 26.774 1.00 93.00 405 ILE A N 1
ATOM 3158 C CA . ILE A 1 405 ? -4.405 -0.699 25.332 1.00 93.00 405 ILE A CA 1
ATOM 3159 C C . ILE A 1 405 ? -2.910 -0.877 24.993 1.00 93.00 405 ILE A C 1
ATOM 3161 O O . ILE A 1 405 ? -2.572 -1.484 23.979 1.00 93.00 405 ILE A O 1
ATOM 3165 N N . PHE A 1 406 ? -1.994 -0.426 25.861 1.00 93.06 406 PHE A N 1
ATOM 3166 C CA . PHE A 1 406 ? -0.545 -0.586 25.672 1.00 93.06 406 PHE A CA 1
ATOM 3167 C C . PHE A 1 406 ? -0.067 -2.041 25.735 1.00 93.06 406 PHE A C 1
ATOM 3169 O O . PHE A 1 406 ? 1.040 -2.335 25.286 1.00 93.06 406 PHE A O 1
ATOM 3176 N N . ALA A 1 407 ? -0.896 -2.976 26.206 1.00 93.94 407 ALA A N 1
ATOM 3177 C CA . ALA A 1 407 ? -0.591 -4.401 26.110 1.00 93.94 407 ALA A CA 1
ATOM 3178 C C . ALA A 1 407 ? -0.487 -4.899 24.652 1.00 93.94 407 ALA A C 1
ATOM 3180 O O . ALA A 1 407 ? 0.112 -5.946 24.420 1.00 93.94 407 ALA A O 1
ATOM 3181 N N . LEU A 1 408 ? -1.005 -4.139 23.676 1.00 94.31 408 LEU A N 1
ATOM 3182 C CA . LEU A 1 408 ? -0.854 -4.406 22.239 1.00 94.31 408 LEU A CA 1
ATOM 3183 C C . LEU A 1 408 ? 0.491 -3.908 21.670 1.00 94.31 408 LEU A C 1
ATOM 3185 O O . LEU A 1 408 ? 0.842 -4.229 20.535 1.00 94.31 408 LEU A O 1
ATOM 3189 N N . LEU A 1 409 ? 1.278 -3.130 22.420 1.00 94.31 409 LEU A N 1
ATOM 3190 C CA . LEU A 1 409 ? 2.536 -2.567 21.917 1.00 94.31 409 LEU A CA 1
ATOM 3191 C C . LEU A 1 409 ? 3.543 -3.638 21.440 1.00 94.31 409 LEU A C 1
ATOM 3193 O O . LEU A 1 409 ? 4.122 -3.446 20.370 1.00 94.31 409 LEU A O 1
ATOM 3197 N N . PRO A 1 410 ? 3.729 -4.786 22.131 1.00 95.44 410 PRO A N 1
ATOM 3198 C CA . PRO A 1 410 ? 4.665 -5.820 21.688 1.00 95.44 410 PRO A CA 1
ATOM 3199 C C . PRO A 1 410 ? 4.310 -6.423 20.322 1.00 95.44 410 PRO A C 1
ATOM 3201 O O . PRO A 1 410 ? 5.193 -6.591 19.482 1.00 95.44 410 PRO A O 1
ATOM 3204 N N . GLN A 1 411 ? 3.027 -6.710 20.069 1.00 95.50 411 GLN A N 1
ATOM 3205 C CA . GLN A 1 411 ? 2.581 -7.259 18.781 1.00 95.50 411 GLN A CA 1
ATOM 3206 C C . GLN A 1 411 ? 2.693 -6.222 17.652 1.00 95.50 411 GLN A C 1
ATOM 3208 O O . GLN A 1 411 ? 3.134 -6.574 16.563 1.00 95.50 411 GLN A O 1
ATOM 3213 N N . PHE A 1 412 ? 2.410 -4.937 17.905 1.00 94.44 412 PHE A N 1
ATOM 3214 C CA . PHE A 1 412 ? 2.641 -3.875 16.914 1.00 94.44 412 PHE A CA 1
ATOM 3215 C C . PHE A 1 412 ? 4.130 -3.636 16.632 1.00 94.44 412 PHE A C 1
ATOM 3217 O O . PHE A 1 412 ? 4.499 -3.377 15.489 1.00 94.44 412 PHE A O 1
ATOM 3224 N N . MET A 1 413 ? 4.993 -3.747 17.645 1.00 95.81 413 MET A N 1
ATOM 3225 C CA . MET A 1 413 ? 6.443 -3.615 17.481 1.00 95.81 413 MET A CA 1
ATOM 3226 C C . MET A 1 413 ? 7.014 -4.756 16.634 1.00 95.81 413 MET A C 1
ATOM 3228 O O . MET A 1 413 ? 7.797 -4.503 15.721 1.00 95.81 413 MET A O 1
ATOM 3232 N N . LEU A 1 414 ? 6.592 -5.998 16.894 1.00 96.12 414 LEU A N 1
ATOM 3233 C CA . LEU A 1 414 ? 6.972 -7.152 16.077 1.00 96.12 414 LEU A CA 1
ATOM 3234 C C . LEU A 1 414 ? 6.435 -7.026 14.650 1.00 96.12 414 LEU A C 1
ATOM 3236 O O . LEU A 1 414 ? 7.180 -7.270 13.708 1.00 96.12 414 LEU A O 1
ATOM 3240 N N . LEU A 1 415 ? 5.190 -6.576 14.478 1.00 95.25 415 LEU A N 1
ATOM 3241 C CA . LEU A 1 415 ? 4.611 -6.333 13.158 1.00 95.25 415 LEU A CA 1
ATOM 3242 C C . LEU A 1 415 ? 5.406 -5.281 12.367 1.00 95.25 415 LEU A C 1
ATOM 3244 O O . LEU A 1 415 ? 5.709 -5.490 11.195 1.00 95.25 415 LEU A O 1
ATOM 3248 N N . ALA A 1 416 ? 5.799 -4.181 13.017 1.00 95.50 416 ALA A N 1
ATOM 3249 C CA . ALA A 1 416 ? 6.649 -3.153 12.419 1.00 95.50 416 ALA A CA 1
ATOM 3250 C C . ALA A 1 416 ? 8.051 -3.687 12.077 1.00 95.50 416 ALA A C 1
ATOM 3252 O O . ALA A 1 416 ? 8.614 -3.321 11.047 1.00 95.50 416 ALA A O 1
ATOM 3253 N N . ALA A 1 417 ? 8.612 -4.574 12.905 1.00 94.81 417 ALA A N 1
ATOM 3254 C CA . ALA A 1 417 ? 9.882 -5.235 12.616 1.00 94.81 417 ALA A CA 1
ATOM 3255 C C . ALA A 1 417 ? 9.781 -6.162 11.396 1.00 94.81 417 ALA A C 1
ATOM 3257 O O . ALA A 1 417 ? 10.663 -6.128 10.539 1.00 94.81 417 ALA A O 1
ATOM 3258 N N . VAL A 1 418 ? 8.697 -6.940 11.282 1.00 94.06 418 VAL A N 1
ATOM 3259 C CA . VAL A 1 418 ? 8.411 -7.784 10.110 1.00 94.06 418 VAL A CA 1
ATOM 3260 C C . VAL A 1 418 ? 8.347 -6.928 8.852 1.00 94.06 418 VAL A C 1
ATOM 3262 O O . VAL A 1 418 ? 9.086 -7.197 7.910 1.00 94.06 418 VAL A O 1
ATOM 3265 N N . ASP A 1 419 ? 7.524 -5.878 8.854 1.00 91.50 419 ASP A N 1
ATOM 3266 C CA . ASP A 1 419 ? 7.380 -4.964 7.719 1.00 91.50 419 ASP A CA 1
ATOM 3267 C C . ASP A 1 419 ? 8.720 -4.328 7.329 1.00 91.50 419 ASP A C 1
ATOM 3269 O O . ASP A 1 419 ? 9.197 -4.501 6.208 1.00 91.50 419 ASP A O 1
ATOM 3273 N N . GLY A 1 420 ? 9.384 -3.665 8.277 1.00 91.81 420 GLY A N 1
ATOM 3274 C CA . GLY A 1 420 ? 10.630 -2.952 8.028 1.00 91.81 420 GLY A CA 1
ATOM 3275 C C . GLY A 1 420 ? 11.761 -3.861 7.550 1.00 91.81 420 GLY A C 1
ATOM 3276 O O . GLY A 1 420 ? 12.432 -3.560 6.557 1.00 91.81 420 GLY A O 1
ATOM 3277 N N . MET A 1 421 ? 11.986 -4.988 8.229 1.00 90.81 421 MET A N 1
ATOM 3278 C CA . MET A 1 421 ? 13.088 -5.901 7.913 1.00 90.81 421 MET A CA 1
ATOM 3279 C C . MET A 1 421 ? 12.810 -6.728 6.662 1.00 90.81 421 MET A C 1
ATOM 3281 O O . MET A 1 421 ? 13.676 -6.785 5.787 1.00 90.81 421 MET A O 1
ATOM 3285 N N . ALA A 1 422 ? 11.623 -7.330 6.534 1.00 89.06 422 ALA A N 1
ATOM 3286 C CA . ALA A 1 422 ? 11.298 -8.141 5.365 1.00 89.06 422 ALA A CA 1
ATOM 3287 C C . ALA A 1 422 ? 11.249 -7.269 4.106 1.00 89.06 422 ALA A C 1
ATOM 3289 O O . ALA A 1 422 ? 11.958 -7.569 3.150 1.00 89.06 422 ALA A O 1
ATOM 3290 N N . ASN A 1 423 ? 10.525 -6.142 4.107 1.00 86.19 423 ASN A N 1
ATOM 3291 C CA . ASN A 1 423 ? 10.391 -5.330 2.893 1.00 86.19 423 ASN A CA 1
ATOM 3292 C C . ASN A 1 423 ? 11.704 -4.675 2.457 1.00 86.19 423 ASN A C 1
ATOM 3294 O O . ASN A 1 423 ? 11.983 -4.610 1.257 1.00 86.19 423 ASN A O 1
ATOM 3298 N N . SER A 1 424 ? 12.542 -4.218 3.394 1.00 88.19 424 SER A N 1
ATOM 3299 C CA . SER A 1 424 ? 13.868 -3.695 3.033 1.00 88.19 424 SER A CA 1
ATOM 3300 C C . SER A 1 424 ? 14.788 -4.784 2.474 1.00 88.19 424 SER A C 1
ATOM 3302 O O . SER A 1 424 ? 15.500 -4.542 1.497 1.00 88.19 424 SER A O 1
ATOM 3304 N N . SER A 1 425 ? 14.725 -5.993 3.032 1.00 90.62 425 SER A N 1
ATOM 3305 C CA . SER A 1 425 ? 15.536 -7.130 2.592 1.00 90.62 425 SER A CA 1
ATOM 3306 C C . SER A 1 425 ? 15.074 -7.687 1.249 1.00 90.62 425 SER A C 1
ATOM 3308 O O . SER A 1 425 ? 15.913 -7.973 0.403 1.00 90.62 425 SER A O 1
ATOM 3310 N N . ILE A 1 426 ? 13.764 -7.763 0.998 1.00 88.81 426 ILE A N 1
ATOM 3311 C CA . ILE A 1 426 ? 13.211 -8.170 -0.301 1.00 88.81 426 ILE A CA 1
ATOM 3312 C C . ILE A 1 426 ? 13.644 -7.187 -1.399 1.00 88.81 426 ILE A C 1
ATOM 3314 O O . ILE A 1 426 ? 14.172 -7.604 -2.430 1.00 88.81 426 ILE A O 1
ATOM 3318 N N . LYS A 1 427 ? 13.518 -5.874 -1.154 1.00 85.75 427 LYS A N 1
ATOM 3319 C CA . LYS A 1 427 ? 14.010 -4.844 -2.088 1.00 85.75 427 LYS A CA 1
ATOM 3320 C C . LYS A 1 427 ? 15.515 -4.976 -2.331 1.00 85.75 427 LYS A C 1
ATOM 3322 O O . LYS A 1 427 ? 15.960 -4.953 -3.475 1.00 85.75 427 LYS A O 1
ATOM 3327 N N . GLY A 1 428 ? 16.300 -5.159 -1.267 1.00 86.81 428 GLY A N 1
ATOM 3328 C CA . GLY A 1 428 ? 17.742 -5.389 -1.372 1.00 86.81 428 GLY A CA 1
ATOM 3329 C C . GLY A 1 428 ? 18.095 -6.659 -2.153 1.00 86.81 428 GLY A C 1
ATOM 3330 O O . GLY A 1 428 ? 19.072 -6.666 -2.897 1.00 86.81 428 GLY A O 1
ATOM 3331 N N . PHE A 1 429 ? 17.289 -7.715 -2.026 1.00 87.75 429 PHE A N 1
ATOM 3332 C CA . PHE A 1 429 ? 17.481 -8.970 -2.745 1.00 87.75 429 PHE A CA 1
ATOM 3333 C C . PHE A 1 429 ? 17.287 -8.770 -4.247 1.00 87.75 429 PHE A C 1
ATOM 3335 O O . PHE A 1 429 ? 18.190 -9.098 -5.013 1.00 87.75 429 PHE A O 1
ATOM 3342 N N . PHE A 1 430 ? 16.178 -8.162 -4.677 1.00 85.75 430 PHE A N 1
ATOM 3343 C CA . PHE A 1 430 ? 15.958 -7.917 -6.107 1.00 85.75 430 PHE A CA 1
ATOM 3344 C C . PHE A 1 430 ? 16.973 -6.956 -6.694 1.00 85.75 430 PHE A C 1
ATOM 3346 O O . PHE A 1 430 ? 17.482 -7.219 -7.779 1.00 85.75 430 PHE A O 1
ATOM 3353 N N . LYS A 1 431 ? 17.340 -5.901 -5.960 1.00 85.00 431 LYS A N 1
ATOM 3354 C CA . LYS A 1 431 ? 18.371 -4.967 -6.418 1.00 85.00 431 LYS A CA 1
ATOM 3355 C C . LYS A 1 431 ? 19.696 -5.671 -6.735 1.00 85.00 431 LYS A C 1
ATOM 3357 O O . LYS A 1 431 ? 20.400 -5.255 -7.644 1.00 85.00 431 LYS A O 1
ATOM 3362 N N . ASN A 1 432 ? 20.035 -6.724 -5.993 1.00 84.56 432 ASN A N 1
ATOM 3363 C CA . ASN A 1 432 ? 21.279 -7.466 -6.193 1.00 84.56 432 ASN A CA 1
ATOM 3364 C C . ASN A 1 432 ? 21.173 -8.580 -7.245 1.00 84.56 432 ASN A C 1
ATOM 3366 O O . ASN A 1 432 ? 22.202 -9.008 -7.757 1.00 84.56 432 ASN A O 1
ATOM 3370 N N . GLN A 1 433 ? 19.969 -9.097 -7.507 1.00 84.19 433 GLN A N 1
ATOM 3371 C CA . GLN A 1 433 ? 19.761 -10.297 -8.331 1.00 84.19 433 GLN A CA 1
ATOM 3372 C C . GLN A 1 433 ? 19.163 -10.008 -9.707 1.00 84.19 433 GLN A C 1
ATOM 3374 O O . GLN A 1 433 ? 19.125 -10.908 -10.541 1.00 84.19 433 GLN A O 1
ATOM 3379 N N . THR A 1 434 ? 18.653 -8.797 -9.937 1.00 82.06 434 THR A N 1
ATOM 3380 C CA . THR A 1 434 ? 17.909 -8.445 -11.153 1.00 82.06 434 THR A CA 1
ATOM 3381 C C . THR A 1 434 ? 18.463 -7.178 -11.794 1.00 82.06 434 THR A C 1
ATOM 3383 O O . THR A 1 434 ? 19.013 -6.334 -11.080 1.00 82.06 434 THR A O 1
ATOM 3386 N N . PRO A 1 435 ? 18.344 -7.034 -13.125 1.00 80.06 435 PRO A N 1
ATOM 3387 C CA . PRO A 1 435 ? 18.733 -5.810 -13.816 1.00 80.06 435 PRO A CA 1
ATOM 3388 C C . PRO A 1 435 ? 17.874 -4.624 -13.361 1.00 80.06 435 PRO A C 1
ATOM 3390 O O . PRO A 1 435 ? 16.746 -4.784 -12.881 1.00 80.06 435 PRO A O 1
ATOM 3393 N N . GLU A 1 436 ? 18.393 -3.413 -13.561 1.00 74.94 436 GLU A N 1
ATOM 3394 C CA . GLU A 1 436 ? 17.725 -2.171 -13.158 1.00 74.94 436 GLU A CA 1
ATOM 3395 C C . GLU A 1 436 ? 16.329 -2.020 -13.791 1.00 74.94 436 GLU A C 1
ATOM 3397 O O . GLU A 1 436 ? 15.390 -1.592 -13.118 1.00 74.94 436 GLU A O 1
ATOM 3402 N N . SER A 1 437 ? 16.163 -2.487 -15.033 1.00 69.81 437 SER A N 1
ATOM 3403 C CA . SER A 1 437 ? 14.889 -2.496 -15.762 1.00 69.81 437 SER A CA 1
ATOM 3404 C C . SER A 1 437 ? 13.798 -3.326 -15.064 1.00 69.81 437 SER A C 1
ATOM 3406 O O . SER A 1 437 ? 12.647 -2.899 -14.987 1.00 69.81 437 SER A O 1
ATOM 3408 N N . MET A 1 438 ? 14.131 -4.492 -14.499 1.00 77.75 438 MET A N 1
ATOM 3409 C CA . MET A 1 438 ? 13.158 -5.375 -13.836 1.00 77.75 438 MET A CA 1
ATOM 3410 C C . MET A 1 438 ? 12.925 -5.032 -12.366 1.00 77.75 438 MET A C 1
ATOM 3412 O O . MET A 1 438 ? 11.855 -5.328 -11.825 1.00 77.75 438 MET A O 1
ATOM 3416 N N . TYR A 1 439 ? 13.902 -4.406 -11.710 1.00 83.56 439 TYR A N 1
ATOM 3417 C CA . TYR A 1 439 ? 13.848 -4.091 -10.283 1.00 83.56 439 TYR A CA 1
ATOM 3418 C C . TYR A 1 439 ? 12.586 -3.294 -9.888 1.00 83.56 439 TYR A C 1
ATOM 3420 O O . TYR A 1 439 ? 11.930 -3.618 -8.887 1.00 83.56 439 TYR A O 1
ATOM 3428 N N . LYS A 1 4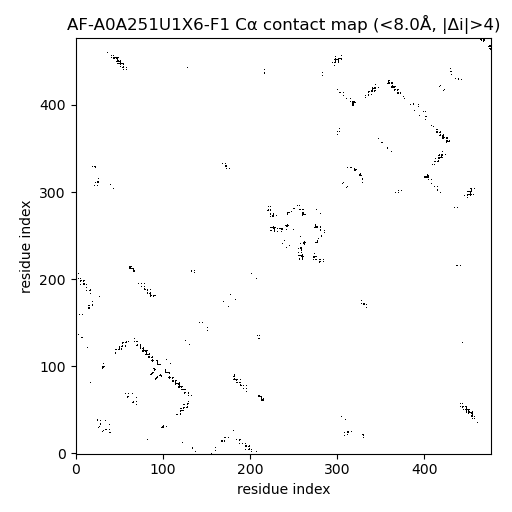40 ? 12.207 -2.288 -10.695 1.00 82.50 440 LYS A N 1
ATOM 3429 C CA . LYS A 1 440 ? 10.984 -1.482 -10.502 1.00 82.50 440 LYS A CA 1
ATOM 3430 C C . LYS A 1 440 ? 9.739 -2.379 -10.477 1.00 82.50 440 LYS A C 1
ATOM 3432 O O . LYS A 1 440 ? 8.967 -2.349 -9.519 1.00 82.50 440 LYS A O 1
ATOM 3437 N N . TYR A 1 441 ? 9.591 -3.240 -11.481 1.00 83.56 441 TYR A N 1
ATOM 3438 C CA . TYR A 1 441 ? 8.442 -4.136 -11.617 1.00 83.56 441 TYR A CA 1
ATOM 3439 C C . TYR A 1 441 ? 8.370 -5.177 -10.515 1.00 83.56 441 TYR A C 1
ATOM 3441 O O . TYR A 1 441 ? 7.301 -5.372 -9.947 1.00 83.56 441 TYR A O 1
ATOM 3449 N N . LEU A 1 442 ? 9.495 -5.793 -10.151 1.00 85.94 442 LEU A N 1
ATOM 3450 C CA . LEU A 1 442 ? 9.550 -6.776 -9.066 1.00 85.94 442 LEU A CA 1
ATOM 3451 C C . LEU A 1 442 ? 9.156 -6.178 -7.714 1.00 85.94 442 LEU A C 1
ATOM 3453 O O . LEU A 1 442 ? 8.556 -6.866 -6.883 1.00 85.94 442 LEU A O 1
ATOM 3457 N N . THR A 1 443 ? 9.428 -4.889 -7.505 1.00 87.31 443 THR A N 1
ATOM 3458 C CA . THR A 1 443 ? 8.973 -4.168 -6.311 1.00 87.31 443 THR A CA 1
ATOM 3459 C C . THR A 1 443 ? 7.446 -4.031 -6.288 1.00 87.31 443 THR A C 1
ATOM 3461 O O . THR A 1 443 ? 6.830 -4.372 -5.275 1.00 87.31 443 THR A O 1
ATOM 3464 N N . TYR A 1 444 ? 6.814 -3.608 -7.391 1.00 88.62 444 TYR A N 1
ATOM 3465 C CA . TYR A 1 444 ? 5.345 -3.542 -7.479 1.00 88.62 444 TYR A CA 1
ATOM 3466 C C . TYR A 1 444 ? 4.697 -4.919 -7.391 1.00 88.62 444 TYR A C 1
ATOM 3468 O O . TYR A 1 444 ? 3.734 -5.097 -6.648 1.00 88.62 444 TYR A O 1
ATOM 3476 N N . CYS A 1 445 ? 5.279 -5.902 -8.079 1.00 88.38 445 CYS A N 1
ATOM 3477 C CA . CYS A 1 445 ? 4.895 -7.302 -7.994 1.00 88.38 445 CYS A CA 1
ATOM 3478 C C . CYS A 1 445 ? 4.849 -7.710 -6.512 1.00 88.38 445 CYS A C 1
ATOM 3480 O O . CYS A 1 445 ? 3.821 -8.154 -6.010 1.00 88.38 445 CYS A O 1
ATOM 3482 N N . THR A 1 446 ? 5.942 -7.521 -5.777 1.00 90.19 446 THR A N 1
ATOM 3483 C CA . THR A 1 446 ? 6.036 -7.917 -4.362 1.00 90.19 446 THR A CA 1
ATOM 3484 C C . THR A 1 446 ? 4.961 -7.296 -3.498 1.00 90.19 446 THR A C 1
ATOM 3486 O O . THR A 1 446 ? 4.337 -8.013 -2.719 1.00 90.19 446 THR A O 1
ATOM 3489 N N . ASN A 1 447 ? 4.682 -6.007 -3.673 1.00 91.00 447 ASN A N 1
ATOM 3490 C CA . ASN A 1 447 ? 3.556 -5.383 -2.989 1.00 91.00 447 ASN A CA 1
ATOM 3491 C C . ASN A 1 447 ? 2.234 -6.081 -3.349 1.00 91.00 447 ASN A C 1
ATOM 3493 O O . ASN A 1 447 ? 1.427 -6.342 -2.458 1.00 91.00 447 ASN A O 1
ATOM 3497 N N . GLY A 1 448 ? 2.032 -6.428 -4.623 1.00 93.12 448 GLY A N 1
ATOM 3498 C CA . GLY A 1 448 ? 0.896 -7.219 -5.097 1.00 93.12 448 GLY A CA 1
ATOM 3499 C C . GLY A 1 448 ? 0.784 -8.588 -4.420 1.00 93.12 448 GLY A C 1
ATOM 3500 O O . GLY A 1 448 ? -0.294 -8.934 -3.952 1.00 93.12 448 GLY A O 1
ATOM 3501 N N . VAL A 1 449 ? 1.877 -9.342 -4.264 1.00 93.06 449 VAL A N 1
ATOM 3502 C CA . VAL A 1 449 ? 1.861 -10.639 -3.552 1.00 93.06 449 VAL A CA 1
ATOM 3503 C C . VAL A 1 449 ? 1.584 -10.494 -2.062 1.00 93.06 449 VAL A C 1
ATOM 3505 O O . VAL A 1 449 ? 0.810 -11.274 -1.506 1.00 93.06 449 VAL A O 1
ATOM 3508 N N . LEU A 1 450 ? 2.151 -9.479 -1.408 1.00 93.12 450 LEU A N 1
ATOM 3509 C CA . LEU A 1 450 ? 1.765 -9.147 -0.036 1.00 93.12 450 LEU A CA 1
ATOM 3510 C C . LEU A 1 450 ? 0.268 -8.803 0.032 1.00 93.12 450 LEU A C 1
ATOM 3512 O O . LEU A 1 450 ? -0.413 -9.197 0.976 1.00 93.12 450 LEU A O 1
ATOM 3516 N N . GLY A 1 451 ? -0.255 -8.122 -0.990 1.00 95.00 451 GLY A N 1
ATOM 3517 C CA . GLY A 1 451 ? -1.678 -7.857 -1.177 1.00 95.00 451 GLY A CA 1
ATOM 3518 C C . GLY A 1 451 ? -2.524 -9.123 -1.303 1.00 95.00 451 GLY A C 1
ATOM 3519 O O . GLY A 1 451 ? -3.499 -9.274 -0.570 1.00 95.00 451 GLY A O 1
ATOM 3520 N N . LEU A 1 452 ? -2.109 -10.073 -2.146 1.00 95.38 452 LEU A N 1
ATOM 3521 C CA . LEU A 1 452 ? -2.736 -11.395 -2.256 1.00 95.38 452 LEU A CA 1
ATOM 3522 C C . LEU A 1 452 ? -2.734 -12.125 -0.910 1.00 95.38 452 LEU A C 1
ATOM 3524 O O . LEU A 1 452 ? -3.742 -12.721 -0.545 1.00 95.38 452 LEU A O 1
ATOM 3528 N N . GLY A 1 453 ? -1.652 -12.020 -0.134 1.00 95.31 453 GLY A N 1
ATOM 3529 C CA . GLY A 1 453 ? -1.597 -12.520 1.240 1.00 95.31 453 GLY A CA 1
ATOM 3530 C C . GLY A 1 453 ? -2.643 -11.884 2.156 1.00 95.31 453 GLY A C 1
ATOM 3531 O O . GLY A 1 453 ? -3.341 -12.592 2.882 1.00 95.31 453 GLY A O 1
ATOM 3532 N N . LYS A 1 454 ? -2.834 -10.561 2.079 1.00 95.62 454 LYS A N 1
ATOM 3533 C CA . LYS A 1 454 ? -3.902 -9.884 2.831 1.00 95.62 454 LYS A CA 1
ATOM 3534 C C . LYS A 1 454 ? -5.280 -10.414 2.438 1.00 95.62 454 LYS A C 1
ATOM 3536 O O . LYS A 1 454 ? -6.057 -10.745 3.327 1.00 95.62 454 LYS A O 1
ATOM 3541 N N . MET A 1 455 ? -5.562 -10.595 1.147 1.00 95.56 455 MET A N 1
ATOM 3542 C CA . MET A 1 455 ? -6.826 -11.194 0.686 1.00 95.56 455 MET A CA 1
ATOM 3543 C C . MET A 1 455 ? -6.979 -12.644 1.172 1.00 95.56 455 MET A C 1
ATOM 3545 O O . MET A 1 455 ? -8.031 -13.025 1.683 1.00 95.56 455 MET A O 1
ATOM 3549 N N . ALA A 1 456 ? -5.908 -13.440 1.096 1.00 95.12 456 ALA A N 1
ATOM 3550 C CA . ALA A 1 456 ? -5.880 -14.832 1.539 1.00 95.12 456 ALA A CA 1
ATOM 3551 C C . ALA A 1 456 ? -6.121 -14.993 3.050 1.00 95.12 456 ALA A C 1
ATOM 3553 O O . ALA A 1 456 ? -6.550 -16.059 3.492 1.00 95.12 456 ALA A O 1
ATOM 3554 N N . SER A 1 457 ? -5.921 -13.944 3.856 1.00 94.44 457 SER A N 1
ATOM 3555 C CA . SER A 1 457 ? -6.268 -13.986 5.282 1.00 94.44 457 SER A CA 1
ATOM 3556 C C . SER A 1 457 ? -7.761 -14.246 5.529 1.00 94.44 457 SER A C 1
ATOM 3558 O O . SER A 1 457 ? -8.103 -14.885 6.520 1.00 94.44 457 SER A O 1
ATOM 3560 N N . VAL A 1 458 ? -8.646 -13.848 4.604 1.00 93.19 458 VAL A N 1
ATOM 3561 C CA . VAL A 1 458 ? -10.086 -14.156 4.678 1.00 93.19 458 VAL A CA 1
ATOM 3562 C C . VAL A 1 458 ? -10.328 -15.658 4.545 1.00 93.19 458 VAL A C 1
ATOM 3564 O O . VAL A 1 458 ? -11.090 -16.239 5.316 1.00 93.19 458 VAL A O 1
ATOM 3567 N N . LEU A 1 459 ? -9.617 -16.306 3.617 1.00 91.62 459 LEU A N 1
ATOM 3568 C CA . LEU A 1 459 ? -9.666 -17.756 3.451 1.00 91.62 459 LEU A CA 1
ATOM 3569 C C . LEU A 1 459 ? -9.117 -18.475 4.689 1.00 91.62 459 LEU A C 1
ATOM 3571 O O . LEU A 1 459 ? -9.695 -19.467 5.115 1.00 91.62 459 LEU A O 1
ATOM 3575 N N . SER A 1 460 ? -8.045 -17.956 5.295 1.00 90.56 460 SER A N 1
ATOM 3576 C CA . SER A 1 460 ? -7.486 -18.507 6.538 1.00 90.56 460 SER A CA 1
ATOM 3577 C C . SER A 1 460 ? -8.524 -18.532 7.666 1.00 90.56 460 SER A C 1
ATOM 3579 O O . SER A 1 460 ? -8.752 -19.575 8.277 1.00 90.56 460 SER A O 1
ATOM 3581 N N . VAL A 1 461 ? -9.226 -17.414 7.884 1.00 90.81 461 VAL A N 1
ATOM 3582 C CA . VAL A 1 461 ? -10.302 -17.303 8.886 1.00 90.81 461 VAL A CA 1
ATOM 3583 C C . VAL A 1 461 ? -11.435 -18.282 8.582 1.00 90.81 461 VAL A C 1
ATOM 3585 O O . VAL A 1 461 ? -11.878 -19.002 9.473 1.00 90.81 461 VAL A O 1
ATOM 3588 N N . TYR A 1 462 ? -11.860 -18.372 7.319 1.00 89.88 462 TYR A N 1
ATOM 3589 C CA . TYR A 1 462 ? -12.894 -19.317 6.895 1.00 89.88 462 TYR A CA 1
ATOM 3590 C C . TYR A 1 462 ? -12.501 -20.780 7.159 1.00 89.88 462 TYR A C 1
ATOM 3592 O O . TYR A 1 462 ? -13.284 -21.537 7.735 1.00 89.88 462 TYR A O 1
ATOM 3600 N N . VAL A 1 463 ? -11.283 -21.176 6.774 1.00 91.56 463 VAL A N 1
ATOM 3601 C CA . VAL A 1 463 ? -10.774 -22.542 6.961 1.00 91.56 463 VAL A CA 1
ATOM 3602 C C . VAL A 1 463 ? -10.676 -22.881 8.445 1.00 91.56 463 VAL A C 1
ATOM 3604 O O . VAL A 1 463 ? -11.165 -23.930 8.856 1.00 91.56 463 VAL A O 1
ATOM 3607 N N . VAL A 1 464 ? -10.095 -21.997 9.261 1.00 90.62 464 VAL A N 1
ATOM 3608 C CA . VAL A 1 464 ? -9.986 -22.211 10.712 1.00 90.62 464 VAL A CA 1
ATOM 3609 C C . VAL A 1 464 ? -11.370 -22.310 11.352 1.00 90.62 464 VAL A C 1
ATOM 3611 O O . VAL A 1 464 ? -11.599 -23.229 12.137 1.00 90.62 464 VAL A O 1
ATOM 3614 N N . GLY A 1 465 ? -12.311 -21.446 10.959 1.00 90.12 465 GLY A N 1
ATOM 3615 C CA . GLY A 1 465 ? -13.700 -21.515 11.412 1.00 90.12 465 GLY A CA 1
ATOM 3616 C C . GLY A 1 465 ? -14.330 -22.874 11.100 1.00 90.12 465 GLY A C 1
ATOM 3617 O O . GLY A 1 465 ? -14.769 -23.577 12.009 1.00 90.12 465 GLY A O 1
ATOM 3618 N N . LYS A 1 466 ? -14.262 -23.325 9.843 1.00 90.00 466 LYS A N 1
ATOM 3619 C CA . LYS A 1 466 ? -14.814 -24.627 9.428 1.00 90.00 466 LYS A CA 1
ATOM 3620 C C . LYS A 1 466 ? -14.158 -25.823 10.111 1.00 90.00 466 LYS A C 1
ATOM 3622 O O . LYS A 1 466 ? -14.839 -26.786 10.451 1.00 90.00 466 LYS A O 1
ATOM 3627 N N . VAL A 1 467 ? -12.844 -25.777 10.319 1.00 92.88 467 VAL A N 1
ATOM 3628 C CA . VAL A 1 467 ? -12.119 -26.836 11.034 1.00 92.88 467 VAL A CA 1
ATOM 3629 C C . VAL A 1 467 ? -12.514 -26.863 12.512 1.00 92.88 467 VAL A C 1
ATOM 3631 O O . VAL A 1 467 ? -12.674 -27.949 13.068 1.00 92.88 467 VAL A O 1
ATOM 3634 N N . SER A 1 468 ? -12.709 -25.698 13.136 1.00 91.00 468 SER A N 1
ATOM 3635 C CA . SER A 1 468 ? -13.121 -25.594 14.542 1.00 91.00 468 SER A CA 1
ATOM 3636 C C . SER A 1 468 ? -14.552 -26.077 14.794 1.00 91.00 468 SER A C 1
ATOM 3638 O O . SER A 1 468 ? -14.789 -26.722 15.811 1.00 91.00 468 SER A O 1
ATOM 3640 N N . GLU A 1 469 ? -15.464 -25.869 13.835 1.00 92.00 469 GLU A N 1
ATOM 3641 C CA . GLU A 1 469 ? -16.859 -26.342 13.887 1.00 92.00 469 GLU A CA 1
ATOM 3642 C C . GLU A 1 469 ? -16.993 -27.873 13.795 1.00 92.00 469 GLU A C 1
ATOM 3644 O O . GLU A 1 469 ? -18.060 -28.449 14.037 1.00 92.00 469 GLU A O 1
ATOM 3649 N N . ARG A 1 470 ? -15.920 -28.573 13.407 1.00 90.31 470 ARG A N 1
ATOM 3650 C CA . ARG A 1 470 ? -15.967 -30.017 13.181 1.00 90.31 470 ARG A CA 1
ATOM 3651 C C . ARG A 1 470 ? -16.354 -30.750 14.470 1.00 90.31 470 ARG A C 1
ATOM 3653 O O . ARG A 1 470 ? -15.856 -30.451 15.554 1.00 90.31 470 ARG A O 1
ATOM 3660 N N . ASN A 1 471 ? -17.198 -31.771 14.325 1.00 88.06 471 ASN A N 1
ATOM 3661 C CA . ASN A 1 471 ? -17.749 -32.579 15.421 1.00 88.06 471 ASN A CA 1
ATOM 3662 C C . ASN A 1 471 ? -18.746 -31.827 16.328 1.00 88.06 471 ASN A C 1
ATOM 3664 O O . ASN A 1 471 ? -18.826 -32.122 17.518 1.00 88.06 471 ASN A O 1
ATOM 3668 N N . GLY A 1 472 ? -19.493 -30.858 15.782 1.00 84.88 472 GLY A N 1
ATOM 3669 C CA . GLY A 1 472 ? -20.567 -30.160 16.504 1.00 84.88 472 GLY A CA 1
ATOM 3670 C C . GLY A 1 472 ? -20.077 -29.141 17.536 1.00 84.88 472 GLY A C 1
ATOM 3671 O O . GLY A 1 472 ? -20.848 -28.710 18.389 1.00 84.88 472 GLY A O 1
ATOM 3672 N N . LYS A 1 473 ? -18.793 -28.769 17.481 1.00 88.50 473 LYS A N 1
ATOM 3673 C CA . LYS A 1 473 ? -18.214 -27.712 18.316 1.00 88.50 473 LYS A CA 1
ATOM 3674 C C . LYS A 1 473 ? -18.599 -26.333 17.759 1.00 88.50 473 LYS A C 1
ATOM 3676 O O . LYS A 1 473 ? -18.842 -26.220 16.559 1.00 88.50 473 LYS A O 1
ATOM 3681 N N . PRO A 1 474 ? -18.664 -25.284 18.596 1.00 85.31 474 PRO A N 1
ATOM 3682 C CA . PRO A 1 474 ? -18.907 -23.933 18.104 1.00 85.31 474 PRO A CA 1
ATOM 3683 C C . PRO A 1 474 ? -17.756 -23.463 17.209 1.00 85.31 474 PRO A C 1
ATOM 3685 O O . PRO A 1 474 ? -16.604 -23.870 17.395 1.00 85.31 474 PRO A O 1
ATOM 3688 N N . ASN A 1 475 ? -18.076 -22.583 16.259 1.00 86.56 475 ASN A N 1
ATOM 3689 C CA . ASN A 1 475 ? -17.063 -21.867 15.494 1.00 86.56 475 ASN A CA 1
ATOM 3690 C C . ASN A 1 475 ? -16.157 -21.086 16.450 1.00 86.56 475 ASN A C 1
ATOM 3692 O O . ASN A 1 475 ? -16.619 -20.525 17.443 1.00 86.56 475 ASN A O 1
ATOM 3696 N N . TRP A 1 476 ? -14.863 -21.065 16.149 1.00 80.31 476 TRP A N 1
ATOM 3697 C CA . TRP A 1 476 ? -13.888 -20.273 16.886 1.00 80.31 476 TRP A CA 1
ATOM 3698 C C . TRP A 1 476 ? -14.152 -18.757 16.813 1.00 80.31 476 TRP A C 1
ATOM 3700 O O . TRP A 1 476 ? -13.747 -18.037 17.726 1.00 80.31 476 TRP A O 1
ATOM 3710 N N . PHE A 1 477 ? -14.768 -18.277 15.728 1.00 80.50 477 PHE A N 1
ATOM 3711 C CA . PHE A 1 477 ? -14.944 -16.856 15.415 1.00 80.50 477 PHE A CA 1
ATOM 3712 C C . PHE A 1 477 ? -16.355 -16.318 15.622 1.00 80.50 477 PHE A C 1
ATOM 3714 O O . PHE A 1 477 ? -17.322 -17.069 15.361 1.00 80.50 477 PHE A O 1
#

Radius of gyration: 25.45 Å; Cα contacts (8 Å, |Δi|>4): 670; chains: 1; bounding box: 62×62×80 Å